Protein AF-0000000080771063 (afdb_homodimer)

Nearest PDB structures (foldseek):
  4rk1-assembly2_D  TM=9.013E-01  e=8.609E-22  Enterococcus faecium DO
  3jvd-assembly1_B  TM=9.008E-01  e=3.908E-19  Corynebacterium glutamicum
  1dbq-assembly1_B  TM=8.169E-01  e=1.202E-19  Escherichia coli
  3bil-assembly1_B  TM=9.285E-01  e=3.294E-17  Corynebacterium glutamicum ATCC 13032
  3jy6-assembly2_D  TM=8.411E-01  e=3.883E-14  Levilactobacillus brevis ATCC 367

Secondary structure (DSSP, 8-state):
----HHHHHHHHTS-HHHHHHHHTT-S--HHHHHHHHHHHHHHT----HHHHHHHSS--SEEEEEES-TTSHHHHHHHHHHHHHHHHTT-EEEEEE-TT-HHHHHHHHHHHHHTT-SEEEE---HHHHHH--GGGGSS-EEEES---TT--SEEEEE-HHHHHHHHHHHHHHTT--SEEEEEESSSHHHHHHHHHHHHHHHHTT---EEEEE-SSHHHHHHHHHHHHTSTT--SEEEESSHHHHHHHHHHHHHHT--TTTT-EEEEE---HHHHHBSSPPEEEEP-HHHHHHHHHHHHHHHHH-TTSPP-EEEE--EEE--GGG----/----HHHHHHHHTS-HHHHHHHHTT-S--HHHHHHHHHHHHHHT----HHHHHHHSS--SEEEEEES-TTSHHHHHHHHHHHHHHHHTT-EEEEEE-TT-HHHHHHHHHHHHHTT-SEEEE---HHHHHH--GGGGSS-EEEES---TT--SEEEEE-HHHHHHHHHHHHHHTT--SEEEEEESSSHHHHHHHHHHHHHHHHTT---EEEEE-SSHHHHHHHHHHHHTSTT--SEEEESSHHHHHHHHHHHHHHT--TTTT-EEEEE---HHHHHBSSPPEEEEP-HHHHHHHHHHHHHHHHH-TTSPP-EEEEPPEEE--GGG----

Structure (mmCIF, N/CA/C/O backbone):
data_AF-0000000080771063-model_v1
#
loop_
_entity.id
_entity.type
_entity.pdbx_description
1 polymer 'Probable transcriptional regulator lacI family'
#
loop_
_atom_site.group_PDB
_atom_site.id
_atom_site.type_symbol
_atom_site.label_atom_id
_atom_site.label_alt_id
_atom_site.label_comp_id
_atom_site.label_asym_id
_atom_site.label_entity_id
_atom_site.label_seq_id
_atom_site.pdbx_PDB_ins_code
_atom_site.Cartn_x
_atom_site.Cartn_y
_atom_site.Cartn_z
_atom_site.occupancy
_atom_site.B_iso_or_equiv
_atom_site.auth_seq_id
_atom_site.auth_comp_id
_atom_site.auth_asym_id
_atom_site.auth_atom_id
_atom_site.pdbx_PDB_model_num
ATOM 1 N N . MET A 1 1 ? -19.391 34.562 16.297 1 37.75 1 MET A N 1
ATOM 2 C CA . MET A 1 1 ? -18.203 35.188 16.891 1 37.75 1 MET A CA 1
ATOM 3 C C . MET A 1 1 ? -17.266 34.125 17.438 1 37.75 1 MET A C 1
ATOM 5 O O . MET A 1 1 ? -17.672 33.25 18.219 1 37.75 1 MET A O 1
ATOM 9 N N . THR A 1 2 ? -16.266 33.781 16.734 1 51.38 2 THR A N 1
ATOM 10 C CA . THR A 1 2 ? -15.367 32.719 17.172 1 51.38 2 THR A CA 1
ATOM 11 C C . THR A 1 2 ? -14.742 33.062 18.531 1 51.38 2 THR A C 1
ATOM 13 O O . THR A 1 2 ? -14.281 34.188 18.75 1 51.38 2 THR A O 1
ATOM 16 N N . THR A 1 3 ? -15.062 32.312 19.531 1 65.75 3 THR A N 1
ATOM 17 C CA . THR A 1 3 ? -14.617 32.531 20.906 1 65.75 3 THR A CA 1
ATOM 18 C C . THR A 1 3 ? -13.102 32.469 21 1 65.75 3 THR A C 1
ATOM 20 O O . THR A 1 3 ? -12.484 31.516 20.516 1 65.75 3 THR A O 1
ATOM 23 N N . SER A 1 4 ? -12.492 33.594 21.297 1 71.31 4 SER A N 1
ATOM 24 C CA . SER A 1 4 ? -11.047 33.688 21.469 1 71.31 4 SER A CA 1
ATOM 25 C C . SER A 1 4 ? -10.633 33.344 22.891 1 71.31 4 SER A C 1
ATOM 27 O O . SER A 1 4 ? -11.484 33.219 23.781 1 71.31 4 SER A O 1
ATOM 29 N N . ILE A 1 5 ? -9.352 33.094 22.938 1 79.56 5 ILE A N 1
ATOM 30 C CA . ILE A 1 5 ? -8.82 32.781 24.266 1 79.56 5 ILE A CA 1
ATOM 31 C C . ILE A 1 5 ? -9.102 33.969 25.219 1 79.56 5 ILE A C 1
ATOM 33 O O . ILE A 1 5 ? -9.266 33.75 26.422 1 79.56 5 ILE A O 1
ATOM 37 N N . LYS A 1 6 ? -9.172 35.219 24.703 1 83 6 LYS A N 1
ATOM 38 C CA . LYS A 1 6 ? -9.492 36.375 25.516 1 83 6 LYS A CA 1
ATOM 39 C C . LYS A 1 6 ? -10.914 36.281 26.047 1 83 6 LYS A C 1
ATOM 41 O O . LYS A 1 6 ? -11.172 36.656 27.203 1 83 6 LYS A O 1
ATOM 46 N N . ASP A 1 7 ? -11.719 35.656 25.219 1 82.81 7 ASP A N 1
ATOM 47 C CA . ASP A 1 7 ? -13.109 35.531 25.641 1 82.81 7 ASP A CA 1
ATOM 48 C C . ASP A 1 7 ? -13.227 34.531 26.781 1 82.81 7 ASP A C 1
ATOM 50 O O . ASP A 1 7 ? -14.008 34.719 27.719 1 82.81 7 ASP A O 1
ATOM 54 N N . VAL A 1 8 ? -12.445 33.469 26.609 1 85.19 8 VAL A N 1
ATOM 55 C CA . VAL A 1 8 ? -12.422 32.469 27.656 1 85.19 8 VAL A CA 1
ATOM 56 C C . VAL A 1 8 ? -11.914 33.094 28.969 1 85.19 8 VAL A C 1
ATOM 58 O O . VAL A 1 8 ? -12.469 32.844 30.031 1 85.19 8 VAL A O 1
ATOM 61 N N . ALA A 1 9 ? -10.93 33.875 28.844 1 88.69 9 ALA A N 1
ATOM 62 C CA . ALA A 1 9 ? -10.344 34.531 30 1 88.69 9 ALA A CA 1
ATOM 63 C C . ALA A 1 9 ? -11.367 35.438 30.688 1 88.69 9 ALA A C 1
ATOM 65 O O . ALA A 1 9 ? -11.477 35.438 31.906 1 88.69 9 ALA A O 1
ATOM 66 N N . LEU A 1 10 ? -12.039 36.125 29.906 1 87.62 10 LEU A N 1
ATOM 67 C CA . LEU A 1 10 ? -13.07 37.031 30.422 1 87.62 10 LEU A CA 1
ATOM 68 C C . LEU A 1 10 ? -14.18 36.25 31.109 1 87.62 10 LEU A C 1
ATOM 70 O O . LEU A 1 10 ? -14.633 36.625 32.188 1 87.62 10 LEU A O 1
ATOM 74 N N . LEU A 1 11 ? -14.5 35.156 30.5 1 87.31 11 LEU A N 1
ATOM 75 C CA . LEU A 1 11 ? -15.57 34.344 31.047 1 87.31 11 LEU A CA 1
ATOM 76 C C . LEU A 1 11 ? -15.148 33.688 32.344 1 87.31 11 LEU A C 1
ATOM 78 O O . LEU A 1 11 ? -15.953 33.562 33.281 1 87.31 11 LEU A O 1
ATOM 82 N N . ALA A 1 12 ? -14 33.25 32.375 1 87.62 12 ALA A N 1
ATOM 83 C CA . ALA A 1 12 ? -13.461 32.562 33.562 1 87.62 12 ALA A CA 1
ATOM 84 C C . ALA A 1 12 ? -13.016 33.562 34.625 1 87.62 12 ALA A C 1
ATOM 86 O O . ALA A 1 12 ? -12.773 33.188 35.781 1 87.62 12 ALA A O 1
ATOM 87 N N . GLY A 1 13 ? -12.906 34.875 34.25 1 89.38 13 GLY A N 1
ATOM 88 C CA . GLY A 1 13 ? -12.453 35.906 35.156 1 89.38 13 GLY A CA 1
ATOM 89 C C . GLY A 1 13 ? -10.977 35.812 35.469 1 89.38 13 GLY A C 1
ATOM 90 O O . GLY A 1 13 ? -10.562 36.062 36.625 1 89.38 13 GLY A O 1
ATOM 91 N N . VAL A 1 14 ? -10.281 35.219 34.594 1 88.12 14 VAL A N 1
ATOM 92 C CA . VAL A 1 14 ? -8.844 35.062 34.812 1 88.12 14 VAL A CA 1
ATOM 93 C C . VAL A 1 14 ? -8.094 35.719 33.656 1 88.12 14 VAL A C 1
ATOM 95 O O . VAL A 1 14 ? -8.711 36.188 32.688 1 88.12 14 VAL A O 1
ATOM 98 N N . SER A 1 15 ? -6.793 35.875 33.812 1 82.56 15 SER A N 1
ATOM 99 C CA . SER A 1 15 ? -5.969 36.438 32.75 1 82.56 15 SER A CA 1
ATOM 100 C C . SER A 1 15 ? -5.848 35.469 31.578 1 82.56 15 SER A C 1
ATOM 102 O O . SER A 1 15 ? -6.039 34.281 31.734 1 82.56 15 SER A O 1
ATOM 104 N N . VAL A 1 16 ? -5.508 35.938 30.391 1 83.5 16 VAL A N 1
ATOM 105 C CA . VAL A 1 16 ? -5.266 35.125 29.203 1 83.5 16 VAL A CA 1
ATOM 106 C C . VAL A 1 16 ? -4.117 34.156 29.469 1 83.5 16 VAL A C 1
ATOM 108 O O . VAL A 1 16 ? -4.168 33 29.047 1 83.5 16 VAL A O 1
ATOM 111 N N . ALA A 1 17 ? -3.166 34.594 30.297 1 80.94 17 ALA A N 1
ATOM 112 C CA . ALA A 1 17 ? -2.021 33.75 30.656 1 80.94 17 ALA A CA 1
ATOM 113 C C . ALA A 1 17 ? -2.457 32.562 31.5 1 80.94 17 ALA A C 1
ATOM 115 O O . ALA A 1 17 ? -1.937 31.453 31.344 1 80.94 17 ALA A O 1
ATOM 116 N N . THR A 1 18 ? -3.383 32.844 32.312 1 81.62 18 THR A N 1
ATOM 117 C CA . THR A 1 18 ? -3.887 31.781 33.188 1 81.62 18 THR A CA 1
ATOM 118 C C . THR A 1 18 ? -4.652 30.734 32.375 1 81.62 18 THR A C 1
ATOM 120 O O . THR A 1 18 ? -4.5 29.531 32.562 1 81.62 18 THR A O 1
ATOM 123 N N . VAL A 1 19 ? -5.422 31.172 31.328 1 81 19 VAL A N 1
ATOM 124 C CA . VAL A 1 19 ? -6.156 30.266 30.453 1 81 19 VAL A CA 1
ATOM 125 C C . VAL A 1 19 ? -5.18 29.422 29.625 1 81 19 VAL A C 1
ATOM 127 O O . VAL A 1 19 ? -5.34 28.203 29.516 1 81 19 VAL A O 1
ATOM 130 N N . SER A 1 20 ? -4.219 30.062 29.219 1 76.81 20 SER A N 1
ATOM 131 C CA . SER A 1 20 ? -3.195 29.375 28.438 1 76.81 20 SER A CA 1
ATOM 132 C C . SER A 1 20 ? -2.486 28.312 29.266 1 76.81 20 SER A C 1
ATOM 134 O O . SER A 1 20 ? -2.232 27.203 28.781 1 76.81 20 SER A O 1
ATOM 136 N N . ARG A 1 21 ? -2.254 28.672 30.5 1 77.38 21 ARG A N 1
ATOM 137 C CA . ARG A 1 21 ? -1.595 27.734 31.406 1 77.38 21 ARG A CA 1
ATOM 138 C C . ARG A 1 21 ? -2.479 26.531 31.672 1 77.38 21 ARG A C 1
ATOM 140 O O . ARG A 1 21 ? -1.996 25.391 31.719 1 77.38 21 ARG A O 1
ATOM 147 N N . VAL A 1 22 ? -3.664 26.703 31.797 1 77.62 22 VAL A N 1
ATOM 148 C CA . VAL A 1 22 ? -4.602 25.625 32.094 1 77.62 22 VAL A CA 1
ATOM 149 C C . VAL A 1 22 ? -4.762 24.734 30.859 1 77.62 22 VAL A C 1
ATOM 151 O O . VAL A 1 22 ? -4.711 23.5 30.969 1 77.62 22 VAL A O 1
ATOM 154 N N . LEU A 1 23 ? -4.82 25.375 29.688 1 74.06 23 LEU A N 1
ATOM 155 C CA . LEU A 1 23 ? -5.066 24.641 28.453 1 74.06 23 LEU A CA 1
ATOM 156 C C . LEU A 1 23 ? -3.82 23.875 28.016 1 74.06 23 LEU A C 1
ATOM 158 O O . LEU A 1 23 ? -3.916 22.859 27.344 1 74.06 23 LEU A O 1
ATOM 162 N N . GLY A 1 24 ? -2.711 24.359 28.5 1 66.38 24 GLY A N 1
ATOM 163 C CA . GLY A 1 24 ? -1.435 23.703 28.25 1 66.38 24 GLY A CA 1
ATOM 164 C C . GLY A 1 24 ? -1.032 22.734 29.344 1 66.38 24 GLY A C 1
ATOM 165 O O . GLY A 1 24 ? 0.128 22.328 29.422 1 66.38 24 GLY A O 1
ATOM 166 N N . ASN A 1 25 ? -1.891 22.484 30.141 1 67.56 25 ASN A N 1
ATOM 167 C CA . ASN A 1 25 ? -1.709 21.609 31.297 1 67.56 25 ASN A CA 1
ATOM 168 C C . ASN A 1 25 ? -0.589 22.109 32.219 1 67.56 25 ASN A C 1
ATOM 170 O O . ASN A 1 25 ? 0.194 21.312 32.719 1 67.56 25 ASN A O 1
ATOM 174 N N . GLY A 1 26 ? -0.457 23.406 32.312 1 65.38 26 GLY A N 1
ATOM 175 C CA . GLY A 1 26 ? 0.506 23.984 33.219 1 65.38 26 GLY A CA 1
ATOM 176 C C . GLY A 1 26 ? 0.04 23.953 34.688 1 65.38 26 GLY A C 1
ATOM 177 O O . GLY A 1 26 ? -1.082 23.531 34.969 1 65.38 26 GLY A O 1
ATOM 178 N N . PRO A 1 27 ? 0.883 24.156 35.562 1 75.12 27 PRO A N 1
ATOM 179 C CA . PRO A 1 27 ? 0.531 24.125 37 1 75.12 27 PRO A CA 1
ATOM 180 C C . PRO A 1 27 ? -0.44 25.234 37.375 1 75.12 27 PRO A C 1
ATOM 182 O O . PRO A 1 27 ? -0.14 26.422 37.188 1 75.12 27 PRO A O 1
ATOM 185 N N . VAL A 1 28 ? -1.608 24.859 37.781 1 79.81 28 VAL A N 1
ATOM 186 C CA . VAL A 1 28 ? -2.613 25.766 38.344 1 79.81 28 VAL A CA 1
ATOM 187 C C . VAL A 1 28 ? -3.422 25.031 39.406 1 79.81 28 VAL A C 1
ATOM 189 O O . VAL A 1 28 ? -3.4 23.797 39.469 1 79.81 28 VAL A O 1
ATOM 192 N N . SER A 1 29 ? -3.994 25.781 40.375 1 81.81 29 SER A N 1
ATOM 193 C CA . SER A 1 29 ? -4.816 25.141 41.406 1 81.81 29 SER A CA 1
ATOM 194 C C . SER A 1 29 ? -6 24.406 40.781 1 81.81 29 SER A C 1
ATOM 196 O O . SER A 1 29 ? -6.438 24.734 39.688 1 81.81 29 SER A O 1
ATOM 198 N N . ALA A 1 30 ? -6.434 23.359 41.375 1 83.88 30 ALA A N 1
ATOM 199 C CA . ALA A 1 30 ? -7.555 22.547 40.906 1 83.88 30 ALA A CA 1
ATOM 200 C C . ALA A 1 30 ? -8.797 23.406 40.688 1 83.88 30 ALA A C 1
ATOM 202 O O . ALA A 1 30 ? -9.539 23.188 39.719 1 83.88 30 ALA A O 1
ATOM 203 N N . ALA A 1 31 ? -8.969 24.344 41.562 1 82.44 31 ALA A N 1
ATOM 204 C CA . ALA A 1 31 ? -10.133 25.219 41.5 1 82.44 31 ALA A CA 1
ATOM 205 C C . ALA A 1 31 ? -10.07 26.094 40.25 1 82.44 31 ALA A C 1
ATOM 207 O O . ALA A 1 31 ? -11.07 26.25 39.531 1 82.44 31 ALA A O 1
ATOM 208 N N . LEU A 1 32 ? -8.914 26.578 39.906 1 82.06 32 LEU A N 1
ATOM 209 C CA . LEU A 1 32 ? -8.711 27.438 38.75 1 82.06 32 LEU A CA 1
ATOM 210 C C . LEU A 1 32 ? -8.828 26.656 37.469 1 82.06 32 LEU A C 1
ATOM 212 O O . LEU A 1 32 ? -9.398 27.141 36.5 1 82.06 32 LEU A O 1
ATOM 216 N N . ARG A 1 33 ? -8.32 25.5 37.438 1 86.25 33 ARG A N 1
ATOM 217 C CA . ARG A 1 33 ? -8.438 24.609 36.281 1 86.25 33 ARG A CA 1
ATOM 218 C C . ARG A 1 33 ? -9.898 24.312 35.938 1 86.25 33 ARG A C 1
ATOM 220 O O . ARG A 1 33 ? -10.32 24.406 34.781 1 86.25 33 ARG A O 1
ATOM 227 N N . ALA A 1 34 ? -10.586 23.984 37 1 87.25 34 ALA A N 1
ATOM 228 C CA . ALA A 1 34 ? -12 23.688 36.812 1 87.25 34 ALA A CA 1
ATOM 229 C C . ALA A 1 34 ? -12.758 24.891 36.25 1 87.25 34 ALA A C 1
ATOM 231 O O . ALA A 1 34 ? -13.625 24.75 35.375 1 87.25 34 ALA A O 1
ATOM 232 N N . LYS A 1 35 ? -12.438 26.031 36.75 1 85.31 35 LYS A N 1
ATOM 233 C CA . LYS A 1 35 ? -13.078 27.266 36.344 1 85.31 35 LYS A CA 1
ATOM 234 C C . LYS A 1 35 ? -12.812 27.578 34.875 1 85.31 35 LYS A C 1
ATOM 236 O O . LYS A 1 35 ? -13.719 27.938 34.125 1 85.31 35 LYS A O 1
ATOM 241 N N . VAL A 1 36 ? -11.586 27.375 34.469 1 86.88 36 VAL A N 1
ATOM 242 C CA . VAL A 1 36 ? -11.195 27.641 33.094 1 86.88 36 VAL A CA 1
ATOM 243 C C . VAL A 1 36 ? -11.812 26.594 32.156 1 86.88 36 VAL A C 1
ATOM 245 O O . VAL A 1 36 ? -12.32 26.922 31.094 1 86.88 36 VAL A O 1
ATOM 248 N N . GLU A 1 37 ? -11.766 25.391 32.594 1 84.5 37 GLU A N 1
ATOM 249 C CA . GLU A 1 37 ? -12.344 24.312 31.797 1 84.5 37 GLU A CA 1
ATOM 250 C C . GLU A 1 37 ? -13.844 24.5 31.609 1 84.5 37 GLU A C 1
ATOM 252 O O . GLU A 1 37 ? -14.375 24.234 30.516 1 84.5 37 GLU A O 1
ATOM 257 N N . ALA A 1 38 ? -14.516 24.953 32.656 1 83.44 38 ALA A N 1
ATOM 258 C CA . ALA A 1 38 ? -15.938 25.266 32.562 1 83.44 38 ALA A CA 1
ATOM 259 C C . ALA A 1 38 ? -16.188 26.406 31.578 1 83.44 38 ALA A C 1
ATOM 261 O O . ALA A 1 38 ? -17.156 26.344 30.797 1 83.44 38 ALA A O 1
ATOM 262 N N . ALA A 1 39 ? -15.375 27.391 31.578 1 84.5 39 ALA A N 1
ATOM 263 C CA . ALA A 1 39 ? -15.492 28.531 30.672 1 84.5 39 ALA A CA 1
ATOM 264 C C . ALA A 1 39 ? -15.242 28.109 29.219 1 84.5 39 ALA A C 1
ATOM 266 O O . ALA A 1 39 ? -15.914 28.578 28.297 1 84.5 39 ALA A O 1
ATOM 267 N N . VAL A 1 40 ? -14.242 27.203 29.031 1 79.75 40 VAL A N 1
ATOM 268 C CA . VAL A 1 40 ? -13.945 26.688 27.703 1 79.75 40 VAL A CA 1
ATOM 269 C C . VAL A 1 40 ? -15.164 25.922 27.172 1 79.75 40 VAL A C 1
ATOM 271 O O . VAL A 1 40 ? -15.57 26.141 26.016 1 79.75 40 VAL A O 1
ATOM 274 N N . ALA A 1 41 ? -15.719 25.172 27.984 1 78.94 41 ALA A N 1
ATOM 275 C CA . ALA A 1 41 ? -16.906 24.391 27.609 1 78.94 41 ALA A CA 1
ATOM 276 C C . ALA A 1 41 ? -18.078 25.297 27.297 1 78.94 41 ALA A C 1
ATOM 278 O O . ALA A 1 41 ? -18.812 25.078 26.328 1 78.94 41 ALA A O 1
ATOM 279 N N . GLN A 1 42 ? -18.25 26.312 28.094 1 77.88 42 GLN A N 1
ATOM 280 C CA . GLN A 1 42 ? -19.375 27.219 27.969 1 77.88 42 GLN A CA 1
ATOM 281 C C . GLN A 1 42 ? -19.219 28.109 26.734 1 77.88 42 GLN A C 1
ATOM 283 O O . GLN A 1 42 ? -20.203 28.438 26.062 1 77.88 42 GLN A O 1
ATOM 288 N N . SER A 1 43 ? -18 28.5 26.516 1 74.62 43 SER A N 1
ATOM 289 C CA . SER A 1 43 ? -17.734 29.438 25.422 1 74.62 43 SER A CA 1
ATOM 290 C C . SER A 1 43 ? -17.656 28.719 24.078 1 74.62 43 SER A C 1
ATOM 292 O O . SER A 1 43 ? -17.766 29.359 23.031 1 74.62 43 SER A O 1
ATOM 294 N N . GLY A 1 44 ? -17.469 27.438 24.219 1 68.5 44 GLY A N 1
ATOM 295 C CA . GLY A 1 44 ? -17.25 26.672 23 1 68.5 44 GLY A CA 1
ATOM 296 C C . GLY A 1 44 ? -15.883 26.891 22.391 1 68.5 44 GLY A C 1
ATOM 297 O O . GLY A 1 44 ? -15.688 26.641 21.203 1 68.5 44 GLY A O 1
ATOM 298 N N . TYR A 1 45 ? -15.07 27.484 23.234 1 63.41 45 TYR A N 1
ATOM 299 C CA . TYR A 1 45 ? -13.711 27.781 22.781 1 63.41 45 TYR A CA 1
ATOM 300 C C . TYR A 1 45 ? -12.945 26.5 22.469 1 63.41 45 TYR A C 1
ATOM 302 O O . TYR A 1 45 ? -12.93 25.562 23.281 1 63.41 45 TYR A O 1
ATOM 310 N N . ARG A 1 46 ? -12.539 26.375 21.328 1 60.19 46 ARG A N 1
ATOM 311 C CA . ARG A 1 46 ? -11.602 25.312 20.969 1 60.19 46 ARG A CA 1
ATOM 312 C C . ARG A 1 46 ? -10.203 25.891 20.75 1 60.19 46 ARG A C 1
ATOM 314 O O . ARG A 1 46 ? -10.008 26.75 19.906 1 60.19 46 ARG A O 1
ATOM 321 N N . PRO A 1 47 ? -9.359 25.609 21.766 1 51.56 47 PRO A N 1
ATOM 322 C CA . PRO A 1 47 ? -8 26.141 21.578 1 51.56 47 PRO A CA 1
ATOM 323 C C . PRO A 1 47 ? -7.449 25.859 20.172 1 51.56 47 PRO A C 1
ATOM 325 O O . PRO A 1 47 ? -7.641 24.766 19.641 1 51.56 47 PRO A O 1
ATOM 328 N N . ASN A 1 48 ? -7.438 26.875 19.438 1 46.09 48 ASN A N 1
ATOM 329 C CA . ASN A 1 48 ? -6.777 26.672 18.156 1 46.09 48 ASN A CA 1
ATOM 330 C C . ASN A 1 48 ? -5.387 26.078 18.328 1 46.09 48 ASN A C 1
ATOM 332 O O . ASN A 1 48 ? -4.543 26.641 19.031 1 46.09 48 ASN A O 1
ATOM 336 N N . LEU A 1 49 ? -5.285 24.844 18.297 1 43.78 49 LEU A N 1
ATOM 337 C CA . LEU A 1 49 ? -3.98 24.188 18.375 1 43.78 49 LEU A CA 1
ATOM 338 C C . LEU A 1 49 ? -2.918 25 17.656 1 43.78 49 LEU A C 1
ATOM 340 O O . LEU A 1 49 ? -1.736 24.938 18 1 43.78 49 LEU A O 1
ATOM 344 N N . SER A 1 50 ? -3.348 25.703 16.641 1 43.03 50 SER A N 1
ATOM 345 C CA . SER A 1 50 ? -2.35 26.531 15.977 1 43.03 50 SER A CA 1
ATOM 346 C C . SER A 1 50 ? -1.763 27.578 16.922 1 43.03 50 SER A C 1
ATOM 348 O O . SER A 1 50 ? -0.556 27.828 16.906 1 43.03 50 SER A O 1
ATOM 350 N N . ALA A 1 51 ? -2.541 28.266 17.766 1 43.66 51 ALA A N 1
ATOM 351 C CA . ALA A 1 51 ? -2.061 29.25 18.734 1 43.66 51 ALA A CA 1
ATOM 352 C C . ALA A 1 51 ? -1.26 28.578 19.844 1 43.66 51 ALA A C 1
ATOM 354 O O . ALA A 1 51 ? -0.252 29.109 20.297 1 43.66 51 ALA A O 1
ATOM 355 N N . ARG A 1 52 ? -1.801 27.531 20.344 1 42.28 52 ARG A N 1
ATOM 356 C CA . ARG A 1 52 ? -0.999 26.812 21.312 1 42.28 52 ARG A CA 1
ATOM 357 C C . ARG A 1 52 ? 0.293 26.297 20.688 1 42.28 52 ARG A C 1
ATOM 359 O O . ARG A 1 52 ? 1.318 26.188 21.375 1 42.28 52 ARG A O 1
ATOM 366 N N . ARG A 1 53 ? 0.193 25.844 19.438 1 44.12 53 ARG A N 1
ATOM 367 C CA . ARG A 1 53 ? 1.378 25.469 18.672 1 44.12 53 ARG A CA 1
ATOM 368 C C . ARG A 1 53 ? 2.385 26.609 18.609 1 44.12 53 ARG A C 1
ATOM 370 O O . ARG A 1 53 ? 3.586 26.375 18.469 1 44.12 53 ARG A O 1
ATOM 377 N N . LEU A 1 54 ? 1.903 27.812 18.641 1 40.91 54 LEU A N 1
ATOM 378 C CA . LEU A 1 54 ? 2.854 28.922 18.672 1 40.91 54 LEU A CA 1
ATOM 379 C C . LEU A 1 54 ? 3.801 28.781 19.859 1 40.91 54 LEU A C 1
ATOM 381 O O . LEU A 1 54 ? 4.977 29.141 19.766 1 40.91 54 LEU A O 1
ATOM 385 N N . ARG A 1 55 ? 3.221 28.578 21 1 40.12 55 ARG A N 1
ATOM 386 C CA . ARG A 1 55 ? 4.188 28.484 22.094 1 40.12 55 ARG A CA 1
ATOM 387 C C . ARG A 1 55 ? 4.902 27.141 22.078 1 40.12 55 ARG A C 1
ATOM 389 O O . ARG A 1 55 ? 6.094 27.062 22.375 1 40.12 55 ARG A O 1
ATOM 396 N N . SER A 1 56 ? 4.168 26 22.25 1 45.12 56 SER A N 1
ATOM 397 C CA . SER A 1 56 ? 4.883 24.719 22.297 1 45.12 56 SER A CA 1
ATOM 398 C C . SER A 1 56 ? 5.309 24.266 20.906 1 45.12 56 SER A C 1
ATOM 400 O O . SER A 1 56 ? 4.484 24.203 20 1 45.12 56 SER A O 1
ATOM 402 N N . GLN A 1 57 ? 6.32 24.703 20.344 1 48.78 57 GLN A N 1
ATOM 403 C CA . GLN A 1 57 ? 7.051 24.484 19.094 1 48.78 57 GLN A CA 1
ATOM 404 C C . GLN A 1 57 ? 6.727 23.125 18.5 1 48.78 57 GLN A C 1
ATOM 406 O O . GLN A 1 57 ? 7.027 22.859 17.328 1 48.78 57 GLN A O 1
ATOM 411 N N . HIS A 1 58 ? 6.289 22.125 19.219 1 59.03 58 HIS A N 1
ATOM 412 C CA . HIS A 1 58 ? 6.285 20.781 18.641 1 59.03 58 HIS A CA 1
ATOM 413 C C . HIS A 1 58 ? 4.879 20.188 18.625 1 59.03 58 HIS A C 1
ATOM 415 O O . HIS A 1 58 ? 4.195 20.172 19.641 1 59.03 58 HIS A O 1
ATOM 421 N N . THR A 1 59 ? 4.043 20.141 17.391 1 72.31 59 THR A N 1
ATOM 422 C CA . THR A 1 59 ? 2.703 19.609 17.172 1 72.31 59 THR A CA 1
ATOM 423 C C . THR A 1 59 ? 2.666 18.109 17.391 1 72.31 59 THR A C 1
ATOM 425 O O . THR A 1 59 ? 1.601 17.484 17.328 1 72.31 59 THR A O 1
ATOM 428 N N . HIS A 1 60 ? 3.705 17.469 17.891 1 89.88 60 HIS A N 1
ATOM 429 C CA . HIS A 1 60 ? 3.797 16.016 18.016 1 89.88 60 HIS A CA 1
ATOM 430 C C . HIS A 1 60 ? 3.301 15.312 16.766 1 89.88 60 HIS A C 1
ATOM 432 O O . HIS A 1 60 ? 2.562 14.328 16.844 1 89.88 60 HIS A O 1
ATOM 438 N N . THR A 1 61 ? 3.516 15.961 15.648 1 94.25 61 THR A N 1
ATOM 439 C CA . THR A 1 61 ? 3.156 15.438 14.336 1 94.25 61 THR A CA 1
ATOM 440 C C . THR A 1 61 ? 4.383 15.344 13.438 1 94.25 61 THR A C 1
ATOM 442 O O . THR A 1 61 ? 5.188 16.281 13.375 1 94.25 61 THR A O 1
ATOM 445 N N . ILE A 1 62 ? 4.504 14.211 12.867 1 96.75 62 ILE A N 1
ATOM 446 C CA . ILE A 1 62 ? 5.613 14.055 11.93 1 96.75 62 ILE A CA 1
ATOM 447 C C . ILE A 1 62 ? 5.074 13.883 10.516 1 96.75 62 ILE A C 1
ATOM 449 O O . ILE A 1 62 ? 3.984 13.344 10.312 1 96.75 62 ILE A O 1
ATOM 453 N N . GLY A 1 63 ? 5.844 14.461 9.523 1 98 63 GLY A N 1
ATOM 454 C CA . GLY A 1 63 ? 5.555 14.211 8.125 1 98 63 GLY A CA 1
ATOM 455 C C . GLY A 1 63 ? 6.289 13.008 7.566 1 98 63 GLY A C 1
ATOM 456 O O . GLY A 1 63 ? 7.473 12.812 7.844 1 98 63 GLY A O 1
ATOM 457 N N . LEU A 1 64 ? 5.578 12.156 6.957 1 98.5 64 LEU A N 1
ATOM 458 C CA . LEU A 1 64 ? 6.137 11.047 6.188 1 98.5 64 LEU A CA 1
ATOM 459 C C . LEU A 1 64 ? 5.801 11.188 4.707 1 98.5 64 LEU A C 1
ATOM 461 O O . LEU A 1 64 ? 4.656 10.969 4.305 1 98.5 64 LEU A O 1
ATOM 465 N N . ILE A 1 65 ? 6.789 11.555 3.883 1 98.19 65 ILE A N 1
ATOM 466 C CA . ILE A 1 65 ? 6.598 11.797 2.457 1 98.19 65 ILE A CA 1
ATOM 467 C C . ILE A 1 65 ? 7.254 10.672 1.653 1 98.19 65 ILE A C 1
ATOM 469 O O . ILE A 1 65 ? 8.477 10.531 1.659 1 98.19 65 ILE A O 1
ATOM 473 N N . VAL A 1 66 ? 6.402 9.914 0.941 1 97.12 66 VAL A N 1
ATOM 474 C CA . VAL A 1 66 ? 6.926 8.758 0.224 1 97.12 66 VAL A CA 1
ATOM 475 C C . VAL A 1 66 ? 6.629 8.891 -1.268 1 97.12 66 VAL A C 1
ATOM 477 O O . VAL A 1 66 ? 5.762 9.672 -1.665 1 97.12 66 VAL A O 1
ATOM 480 N N . SER A 1 67 ? 7.262 8.094 -2.059 1 93.56 67 SER A N 1
ATOM 481 C CA . SER A 1 67 ? 7.27 8.258 -3.508 1 93.56 67 SER A CA 1
ATOM 482 C C . SER A 1 67 ? 6.055 7.59 -4.145 1 93.56 67 SER A C 1
ATOM 484 O O . SER A 1 67 ? 5.52 8.078 -5.141 1 93.56 67 SER A O 1
ATOM 486 N N . ASP A 1 68 ? 5.711 6.375 -3.631 1 93.62 68 ASP A N 1
ATOM 487 C CA . ASP A 1 68 ? 4.617 5.641 -4.254 1 93.62 68 ASP A CA 1
ATOM 488 C C . ASP A 1 68 ? 4.012 4.629 -3.285 1 93.62 68 ASP A C 1
ATOM 490 O O . ASP A 1 68 ? 4.559 3.541 -3.09 1 93.62 68 ASP A O 1
ATOM 494 N N . ILE A 1 69 ? 2.807 4.906 -2.887 1 93.12 69 ILE A N 1
ATOM 495 C CA . ILE A 1 69 ? 2.176 4.066 -1.874 1 93.12 69 ILE A CA 1
ATOM 496 C C . ILE A 1 69 ? 1.666 2.777 -2.516 1 93.12 69 ILE A C 1
ATOM 498 O O . ILE A 1 69 ? 1.259 1.848 -1.816 1 93.12 69 ILE A O 1
ATOM 502 N N . ARG A 1 70 ? 1.73 2.645 -3.861 1 92.06 70 ARG A N 1
ATOM 503 C CA . ARG A 1 70 ? 1.372 1.394 -4.52 1 92.06 70 ARG A CA 1
ATOM 504 C C . ARG A 1 70 ? 2.523 0.395 -4.465 1 92.06 70 ARG A C 1
ATOM 506 O O . ARG A 1 70 ? 2.342 -0.788 -4.762 1 92.06 70 ARG A O 1
ATOM 513 N N . ASN A 1 71 ? 3.674 0.926 -4.203 1 94.56 71 ASN A N 1
ATOM 514 C CA . ASN A 1 71 ? 4.832 0.079 -3.938 1 94.56 71 ASN A CA 1
ATOM 515 C C . ASN A 1 71 ? 4.84 -0.422 -2.496 1 94.56 71 ASN A C 1
ATOM 517 O O . ASN A 1 71 ? 5.02 0.363 -1.563 1 94.56 71 ASN A O 1
ATOM 521 N N . PRO A 1 72 ? 4.734 -1.743 -2.316 1 95.56 72 PRO A N 1
ATOM 522 C CA . PRO A 1 72 ? 4.637 -2.291 -0.96 1 95.56 72 PRO A CA 1
ATOM 523 C C . PRO A 1 72 ? 5.848 -1.944 -0.097 1 95.56 72 PRO A C 1
ATOM 525 O O . PRO A 1 72 ? 5.738 -1.886 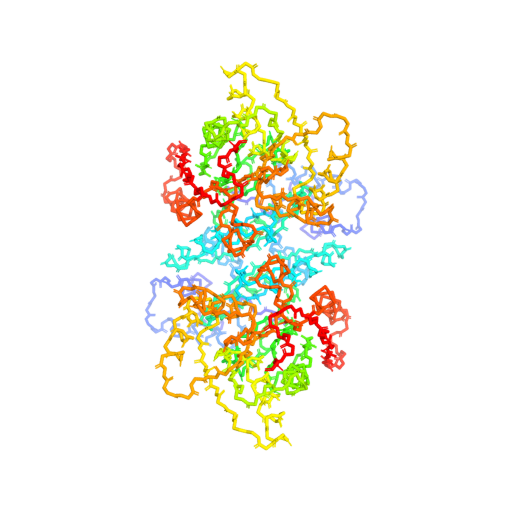1.131 1 95.56 72 PRO A O 1
ATOM 528 N N . PHE A 1 73 ? 6.977 -1.689 -0.692 1 95.31 73 PHE A N 1
ATOM 529 C CA . PHE A 1 73 ? 8.141 -1.26 0.071 1 95.31 73 PHE A CA 1
ATOM 530 C C . PHE A 1 73 ? 7.809 -0.052 0.937 1 95.31 73 PHE A C 1
ATOM 532 O O . PHE A 1 73 ? 8.07 -0.053 2.141 1 95.31 73 PHE A O 1
ATOM 539 N N . PHE A 1 74 ? 7.113 0.91 0.368 1 96.75 74 PHE A N 1
ATOM 540 C CA . PHE A 1 74 ? 6.859 2.17 1.058 1 96.75 74 PHE A CA 1
ATOM 541 C C . PHE A 1 74 ? 5.742 2.01 2.082 1 96.75 74 PHE A C 1
ATOM 543 O O . PHE A 1 74 ? 5.758 2.656 3.131 1 96.75 74 PHE A O 1
ATOM 550 N N . THR A 1 75 ? 4.777 1.189 1.834 1 95.62 75 THR A N 1
ATOM 551 C CA . THR A 1 75 ? 3.711 1.01 2.811 1 95.62 75 THR A CA 1
ATOM 552 C C . THR A 1 75 ? 4.207 0.219 4.016 1 95.62 75 THR A C 1
ATOM 554 O O . THR A 1 75 ? 3.799 0.482 5.148 1 95.62 75 THR A O 1
ATOM 557 N N . SER A 1 76 ? 5.121 -0.712 3.74 1 95.94 76 SER A N 1
ATOM 558 C CA . SER A 1 76 ? 5.715 -1.467 4.84 1 95.94 76 SER A CA 1
ATOM 559 C C . SER A 1 76 ? 6.586 -0.572 5.719 1 95.94 76 SER A C 1
ATOM 561 O O . SER A 1 76 ? 6.492 -0.622 6.945 1 95.94 76 SER A O 1
ATOM 563 N N . VAL A 1 77 ? 7.387 0.221 5.082 1 97.5 77 VAL A N 1
ATOM 564 C CA . VAL A 1 77 ? 8.219 1.156 5.832 1 97.5 77 VAL A CA 1
ATOM 565 C C . VAL A 1 77 ? 7.332 2.131 6.605 1 97.5 77 VAL A C 1
ATOM 567 O O . VAL A 1 77 ? 7.609 2.447 7.762 1 97.5 77 VAL A O 1
ATOM 570 N N . SER A 1 78 ? 6.27 2.6 5.988 1 97.38 78 SER A N 1
ATOM 571 C CA . SER A 1 78 ? 5.355 3.557 6.602 1 97.38 78 SER A CA 1
ATOM 572 C C . SER A 1 78 ? 4.707 2.977 7.852 1 97.38 78 SER A C 1
ATOM 574 O O . SER A 1 78 ? 4.559 3.674 8.859 1 97.38 78 SER A O 1
ATOM 576 N N . ARG A 1 79 ? 4.332 1.758 7.754 1 94.94 79 ARG A N 1
ATOM 577 C CA . ARG A 1 79 ? 3.721 1.105 8.906 1 94.94 79 ARG A CA 1
ATOM 578 C C . ARG A 1 79 ? 4.699 1.023 10.07 1 94.94 79 ARG A C 1
ATOM 580 O O . ARG A 1 79 ? 4.312 1.217 11.227 1 94.94 79 ARG A O 1
ATOM 587 N N . ALA A 1 80 ? 5.934 0.677 9.789 1 96.69 80 ALA A N 1
ATOM 588 C CA . ALA A 1 80 ? 6.965 0.598 10.82 1 96.69 80 ALA A CA 1
ATOM 589 C C . ALA A 1 80 ? 7.199 1.961 11.461 1 96.69 80 ALA A C 1
ATOM 591 O O . ALA A 1 80 ? 7.34 2.061 12.688 1 96.69 80 ALA A O 1
ATOM 592 N N . VAL A 1 81 ? 7.207 3.016 10.648 1 98 81 VAL A N 1
ATOM 593 C CA . VAL A 1 81 ? 7.344 4.379 11.148 1 98 81 VAL A CA 1
ATOM 594 C C . VAL A 1 81 ? 6.176 4.707 12.078 1 98 81 VAL A C 1
ATOM 596 O O . VAL A 1 81 ? 6.375 5.227 13.172 1 98 81 VAL A O 1
ATOM 599 N N . GLU A 1 82 ? 4.992 4.426 11.617 1 96.5 82 GLU A N 1
ATOM 600 C CA . GLU A 1 82 ? 3.771 4.73 12.352 1 96.5 82 GLU A CA 1
ATOM 601 C C . GLU A 1 82 ? 3.76 4.027 13.711 1 96.5 82 GLU A C 1
ATOM 603 O O . GLU A 1 82 ? 3.322 4.602 14.711 1 96.5 82 GLU A O 1
ATOM 608 N N . ASP A 1 83 ? 4.207 2.809 13.719 1 94.75 83 ASP A N 1
ATOM 609 C CA . ASP A 1 83 ? 4.234 2.041 14.961 1 94.75 83 ASP A CA 1
ATOM 610 C C . ASP A 1 83 ? 5.098 2.727 16.016 1 94.75 83 ASP A C 1
ATOM 612 O O . ASP A 1 83 ? 4.676 2.893 17.172 1 94.75 83 ASP A O 1
ATOM 616 N N . VAL A 1 84 ? 6.254 3.117 15.648 1 97.12 84 VAL A N 1
ATOM 617 C CA . VAL A 1 84 ? 7.172 3.781 16.562 1 97.12 84 VAL A CA 1
ATOM 618 C C . VAL A 1 84 ? 6.613 5.148 16.953 1 97.12 84 VAL A C 1
ATOM 620 O O . VAL A 1 84 ? 6.668 5.543 18.125 1 97.12 84 VAL A O 1
ATOM 623 N N . ALA A 1 85 ? 6.074 5.855 15.969 1 96.75 85 ALA A N 1
ATOM 624 C CA . ALA A 1 85 ? 5.5 7.172 16.234 1 96.75 85 ALA A CA 1
ATOM 625 C C . ALA A 1 85 ? 4.363 7.082 17.25 1 96.75 85 ALA A C 1
ATOM 627 O O . ALA A 1 85 ? 4.34 7.828 18.219 1 96.75 85 ALA A O 1
ATOM 628 N N . TYR A 1 86 ? 3.494 6.148 17.031 1 93.56 86 TYR A N 1
ATOM 629 C CA . TYR A 1 86 ? 2.338 5.984 17.906 1 93.56 86 TYR A CA 1
ATOM 630 C C . TYR A 1 86 ? 2.771 5.656 19.328 1 93.56 86 TYR A C 1
ATOM 632 O O . TYR A 1 86 ? 2.246 6.219 20.281 1 93.56 86 TYR A O 1
ATOM 640 N N . ARG A 1 87 ? 3.725 4.824 19.469 1 94.38 87 ARG A N 1
ATOM 641 C CA . ARG A 1 87 ? 4.23 4.441 20.781 1 94.38 87 ARG A CA 1
ATOM 642 C C . ARG A 1 87 ? 4.883 5.625 21.484 1 94.38 87 ARG A C 1
ATOM 644 O O . ARG A 1 87 ? 4.961 5.656 22.719 1 94.38 87 ARG A O 1
ATOM 651 N N . SER A 1 88 ? 5.305 6.562 20.75 1 94.38 88 SER A N 1
ATOM 652 C CA . SER A 1 88 ? 5.98 7.742 21.281 1 94.38 88 SER A CA 1
ATOM 653 C C . SER A 1 88 ? 5.012 8.906 21.438 1 94.38 88 SER A C 1
ATOM 655 O O . SER A 1 88 ? 5.43 10.039 21.703 1 94.38 88 SER A O 1
ATOM 657 N N . GLY A 1 89 ? 3.732 8.609 21.156 1 91.62 89 GLY A N 1
ATOM 658 C CA . GLY A 1 89 ? 2.713 9.641 21.297 1 91.62 89 GLY A CA 1
ATOM 659 C C . GLY A 1 89 ? 2.688 10.617 20.141 1 91.62 89 GLY A C 1
ATOM 660 O O . GLY A 1 89 ? 2.217 11.75 20.281 1 91.62 89 GLY A O 1
ATOM 661 N N . MET A 1 90 ? 3.295 10.242 19.016 1 94 90 MET A N 1
ATOM 662 C CA . MET A 1 90 ? 3.342 11.102 17.844 1 94 90 MET A CA 1
ATOM 663 C C . MET A 1 90 ? 2.312 10.672 16.797 1 94 90 MET A C 1
ATOM 665 O O . MET A 1 90 ? 1.951 9.492 16.734 1 94 90 MET A O 1
ATOM 669 N N . ARG A 1 91 ? 1.852 11.648 16.031 1 94.94 91 ARG A N 1
ATOM 670 C CA . ARG A 1 91 ? 0.989 11.406 14.875 1 94.94 91 ARG A CA 1
ATOM 671 C C . ARG A 1 91 ? 1.776 11.484 13.57 1 94.94 91 ARG A C 1
ATOM 673 O O . ARG A 1 91 ? 2.809 12.156 13.508 1 94.94 91 ARG A O 1
ATOM 680 N N . VAL A 1 92 ? 1.25 10.742 12.586 1 97.19 92 VAL A N 1
ATOM 681 C CA . VAL A 1 92 ? 1.97 10.719 11.312 1 97.19 92 VAL A CA 1
ATOM 682 C C . VAL A 1 92 ? 1.056 11.211 10.195 1 97.19 92 VAL A C 1
ATOM 684 O O . VAL A 1 92 ? -0.054 10.703 10.023 1 97.19 92 VAL A O 1
ATOM 687 N N . ILE A 1 93 ? 1.554 12.227 9.469 1 96.81 93 ILE A N 1
ATOM 688 C CA . ILE A 1 93 ? 0.95 12.664 8.219 1 96.81 93 ILE A CA 1
ATOM 689 C C . ILE A 1 93 ? 1.688 12.031 7.039 1 96.81 93 ILE A C 1
ATOM 691 O O . ILE A 1 93 ? 2.834 12.391 6.754 1 96.81 93 ILE A O 1
ATOM 695 N N . LEU A 1 94 ? 0.969 11.125 6.434 1 97.56 94 LEU A N 1
ATOM 696 C CA . LEU A 1 94 ? 1.558 10.445 5.289 1 97.56 94 LEU A CA 1
ATOM 697 C C . LEU A 1 94 ? 1.156 11.125 3.984 1 97.56 94 LEU A C 1
ATOM 699 O O . LEU A 1 94 ? -0.019 11.43 3.777 1 97.56 94 LEU A O 1
ATOM 703 N N . CYS A 1 95 ? 2.16 11.391 3.119 1 97.44 95 CYS A N 1
ATOM 704 C CA . CYS A 1 95 ? 1.914 12.008 1.819 1 97.44 95 CYS A CA 1
ATOM 705 C C . CYS A 1 95 ? 2.566 11.203 0.704 1 97.44 95 CYS A C 1
ATOM 707 O O . CYS A 1 95 ? 3.695 10.727 0.851 1 97.44 95 CYS A O 1
ATOM 709 N N . ASN A 1 96 ? 1.809 11.008 -0.342 1 96.75 96 ASN A N 1
ATOM 710 C CA . ASN A 1 96 ? 2.291 10.305 -1.524 1 96.75 96 ASN A CA 1
ATOM 711 C C . ASN A 1 96 ? 2.607 11.266 -2.664 1 96.75 96 ASN A C 1
ATOM 713 O O . ASN A 1 96 ? 1.767 12.086 -3.041 1 96.75 96 ASN A O 1
ATOM 717 N N . THR A 1 97 ? 3.826 11.117 -3.287 1 95.69 97 THR A N 1
ATOM 718 C CA . THR A 1 97 ? 4.25 12.148 -4.227 1 95.69 97 THR A CA 1
ATOM 719 C C . THR A 1 97 ? 4.254 11.609 -5.656 1 95.69 97 THR A C 1
ATOM 721 O O . THR A 1 97 ? 4.426 12.375 -6.609 1 95.69 97 THR A O 1
ATOM 724 N N . ASP A 1 98 ? 4.113 10.305 -5.891 1 92.88 98 ASP A N 1
ATOM 725 C CA . ASP A 1 98 ? 4.082 9.672 -7.203 1 92.88 98 ASP A CA 1
ATOM 726 C C . ASP A 1 98 ? 5.352 9.984 -7.996 1 92.88 98 ASP A C 1
ATOM 728 O O . ASP A 1 98 ? 5.289 10.297 -9.188 1 92.88 98 ASP A O 1
ATOM 732 N N . GLU A 1 99 ? 6.434 9.984 -7.344 1 94 99 GLU A N 1
ATOM 733 C CA . GLU A 1 99 ? 7.73 10.219 -7.969 1 94 99 GLU A CA 1
ATOM 734 C C . GLU A 1 99 ? 7.77 11.578 -8.672 1 94 99 GLU A C 1
ATOM 736 O O . GLU A 1 99 ? 8.414 11.727 -9.711 1 94 99 GLU A O 1
ATOM 741 N N . ASN A 1 100 ? 7.066 12.547 -8.141 1 94.38 100 ASN A N 1
ATOM 742 C CA . ASN A 1 100 ? 6.922 13.867 -8.758 1 94.38 100 ASN A CA 1
ATOM 743 C C . ASN A 1 100 ? 7.547 14.961 -7.891 1 94.38 100 ASN A C 1
ATOM 745 O O . ASN A 1 100 ? 7.023 15.289 -6.824 1 94.38 100 ASN A O 1
ATOM 749 N N . PRO A 1 101 ? 8.609 15.594 -8.422 1 94.62 101 PRO A N 1
ATOM 750 C CA . PRO A 1 101 ? 9.289 16.625 -7.633 1 94.62 101 PRO A CA 1
ATOM 751 C C . PRO A 1 101 ? 8.375 17.797 -7.289 1 94.62 101 PRO A C 1
ATOM 753 O O . PRO A 1 101 ? 8.531 18.422 -6.234 1 94.62 101 PRO A O 1
ATOM 756 N N . ASP A 1 102 ? 7.418 18.078 -8.164 1 94.56 102 ASP A N 1
ATOM 757 C CA . ASP A 1 102 ? 6.492 19.172 -7.879 1 94.56 102 ASP A CA 1
ATOM 758 C C . ASP A 1 102 ? 5.605 18.844 -6.684 1 94.56 102 ASP A C 1
ATOM 760 O O . ASP A 1 102 ? 5.34 19.719 -5.844 1 94.56 102 ASP A O 1
ATOM 764 N N . LYS A 1 103 ? 5.176 17.641 -6.637 1 94.69 103 LYS A N 1
ATOM 765 C CA . LYS A 1 103 ? 4.387 17.203 -5.488 1 94.69 103 LYS A CA 1
ATOM 766 C C . LYS A 1 103 ? 5.223 17.219 -4.211 1 94.69 103 LYS A C 1
ATOM 768 O O . LYS A 1 103 ? 4.723 17.562 -3.137 1 94.69 103 LYS A O 1
ATOM 773 N N . GLU A 1 104 ? 6.461 16.828 -4.355 1 96 104 GLU A N 1
ATOM 774 C CA . GLU A 1 104 ? 7.359 16.844 -3.201 1 96 104 GLU A CA 1
ATOM 775 C C . GLU A 1 104 ? 7.477 18.25 -2.615 1 96 104 GLU A C 1
ATOM 777 O O . GLU A 1 104 ? 7.371 18.438 -1.4 1 96 104 GLU A O 1
ATOM 782 N N . ALA A 1 105 ? 7.703 19.203 -3.473 1 94.69 105 ALA A N 1
ATOM 783 C CA . ALA A 1 105 ? 7.809 20.594 -3.031 1 94.69 105 ALA A CA 1
ATOM 784 C C . ALA A 1 105 ? 6.52 21.062 -2.361 1 94.69 105 ALA A C 1
ATOM 786 O O . ALA A 1 105 ? 6.559 21.734 -1.332 1 94.69 105 ALA A O 1
ATOM 787 N N . MET A 1 106 ? 5.461 20.656 -2.975 1 93.69 106 MET A N 1
ATOM 788 C CA . MET A 1 106 ? 4.148 21 -2.439 1 93.69 106 MET A CA 1
ATOM 789 C C . MET A 1 106 ? 3.967 20.438 -1.034 1 93.69 106 MET A C 1
ATOM 791 O O . MET A 1 106 ? 3.523 21.156 -0.13 1 93.69 106 MET A O 1
ATOM 795 N N . TYR A 1 107 ? 4.324 19.266 -0.797 1 95.88 107 TYR A N 1
ATOM 796 C CA . TYR A 1 107 ? 4.105 18.625 0.496 1 95.88 107 TYR A CA 1
ATOM 797 C C . TYR A 1 107 ? 5.105 19.125 1.529 1 95.88 107 TYR A C 1
ATOM 799 O O . TYR A 1 107 ? 4.789 19.219 2.719 1 95.88 107 TYR A O 1
ATOM 807 N N . LEU A 1 108 ? 6.297 19.422 1.082 1 95.44 108 LEU A N 1
ATOM 808 C CA . LEU A 1 108 ? 7.238 20.047 2.006 1 95.44 108 LEU A CA 1
ATOM 809 C C . LEU A 1 108 ? 6.703 21.375 2.51 1 95.44 108 LEU A C 1
ATOM 811 O O . LEU A 1 108 ? 6.828 21.703 3.695 1 95.44 108 LEU A O 1
ATOM 815 N N . ARG A 1 109 ? 6.113 22.141 1.642 1 93 109 ARG A N 1
ATOM 816 C CA . ARG A 1 109 ? 5.484 23.391 2.039 1 93 109 ARG A CA 1
ATOM 817 C C . ARG A 1 109 ? 4.34 23.141 3.016 1 93 109 ARG A C 1
ATOM 819 O O . ARG A 1 109 ? 4.184 23.875 3.998 1 93 109 ARG A O 1
ATOM 826 N N . LEU A 1 110 ? 3.604 22.125 2.727 1 91.81 110 LEU A N 1
ATOM 827 C CA . LEU A 1 110 ? 2.523 21.75 3.635 1 91.81 110 LEU A CA 1
ATOM 828 C C . LEU A 1 110 ? 3.066 21.453 5.027 1 91.81 110 LEU A C 1
ATOM 830 O O . LEU A 1 110 ? 2.484 21.875 6.031 1 91.81 110 LEU A O 1
ATOM 834 N N . MET A 1 111 ? 4.125 20.703 5.082 1 94.06 111 MET A N 1
ATOM 835 C CA . MET A 1 111 ? 4.727 20.359 6.363 1 94.06 111 MET A CA 1
ATOM 836 C C . MET A 1 111 ? 5.148 21.609 7.121 1 94.06 111 MET A C 1
ATOM 838 O O . MET A 1 111 ? 5.031 21.672 8.352 1 94.06 111 MET A O 1
ATOM 842 N N . GLN A 1 112 ? 5.645 22.562 6.414 1 90.25 112 GLN A N 1
ATOM 843 C CA . GLN A 1 112 ? 6.023 23.844 7.023 1 90.25 112 GLN A CA 1
ATOM 844 C C . GLN A 1 112 ? 4.801 24.578 7.555 1 90.25 112 GLN A C 1
ATOM 846 O O . GLN A 1 112 ? 4.809 25.078 8.68 1 90.25 112 GLN A O 1
ATOM 851 N N . GLU A 1 113 ? 3.85 24.625 6.746 1 84.56 113 GLU A N 1
ATOM 852 C CA . GLU A 1 113 ? 2.613 25.297 7.117 1 84.56 113 GLU A CA 1
ATOM 853 C C . GLU A 1 113 ? 1.982 24.656 8.352 1 84.56 113 GLU A C 1
ATOM 855 O O . GLU A 1 113 ? 1.444 25.359 9.211 1 84.56 113 GLU A O 1
ATOM 860 N N . GLU A 1 114 ? 2.121 23.344 8.406 1 84.75 114 GLU A N 1
ATOM 861 C CA . GLU A 1 114 ? 1.518 22.594 9.516 1 84.75 114 GLU A CA 1
ATOM 862 C C . GLU A 1 114 ? 2.451 22.547 10.719 1 84.75 114 GLU A C 1
ATOM 864 O O . GLU A 1 114 ? 2.084 22.016 11.773 1 84.75 114 GLU A O 1
ATOM 869 N N . ARG A 1 115 ? 3.596 23.047 10.609 1 87.38 115 ARG A N 1
ATOM 870 C CA . ARG A 1 115 ? 4.59 23.109 11.672 1 87.38 115 ARG A CA 1
ATOM 871 C C . ARG A 1 115 ? 4.84 21.734 12.281 1 87.38 115 ARG A C 1
ATOM 873 O O . ARG A 1 115 ? 4.773 21.562 13.5 1 87.38 115 ARG A O 1
ATOM 880 N N . VAL A 1 116 ? 5.098 20.828 11.383 1 93.06 116 VAL A N 1
ATOM 881 C CA . VAL A 1 116 ? 5.375 19.469 11.867 1 93.06 116 VAL A CA 1
ATOM 882 C C . VAL A 1 116 ? 6.699 19.469 12.633 1 93.06 116 VAL A C 1
ATOM 884 O O . VAL A 1 116 ? 7.551 20.328 12.422 1 93.06 116 VAL A O 1
ATOM 887 N N . SER A 1 117 ? 6.844 18.438 13.508 1 94.44 117 SER A N 1
ATOM 888 C CA . SER A 1 117 ? 8.047 18.328 14.328 1 94.44 117 SER A CA 1
ATOM 889 C C . SER A 1 117 ? 9.234 17.859 13.5 1 94.44 117 SER A C 1
ATOM 891 O O . SER A 1 117 ? 10.391 18.156 13.82 1 94.44 117 SER A O 1
ATOM 893 N N . GLY A 1 118 ? 9.039 17.125 12.516 1 96.56 118 GLY A N 1
ATOM 894 C CA . GLY A 1 118 ? 10.055 16.562 11.641 1 96.56 118 GLY A CA 1
ATOM 895 C C . GLY A 1 118 ? 9.477 15.797 10.469 1 96.56 118 GLY A C 1
ATOM 896 O O . GLY A 1 118 ? 8.266 15.562 10.414 1 96.56 118 GLY A O 1
ATOM 897 N N . VAL A 1 119 ? 10.406 15.461 9.516 1 97.56 119 VAL A N 1
ATOM 898 C CA . VAL A 1 119 ? 9.938 14.797 8.297 1 97.56 119 VAL A CA 1
ATOM 899 C C . VAL A 1 119 ? 10.844 13.609 7.98 1 97.56 119 VAL A C 1
ATOM 901 O O . VAL A 1 119 ? 12.062 13.703 8.086 1 97.56 119 VAL A O 1
ATOM 904 N N . ILE A 1 120 ? 10.25 12.516 7.777 1 98.19 120 ILE A N 1
ATOM 905 C CA . ILE A 1 120 ? 10.906 11.391 7.113 1 98.19 120 ILE A CA 1
ATOM 906 C C . ILE A 1 120 ? 10.57 11.398 5.625 1 98.19 120 ILE A C 1
ATOM 908 O O . ILE A 1 120 ? 9.398 11.453 5.246 1 98.19 120 ILE A O 1
ATOM 912 N N . PHE A 1 121 ? 11.617 11.297 4.754 1 97 121 PHE A N 1
ATOM 913 C CA . PHE A 1 121 ? 11.422 11.695 3.367 1 97 121 PHE A CA 1
ATOM 914 C C . PHE A 1 121 ? 12.141 10.742 2.422 1 97 121 PHE A C 1
ATOM 916 O O . PHE A 1 121 ? 13.344 10.516 2.553 1 97 121 PHE A O 1
ATOM 923 N N . ALA A 1 122 ? 11.359 10.086 1.524 1 96.38 122 ALA A N 1
ATOM 924 C CA . ALA A 1 122 ? 11.922 9.336 0.402 1 96.38 122 ALA A CA 1
ATOM 925 C C . ALA A 1 122 ? 11.867 10.156 -0.883 1 96.38 122 ALA A C 1
ATOM 927 O O . ALA A 1 122 ? 11 9.953 -1.729 1 96.38 122 ALA A O 1
ATOM 928 N N . ALA A 1 123 ? 12.852 10.93 -1.169 1 92.31 123 ALA A N 1
ATOM 929 C CA . ALA A 1 123 ? 12.852 11.961 -2.205 1 92.31 123 ALA A CA 1
ATOM 930 C C . ALA A 1 123 ? 13.32 11.391 -3.543 1 92.31 123 ALA A C 1
ATOM 932 O O . ALA A 1 123 ? 14.102 10.438 -3.58 1 92.31 123 ALA A O 1
ATOM 933 N N . THR A 1 124 ? 12.82 11.969 -4.562 1 91.12 124 THR A N 1
ATOM 934 C CA . THR A 1 124 ? 13.422 11.75 -5.871 1 91.12 124 THR A CA 1
ATOM 935 C C . THR A 1 124 ? 14.852 12.281 -5.902 1 91.12 124 THR A C 1
ATOM 937 O O . THR A 1 124 ? 15.219 13.133 -5.086 1 91.12 124 THR A O 1
ATOM 940 N N . ARG A 1 125 ? 15.57 11.781 -6.871 1 88.62 125 ARG A N 1
ATOM 941 C CA . ARG A 1 125 ? 16.938 12.25 -7.031 1 88.62 125 ARG A CA 1
ATOM 942 C C . ARG A 1 125 ? 16.984 13.75 -7.301 1 88.62 125 ARG A C 1
ATOM 944 O O . ARG A 1 125 ? 17.828 14.461 -6.754 1 88.62 125 ARG A O 1
ATOM 951 N N . ALA A 1 126 ? 16.094 14.203 -8.078 1 88.75 126 ALA A N 1
ATOM 952 C CA . ALA A 1 126 ? 16.031 15.625 -8.398 1 88.75 126 ALA A CA 1
ATOM 953 C C . ALA A 1 126 ? 15.828 16.469 -7.141 1 88.75 126 ALA A C 1
ATOM 955 O O . ALA A 1 126 ? 16.516 17.469 -6.941 1 88.75 126 ALA A O 1
ATOM 956 N N . THR A 1 127 ? 14.922 16.062 -6.32 1 89.81 127 THR A N 1
ATOM 957 C CA . THR A 1 127 ? 14.641 16.781 -5.086 1 89.81 127 THR A CA 1
ATOM 958 C C . THR A 1 127 ? 15.797 16.656 -4.105 1 89.81 127 THR A C 1
ATOM 960 O O . THR A 1 127 ? 16.219 17.641 -3.494 1 89.81 127 THR A O 1
ATOM 963 N N . ALA A 1 128 ? 16.312 15.461 -3.971 1 88.62 128 ALA A N 1
ATOM 964 C CA . ALA A 1 128 ? 17.391 15.211 -3.021 1 88.62 128 ALA A CA 1
ATOM 965 C C . ALA A 1 128 ? 18.625 16.047 -3.357 1 88.62 128 ALA A C 1
ATOM 967 O O . ALA A 1 128 ? 19.344 16.5 -2.461 1 88.62 128 ALA A O 1
ATOM 968 N N . ASP A 1 129 ? 18.859 16.266 -4.559 1 86.81 129 ASP A N 1
ATOM 969 C CA . ASP A 1 129 ? 20.047 16.984 -5.012 1 86.81 129 ASP A CA 1
ATOM 970 C C . ASP A 1 129 ? 19.906 18.484 -4.754 1 86.81 129 ASP A C 1
ATOM 972 O O . ASP A 1 129 ? 20.922 19.188 -4.691 1 86.81 129 ASP A O 1
ATOM 976 N N . SER A 1 130 ? 18.734 18.938 -4.562 1 87.12 130 SER A N 1
ATOM 977 C CA . SER A 1 130 ? 18.562 20.375 -4.496 1 87.12 130 SER A CA 1
ATOM 978 C C . SER A 1 130 ? 17.938 20.797 -3.17 1 87.12 130 SER A C 1
ATOM 980 O O . SER A 1 130 ? 17.766 21.984 -2.9 1 87.12 130 SER A O 1
ATOM 982 N N . LEU A 1 131 ? 17.703 19.891 -2.355 1 88.88 131 LEU A N 1
ATOM 983 C CA . LEU A 1 131 ? 16.938 20.188 -1.15 1 88.88 131 LEU A CA 1
ATOM 984 C C . LEU A 1 131 ? 17.766 20.984 -0.155 1 88.88 131 LEU A C 1
ATOM 986 O O . LEU A 1 131 ? 18.859 20.578 0.217 1 88.88 131 LEU A O 1
ATOM 990 N N . ASP A 1 132 ? 17.25 22.125 0.236 1 88.12 132 ASP A N 1
ATOM 991 C CA . ASP A 1 132 ? 17.797 22.906 1.331 1 88.12 132 ASP A CA 1
ATOM 992 C C . ASP A 1 132 ? 17.156 22.531 2.662 1 88.12 132 ASP A C 1
ATOM 994 O O . ASP A 1 132 ? 16.203 23.172 3.096 1 88.12 132 ASP A O 1
ATOM 998 N N . VAL A 1 133 ? 17.75 21.594 3.283 1 89.12 133 VAL A N 1
ATOM 999 C CA . VAL A 1 133 ? 17.188 21.031 4.512 1 89.12 133 VAL A CA 1
ATOM 1000 C C . VAL A 1 133 ? 17.172 22.094 5.605 1 89.12 133 VAL A C 1
ATOM 1002 O O . VAL A 1 133 ? 16.219 22.188 6.375 1 89.12 133 VAL A O 1
ATOM 1005 N N . ALA A 1 134 ? 18.172 22.891 5.707 1 85.56 134 ALA A N 1
ATOM 1006 C CA . ALA A 1 134 ? 18.281 23.922 6.742 1 85.56 134 ALA A CA 1
ATOM 1007 C C . ALA A 1 134 ? 17.141 24.922 6.637 1 85.56 134 ALA A C 1
ATOM 1009 O O . ALA A 1 134 ? 16.656 25.438 7.652 1 85.56 134 ALA A O 1
ATOM 1010 N N . GLY A 1 135 ? 16.719 25.141 5.484 1 88.31 135 GLY A N 1
ATOM 1011 C CA . GLY A 1 135 ? 15.68 26.125 5.242 1 88.31 135 GLY A CA 1
ATOM 1012 C C . GLY A 1 135 ? 14.289 25.625 5.578 1 88.31 135 GLY A C 1
ATOM 1013 O O . GLY A 1 135 ? 13.352 26.406 5.676 1 88.31 135 GLY A O 1
ATOM 1014 N N . LEU A 1 136 ? 14.133 24.391 5.859 1 90.06 136 LEU A N 1
ATOM 1015 C CA . LEU A 1 136 ? 12.812 23.812 6.082 1 90.06 136 LEU A CA 1
ATOM 1016 C C . LEU A 1 136 ? 12.312 24.125 7.488 1 90.06 136 LEU A C 1
ATOM 1018 O O . LEU A 1 136 ? 11.102 24.172 7.727 1 90.06 136 LEU A O 1
ATOM 1022 N N . GLY A 1 137 ? 13.273 24.281 8.438 1 89.06 137 GLY A N 1
ATOM 1023 C CA . GLY A 1 137 ? 12.883 24.641 9.789 1 89.06 137 GLY A CA 1
ATOM 1024 C C . GLY A 1 137 ? 12.562 23.438 10.656 1 89.06 137 GLY A C 1
ATOM 1025 O O . GLY A 1 137 ? 12.109 23.594 11.797 1 89.06 137 GLY A O 1
ATOM 1026 N N . PHE A 1 138 ? 12.648 22.266 10.141 1 92.88 138 PHE A N 1
ATOM 1027 C CA . PHE A 1 138 ? 12.5 21.016 10.891 1 92.88 138 PHE A CA 1
ATOM 1028 C C . PHE A 1 138 ? 13.508 19.984 10.414 1 92.88 138 PHE A C 1
ATOM 1030 O O . PHE A 1 138 ? 13.984 20.047 9.273 1 92.88 138 PHE A O 1
ATOM 1037 N N . PRO A 1 139 ? 13.875 19.047 11.344 1 95.12 139 PRO A N 1
ATOM 1038 C CA . PRO A 1 139 ? 14.805 18 10.914 1 95.12 139 PRO A CA 1
ATOM 1039 C C . PRO A 1 139 ? 14.195 17.047 9.883 1 95.12 139 PRO A C 1
ATOM 1041 O O . PRO A 1 139 ? 12.984 16.812 9.898 1 95.12 139 PRO A O 1
ATOM 1044 N N . VAL A 1 140 ? 15.086 16.531 9.039 1 95.94 140 VAL A N 1
ATOM 1045 C CA . VAL A 1 140 ? 14.695 15.586 8 1 95.94 140 VAL A CA 1
ATOM 1046 C C . VAL A 1 140 ? 15.547 14.32 8.109 1 95.94 140 VAL A C 1
ATOM 1048 O O . VAL A 1 140 ? 16.766 14.398 8.328 1 95.94 140 VAL A O 1
ATOM 1051 N N . VAL A 1 141 ? 14.945 13.203 8.102 1 97.12 141 VAL A N 1
ATOM 1052 C CA . VAL A 1 141 ? 15.625 11.922 7.922 1 97.12 141 VAL A CA 1
ATOM 1053 C C . VAL A 1 141 ? 15.25 11.32 6.57 1 97.12 141 VAL A C 1
ATOM 1055 O O . VAL A 1 141 ? 14.07 11.07 6.301 1 97.12 141 VAL A O 1
ATOM 1058 N N . MET A 1 142 ? 16.219 11.109 5.711 1 96.62 142 MET A N 1
ATOM 1059 C CA . MET A 1 142 ? 15.969 10.484 4.414 1 96.62 142 MET A CA 1
ATOM 1060 C C . MET A 1 142 ? 15.969 8.969 4.531 1 96.62 142 MET A C 1
ATOM 1062 O O . MET A 1 142 ? 16.766 8.398 5.277 1 96.62 142 MET A O 1
ATOM 1066 N N . ILE A 1 143 ? 15.07 8.344 3.789 1 97 143 ILE A N 1
ATOM 1067 C CA . ILE A 1 143 ? 15.047 6.883 3.74 1 97 143 ILE A CA 1
ATOM 1068 C C . ILE A 1 143 ? 15.109 6.414 2.287 1 97 143 ILE A C 1
ATOM 1070 O O . ILE A 1 143 ? 14.719 7.145 1.376 1 97 143 ILE A O 1
ATOM 1074 N N . ASP A 1 144 ? 15.586 5.137 2.029 1 93.5 144 ASP A N 1
ATOM 1075 C CA . ASP A 1 144 ? 15.641 4.488 0.723 1 93.5 144 ASP A CA 1
ATOM 1076 C C . ASP A 1 144 ? 16.578 5.23 -0.222 1 93.5 144 ASP A C 1
ATOM 1078 O O . ASP A 1 144 ? 17.328 4.605 -0.972 1 93.5 144 ASP A O 1
ATOM 1082 N N . ARG A 1 145 ? 16.438 6.594 -0.207 1 91 145 ARG A N 1
ATOM 1083 C CA . ARG A 1 145 ? 17.141 7.461 -1.146 1 91 145 ARG A CA 1
ATOM 1084 C C . ARG A 1 145 ? 17.797 8.633 -0.423 1 91 145 ARG A C 1
ATOM 1086 O O . ARG A 1 145 ? 17.234 9.172 0.536 1 91 145 ARG A O 1
ATOM 1093 N N . ALA A 1 146 ? 19.016 8.852 -0.798 1 81.81 146 ALA A N 1
ATOM 1094 C CA . ALA A 1 146 ? 19.719 10.008 -0.233 1 81.81 146 ALA A CA 1
ATOM 1095 C C . ALA A 1 146 ? 20.516 10.742 -1.303 1 81.81 146 ALA A C 1
ATOM 1097 O O . ALA A 1 146 ? 21.031 10.125 -2.232 1 81.81 146 ALA A O 1
ATOM 1098 N N . GLY A 1 147 ? 20.453 12.055 -1.177 1 76.62 147 GLY A N 1
ATOM 1099 C CA . GLY A 1 147 ? 21.297 12.844 -2.057 1 76.62 147 GLY A CA 1
ATOM 1100 C C . GLY A 1 147 ? 22.75 12.898 -1.596 1 76.62 147 GLY A C 1
ATOM 1101 O O . GLY A 1 147 ? 23.031 12.742 -0.406 1 76.62 147 GLY A O 1
ATOM 1102 N N . PRO A 1 148 ? 23.594 12.984 -2.523 1 68.31 148 PRO A N 1
ATOM 1103 C CA . PRO A 1 148 ? 25.016 13 -2.189 1 68.31 148 PRO A CA 1
ATOM 1104 C C . PRO A 1 148 ? 25.391 14.133 -1.23 1 68.31 148 PRO A C 1
ATOM 1106 O O . PRO A 1 148 ? 26.312 13.992 -0.43 1 68.31 148 PRO A O 1
ATOM 1109 N N . SER A 1 149 ? 24.641 15.117 -1.31 1 66 149 SER A N 1
ATOM 1110 C CA . SER A 1 149 ? 25 16.312 -0.555 1 66 149 SER A CA 1
ATOM 1111 C C . SER A 1 149 ? 24.016 16.547 0.594 1 66 149 SER A C 1
ATOM 1113 O O . SER A 1 149 ? 24.078 17.594 1.257 1 66 149 SER A O 1
ATOM 1115 N N . ALA A 1 150 ? 23.312 15.508 0.822 1 64.75 150 ALA A N 1
ATOM 1116 C CA . ALA A 1 150 ? 22.25 15.797 1.78 1 64.75 150 ALA A CA 1
ATOM 1117 C C . ALA A 1 150 ? 22.812 15.969 3.189 1 64.75 150 ALA A C 1
ATOM 1119 O O . ALA A 1 150 ? 23.531 15.102 3.684 1 64.75 150 ALA A O 1
ATOM 1120 N N . ARG A 1 151 ? 22.609 17.078 3.762 1 80.94 151 ARG A N 1
ATOM 1121 C CA . ARG A 1 151 ? 23.016 17.406 5.125 1 80.94 151 ARG A CA 1
ATOM 1122 C C . ARG A 1 151 ? 21.938 17.031 6.129 1 80.94 151 ARG A C 1
ATOM 1124 O O . ARG A 1 151 ? 21.516 17.859 6.938 1 80.94 151 ARG A O 1
ATOM 1131 N N . CYS A 1 152 ? 21.547 15.805 6.047 1 91.62 152 CYS A N 1
ATOM 1132 C CA . CYS A 1 152 ? 20.578 15.281 7 1 91.62 152 CYS A CA 1
ATOM 1133 C C . CYS A 1 152 ? 20.812 13.805 7.262 1 91.62 152 CYS A C 1
ATOM 1135 O O . CYS A 1 152 ? 21.656 13.18 6.613 1 91.62 152 CYS A O 1
ATOM 1137 N N . ASP A 1 153 ? 20.219 13.25 8.328 1 95.25 153 ASP A N 1
ATOM 1138 C CA . ASP A 1 153 ? 20.266 11.828 8.648 1 95.25 153 ASP A CA 1
ATOM 1139 C C . ASP A 1 153 ? 19.656 10.984 7.535 1 95.25 153 ASP A C 1
ATOM 1141 O O . ASP A 1 153 ? 18.812 11.469 6.781 1 95.25 153 ASP A O 1
ATOM 1145 N N . ALA A 1 154 ? 20.172 9.781 7.41 1 96.5 154 ALA A N 1
ATOM 1146 C CA . ALA A 1 154 ? 19.641 8.914 6.367 1 96.5 154 ALA A CA 1
ATOM 1147 C C . ALA A 1 154 ? 19.703 7.445 6.789 1 96.5 154 ALA A C 1
ATOM 1149 O O . ALA A 1 154 ? 20.625 7.039 7.512 1 96.5 154 ALA A O 1
ATOM 1150 N N . VAL A 1 155 ? 18.688 6.695 6.441 1 97.38 155 VAL A N 1
ATOM 1151 C CA . VAL A 1 155 ? 18.641 5.242 6.562 1 97.38 155 VAL A CA 1
ATOM 1152 C C . VAL A 1 155 ? 18.531 4.609 5.176 1 97.38 155 VAL A C 1
ATOM 1154 O O . VAL A 1 155 ? 17.531 4.797 4.48 1 97.38 155 VAL A O 1
ATOM 1157 N N . LEU A 1 156 ? 19.531 3.859 4.781 1 96.25 156 LEU A N 1
ATOM 1158 C CA . LEU A 1 156 ? 19.641 3.355 3.416 1 96.25 156 LEU A CA 1
ATOM 1159 C C . LEU A 1 156 ? 19.922 1.857 3.412 1 96.25 156 LEU A C 1
ATOM 1161 O O . LEU A 1 156 ? 20.25 1.279 4.453 1 96.25 156 LEU A O 1
ATOM 1165 N N . LEU A 1 157 ? 19.672 1.235 2.297 1 97.5 157 LEU A N 1
ATOM 1166 C CA . LEU A 1 157 ? 20.188 -0.096 1.999 1 97.5 157 LEU A CA 1
ATOM 1167 C C . LEU A 1 157 ? 21.547 -0.012 1.291 1 97.5 157 LEU A C 1
ATOM 1169 O O . LEU A 1 157 ? 21.797 0.941 0.554 1 97.5 157 LEU A O 1
ATOM 1173 N N . ASP A 1 158 ? 22.406 -0.985 1.564 1 97.56 158 ASP A N 1
ATOM 1174 C CA . ASP A 1 158 ? 23.594 -1.118 0.731 1 97.56 158 ASP A CA 1
ATOM 1175 C C . ASP A 1 158 ? 23.234 -1.616 -0.667 1 97.56 158 ASP A C 1
ATOM 1177 O O . ASP A 1 158 ? 23.484 -2.775 -1.002 1 97.56 158 ASP A O 1
ATOM 1181 N N . ASN A 1 159 ? 22.797 -0.715 -1.437 1 97.88 159 ASN A N 1
ATOM 1182 C CA . ASN A 1 159 ? 22.234 -1.015 -2.75 1 97.88 159 ASN A CA 1
ATOM 1183 C C . ASN A 1 159 ? 23.281 -1.64 -3.674 1 97.88 159 ASN A C 1
ATOM 1185 O O . ASN A 1 159 ? 22.984 -2.602 -4.387 1 97.88 159 ASN A O 1
ATOM 1189 N N . ARG A 1 160 ? 24.438 -1.081 -3.688 1 97.69 160 ARG A N 1
ATOM 1190 C CA . ARG A 1 160 ? 25.484 -1.547 -4.574 1 97.69 160 ARG A CA 1
ATOM 1191 C C . ARG A 1 160 ? 25.844 -3.004 -4.289 1 97.69 160 ARG A C 1
ATOM 1193 O O . ARG A 1 160 ? 25.859 -3.832 -5.203 1 97.69 160 ARG A O 1
ATOM 1200 N N . THR A 1 161 ? 26.031 -3.301 -3.055 1 98.19 161 THR A N 1
ATOM 1201 C CA . THR A 1 161 ? 26.375 -4.66 -2.66 1 98.19 161 THR A CA 1
ATOM 1202 C C . THR A 1 161 ? 25.219 -5.617 -2.928 1 98.19 161 THR A C 1
ATOM 1204 O O . THR A 1 161 ? 25.438 -6.738 -3.396 1 98.19 161 THR A O 1
ATOM 1207 N N . ALA A 1 162 ? 24.078 -5.18 -2.617 1 98.56 162 ALA A N 1
ATOM 1208 C CA . ALA A 1 162 ? 22.906 -6.023 -2.814 1 98.56 162 ALA A CA 1
ATOM 1209 C C . ALA A 1 162 ? 22.719 -6.367 -4.289 1 98.56 162 ALA A C 1
ATOM 1211 O O . ALA A 1 162 ? 22.453 -7.52 -4.637 1 98.56 162 ALA A O 1
ATOM 1212 N N . ALA A 1 163 ? 22.859 -5.371 -5.121 1 98.69 163 ALA A N 1
ATOM 1213 C CA . ALA A 1 163 ? 22.703 -5.605 -6.555 1 98.69 163 ALA A CA 1
ATOM 1214 C C . ALA A 1 163 ? 23.797 -6.535 -7.078 1 98.69 163 ALA A C 1
ATOM 1216 O O . ALA A 1 163 ? 23.531 -7.434 -7.879 1 98.69 163 ALA A O 1
ATOM 1217 N N . ALA A 1 164 ? 24.984 -6.359 -6.629 1 98.75 164 ALA A N 1
ATOM 1218 C CA . ALA A 1 164 ? 26.109 -7.215 -7.039 1 98.75 164 ALA A CA 1
ATOM 1219 C C . ALA A 1 164 ? 25.875 -8.656 -6.609 1 98.75 164 ALA A C 1
ATOM 1221 O O . ALA A 1 164 ? 26.188 -9.594 -7.352 1 98.75 164 ALA A O 1
ATOM 1222 N N . GLU A 1 165 ? 25.344 -8.766 -5.457 1 98.44 165 GLU A N 1
ATOM 1223 C CA . GLU A 1 165 ? 25.047 -10.102 -4.941 1 98.44 165 GLU A CA 1
ATOM 1224 C C . GLU A 1 165 ? 24.062 -10.836 -5.836 1 98.44 165 GLU A C 1
ATOM 1226 O O . GLU A 1 165 ? 24.188 -12.039 -6.066 1 98.44 165 GLU A O 1
ATOM 1231 N N . LEU A 1 166 ? 23.094 -10.125 -6.305 1 98.06 166 LEU A N 1
ATOM 1232 C CA . LEU A 1 166 ? 22.094 -10.703 -7.203 1 98.06 166 LEU A CA 1
ATOM 1233 C C . LEU A 1 166 ? 22.75 -11.18 -8.5 1 98.06 166 LEU A C 1
ATOM 1235 O O . LEU A 1 166 ? 22.422 -12.266 -9 1 98.06 166 LEU A O 1
ATOM 1239 N N . VAL A 1 167 ? 23.625 -10.406 -9.016 1 98.62 167 VAL A N 1
ATOM 1240 C CA . VAL A 1 167 ? 24.328 -10.742 -10.242 1 98.62 167 VAL A CA 1
ATOM 1241 C C . VAL A 1 167 ? 25.234 -11.953 -10.008 1 98.62 167 VAL A C 1
ATOM 1243 O O . VAL A 1 167 ? 25.234 -12.898 -10.797 1 98.62 167 VAL A O 1
ATOM 1246 N N . ASP A 1 168 ? 25.938 -11.93 -8.914 1 98.56 168 ASP A N 1
ATOM 1247 C CA . ASP A 1 168 ? 26.812 -13.039 -8.57 1 98.56 168 ASP A CA 1
ATOM 1248 C C . ASP A 1 168 ? 26.031 -14.344 -8.453 1 98.56 168 ASP A C 1
ATOM 1250 O O . ASP A 1 168 ? 26.516 -15.398 -8.875 1 98.56 168 ASP A O 1
ATOM 1254 N N . HIS A 1 169 ? 24.906 -14.242 -7.863 1 98.62 169 HIS A N 1
ATOM 1255 C CA . HIS A 1 169 ? 24.031 -15.406 -7.75 1 98.62 169 HIS A CA 1
ATOM 1256 C C . HIS A 1 169 ? 23.688 -15.977 -9.125 1 98.62 169 HIS A C 1
ATOM 1258 O O . HIS A 1 169 ? 23.812 -17.188 -9.336 1 98.62 169 HIS A O 1
ATOM 1264 N N . LEU A 1 170 ? 23.297 -15.125 -10.055 1 98.5 170 LEU A N 1
ATOM 1265 C CA . LEU A 1 170 ? 22.922 -15.57 -11.398 1 98.5 170 LEU A CA 1
ATOM 1266 C C . LEU A 1 170 ? 24.125 -16.141 -12.133 1 98.5 170 LEU A C 1
ATOM 1268 O O . LEU A 1 170 ? 24.016 -17.188 -12.797 1 98.5 170 LEU A O 1
ATOM 1272 N N . ILE A 1 171 ? 25.297 -15.539 -12.008 1 98.31 171 ILE A N 1
ATOM 1273 C CA . ILE A 1 171 ? 26.516 -16.031 -12.641 1 98.31 171 ILE A CA 1
ATOM 1274 C C . ILE A 1 171 ? 26.875 -17.406 -12.078 1 98.31 171 ILE A C 1
ATOM 1276 O O . ILE A 1 171 ? 27.234 -18.312 -12.828 1 98.31 171 ILE A O 1
ATOM 1280 N N . GLY A 1 172 ? 26.719 -17.484 -10.789 1 97.75 172 GLY A N 1
ATOM 1281 C CA . GLY A 1 172 ? 26.984 -18.75 -10.141 1 97.75 172 GLY A CA 1
ATOM 1282 C C . GLY A 1 172 ? 26.062 -19.859 -10.609 1 97.75 172 GLY A C 1
ATOM 1283 O O . GLY A 1 172 ? 26.422 -21.047 -10.539 1 97.75 172 GLY A O 1
ATOM 1284 N N . ARG A 1 173 ? 24.953 -19.516 -11.117 1 97.38 173 ARG A N 1
ATOM 1285 C CA . ARG A 1 173 ? 23.969 -20.469 -11.602 1 97.38 173 ARG A CA 1
ATOM 1286 C C . ARG A 1 173 ? 24.156 -20.75 -13.086 1 97.38 173 ARG A C 1
ATOM 1288 O O . ARG A 1 173 ? 23.375 -21.5 -13.695 1 97.38 173 ARG A O 1
ATOM 1295 N N . GLY A 1 174 ? 25.078 -20.031 -13.703 1 97.06 174 GLY A N 1
ATOM 1296 C CA . GLY A 1 174 ? 25.453 -20.375 -15.07 1 97.06 174 GLY A CA 1
ATOM 1297 C C . GLY A 1 174 ? 24.984 -19.344 -16.078 1 97.06 174 GLY A C 1
ATOM 1298 O O . GLY A 1 174 ? 25.266 -19.469 -17.281 1 97.06 174 GLY A O 1
ATOM 1299 N N . TYR A 1 175 ? 24.344 -18.297 -15.656 1 97.75 175 TYR A N 1
ATOM 1300 C CA . TYR A 1 175 ? 23.891 -17.281 -16.578 1 97.75 175 TYR A CA 1
ATOM 1301 C C . TYR A 1 175 ? 25.016 -16.328 -16.953 1 97.75 175 TYR A C 1
ATOM 1303 O O . TYR A 1 175 ? 25.844 -15.977 -16.109 1 97.75 175 TYR A O 1
ATOM 1311 N N . ARG A 1 176 ? 25.016 -15.906 -18.234 1 96.94 176 ARG A N 1
ATOM 1312 C CA . ARG A 1 176 ? 26.094 -15.047 -18.719 1 96.94 176 ARG A CA 1
ATOM 1313 C C . ARG A 1 176 ? 25.547 -13.789 -19.375 1 96.94 176 ARG A C 1
ATOM 1315 O O . ARG A 1 176 ? 26.125 -12.711 -19.25 1 96.94 176 ARG A O 1
ATOM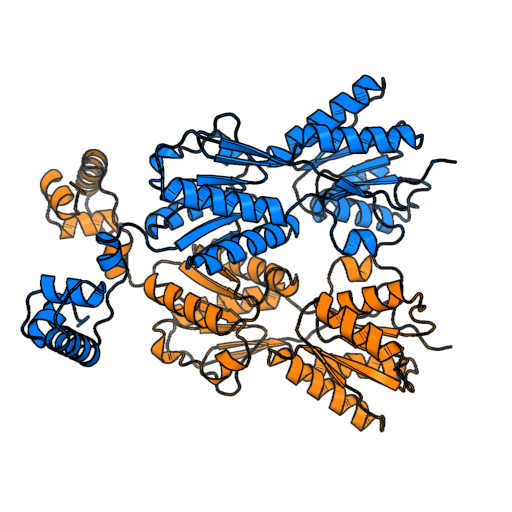 1322 N N . ARG A 1 177 ? 24.438 -13.906 -20.125 1 97.75 177 ARG A N 1
ATOM 1323 C CA . ARG A 1 177 ? 23.766 -12.742 -20.703 1 97.75 177 ARG A CA 1
ATOM 1324 C C . ARG A 1 177 ? 22.703 -12.203 -19.781 1 97.75 177 ARG A C 1
ATOM 1326 O O . ARG A 1 177 ? 21.516 -12.508 -19.938 1 97.75 177 ARG A O 1
ATOM 1333 N N . ILE A 1 178 ? 23.188 -11.391 -18.859 1 98.38 178 ILE A N 1
ATOM 1334 C CA . ILE A 1 178 ? 22.312 -10.875 -17.828 1 98.38 178 ILE A CA 1
ATOM 1335 C C . ILE A 1 178 ? 21.984 -9.414 -18.109 1 98.38 178 ILE A C 1
ATOM 1337 O O . ILE A 1 178 ? 22.875 -8.594 -18.328 1 98.38 178 ILE A O 1
ATOM 1341 N N . GLY A 1 179 ? 20.672 -9.133 -18.234 1 98.69 179 GLY A N 1
ATOM 1342 C CA . GLY A 1 179 ? 20.203 -7.762 -18.375 1 98.69 179 GLY A CA 1
ATOM 1343 C C . GLY A 1 179 ? 19.734 -7.168 -17.047 1 98.69 179 GLY A C 1
ATOM 1344 O O . GLY A 1 179 ? 19.406 -7.898 -16.125 1 98.69 179 GLY A O 1
ATOM 1345 N N . GLY A 1 180 ? 19.766 -5.859 -17 1 98.75 180 GLY A N 1
ATOM 1346 C CA . GLY A 1 180 ? 19.266 -5.148 -15.828 1 98.75 180 GLY A CA 1
ATOM 1347 C C . GLY A 1 180 ? 18.203 -4.109 -16.172 1 98.75 180 GLY A C 1
ATOM 1348 O O . GLY A 1 180 ? 18.344 -3.367 -17.141 1 98.75 180 GLY A O 1
ATOM 1349 N N . LEU A 1 181 ? 17.141 -4.117 -15.406 1 98.81 181 LEU A N 1
ATOM 1350 C CA . LEU A 1 181 ? 16.078 -3.127 -15.5 1 98.81 181 LEU A CA 1
ATOM 1351 C C . LEU A 1 181 ? 16.031 -2.25 -14.258 1 98.81 181 LEU A C 1
ATOM 1353 O O . LEU A 1 181 ? 15.812 -2.748 -13.148 1 98.81 181 LEU A O 1
ATOM 1357 N N . PHE A 1 182 ? 16.219 -0.896 -14.43 1 98.69 182 PHE A N 1
ATOM 1358 C CA . PHE A 1 182 ? 16.406 -0.005 -13.289 1 98.69 182 PHE A CA 1
ATOM 1359 C C . PHE A 1 182 ? 15.438 1.175 -13.359 1 98.69 182 PHE A C 1
ATOM 1361 O O . PHE A 1 182 ? 15.133 1.67 -14.445 1 98.69 182 PHE A O 1
ATOM 1368 N N . GLY A 1 183 ? 14.922 1.579 -12.141 1 97.31 183 GLY A N 1
ATOM 1369 C CA . GLY A 1 183 ? 14.156 2.816 -12.078 1 97.31 183 GLY A CA 1
ATOM 1370 C C . GLY A 1 183 ? 14.992 4.047 -12.398 1 97.31 183 GLY A C 1
ATOM 1371 O O . GLY A 1 183 ? 16.156 4.129 -12.008 1 97.31 183 GLY A O 1
ATOM 1372 N N . ASN A 1 184 ? 14.359 5.082 -12.922 1 96.44 184 ASN A N 1
ATOM 1373 C CA . ASN A 1 184 ? 15.148 6.203 -13.43 1 96.44 184 ASN A CA 1
ATOM 1374 C C . ASN A 1 184 ? 14.945 7.457 -12.586 1 96.44 184 ASN A C 1
ATOM 1376 O O . ASN A 1 184 ? 15.438 8.531 -12.938 1 96.44 184 ASN A O 1
ATOM 1380 N N . THR A 1 185 ? 14.289 7.395 -11.492 1 92.75 185 THR A N 1
ATOM 1381 C CA . THR A 1 185 ? 13.961 8.625 -10.781 1 92.75 185 THR A CA 1
ATOM 1382 C C . THR A 1 185 ? 14.695 8.695 -9.445 1 92.75 185 THR A C 1
ATOM 1384 O O . THR A 1 185 ? 14.648 9.719 -8.758 1 92.75 185 THR A O 1
ATOM 1387 N N . SER A 1 186 ? 15.383 7.684 -9.047 1 91.5 186 SER A N 1
ATOM 1388 C CA . SER A 1 186 ? 15.891 7.648 -7.684 1 91.5 186 SER A CA 1
ATOM 1389 C C . SER A 1 186 ? 17.375 7.293 -7.656 1 91.5 186 SER A C 1
ATOM 1391 O O . SER A 1 186 ? 17.891 6.691 -8.602 1 91.5 186 SER A O 1
ATOM 1393 N N . SER A 1 187 ? 18 7.668 -6.547 1 93.31 187 SER A N 1
ATOM 1394 C CA . SER A 1 187 ? 19.375 7.254 -6.309 1 93.31 187 SER A CA 1
ATOM 1395 C C . SER A 1 187 ? 19.484 5.742 -6.125 1 93.31 187 SER A C 1
ATOM 1397 O O . SER A 1 187 ? 20.484 5.133 -6.488 1 93.31 187 SER A O 1
ATOM 1399 N N . THR A 1 188 ? 18.469 5.16 -5.57 1 94.94 188 THR A N 1
ATOM 1400 C CA . THR A 1 188 ? 18.422 3.717 -5.371 1 94.94 188 THR A CA 1
ATOM 1401 C C . THR A 1 188 ? 18.609 2.98 -6.691 1 94.94 188 THR A C 1
ATOM 1403 O O . THR A 1 188 ? 19.438 2.068 -6.781 1 94.94 188 THR A O 1
ATOM 1406 N N . GLY A 1 189 ? 17.875 3.416 -7.73 1 96.06 189 GLY A N 1
ATOM 1407 C CA . GLY A 1 189 ? 18.062 2.816 -9.039 1 96.06 189 GLY A CA 1
ATOM 1408 C C . GLY A 1 189 ? 19.469 2.967 -9.578 1 96.06 189 GLY A C 1
ATOM 1409 O O . GLY A 1 189 ? 20.031 2.018 -10.125 1 96.06 189 GLY A O 1
ATOM 1410 N N . ALA A 1 190 ? 20.047 4.078 -9.391 1 95.94 190 ALA A N 1
ATOM 1411 C CA . ALA A 1 190 ? 21.406 4.355 -9.867 1 95.94 190 ALA A CA 1
ATOM 1412 C C . ALA A 1 190 ? 22.438 3.523 -9.117 1 95.94 190 ALA A C 1
ATOM 1414 O O . ALA A 1 190 ? 23.375 2.994 -9.719 1 95.94 190 ALA A O 1
ATOM 1415 N N . GLU A 1 191 ? 22.281 3.443 -7.855 1 96.75 191 GLU A N 1
ATOM 1416 C CA . GLU A 1 191 ? 23.219 2.689 -7.031 1 96.75 191 GLU A CA 1
ATOM 1417 C C . GLU A 1 191 ? 23.156 1.197 -7.344 1 96.75 191 GLU A C 1
ATOM 1419 O O . GLU A 1 191 ? 24.188 0.526 -7.418 1 96.75 191 GLU A O 1
ATOM 1424 N N . ARG A 1 192 ? 21.953 0.694 -7.453 1 98.38 192 ARG A N 1
ATOM 1425 C CA . ARG A 1 192 ? 21.797 -0.715 -7.797 1 98.38 192 ARG A CA 1
ATOM 1426 C C . ARG A 1 192 ? 22.344 -0.999 -9.195 1 98.38 192 ARG A C 1
ATOM 1428 O O . ARG A 1 192 ? 22.953 -2.049 -9.43 1 98.38 192 ARG A O 1
ATOM 1435 N N . HIS A 1 193 ? 22.172 -0.074 -10.109 1 98.69 193 HIS A N 1
ATOM 1436 C CA . HIS A 1 193 ? 22.781 -0.206 -11.43 1 98.69 193 HIS A CA 1
ATOM 1437 C C . HIS A 1 193 ? 24.297 -0.265 -11.328 1 98.69 193 HIS A C 1
ATOM 1439 O O . HIS A 1 193 ? 24.938 -1.054 -12.031 1 98.69 193 HIS A O 1
ATOM 1445 N N . ALA A 1 194 ? 24.859 0.61 -10.5 1 98.25 194 ALA A N 1
ATOM 1446 C CA . ALA A 1 194 ? 26.312 0.609 -10.32 1 98.25 194 ALA A CA 1
ATOM 1447 C C . ALA A 1 194 ? 26.797 -0.746 -9.82 1 98.25 194 ALA A C 1
ATOM 1449 O O . ALA A 1 194 ? 27.812 -1.261 -10.289 1 98.25 194 ALA A O 1
ATOM 1450 N N . GLY A 1 195 ? 26.047 -1.301 -8.859 1 98.62 195 GLY A N 1
ATOM 1451 C CA . GLY A 1 195 ? 26.375 -2.627 -8.367 1 98.62 195 GLY A CA 1
ATOM 1452 C C . GLY A 1 195 ? 26.281 -3.701 -9.43 1 98.62 195 GLY A C 1
ATOM 1453 O O . GLY A 1 195 ? 27.141 -4.578 -9.516 1 98.62 195 GLY A O 1
ATOM 1454 N N . PHE A 1 196 ? 25.297 -3.594 -10.234 1 98.81 196 PHE A N 1
ATOM 1455 C CA . PHE A 1 196 ? 25.094 -4.488 -11.367 1 98.81 196 PHE A CA 1
ATOM 1456 C C . PHE A 1 196 ? 26.281 -4.395 -12.336 1 98.81 196 PHE A C 1
ATOM 1458 O O . PHE A 1 196 ? 26.859 -5.414 -12.703 1 98.81 196 PHE A O 1
ATOM 1465 N N . GLN A 1 197 ? 26.625 -3.23 -12.688 1 98.69 197 GLN A N 1
ATOM 1466 C CA . GLN A 1 197 ? 27.703 -2.98 -13.633 1 98.69 197 GLN A CA 1
ATOM 1467 C C . GLN A 1 197 ? 29.031 -3.516 -13.109 1 98.69 197 GLN A C 1
ATOM 1469 O O . GLN A 1 197 ? 29.781 -4.156 -13.844 1 98.69 197 GLN A O 1
ATOM 1474 N N . GLU A 1 198 ? 29.266 -3.289 -11.945 1 98.5 198 GLU A N 1
ATOM 1475 C CA . GLU A 1 198 ? 30.516 -3.717 -11.336 1 98.5 198 GLU A CA 1
ATOM 1476 C C . GLU A 1 198 ? 30.641 -5.238 -11.328 1 98.5 198 GLU A C 1
ATOM 1478 O O . GLU A 1 198 ? 31.703 -5.785 -11.648 1 98.5 198 GLU A O 1
ATOM 1483 N N . ALA A 1 199 ? 29.594 -5.898 -10.93 1 98.69 199 ALA A N 1
ATOM 1484 C CA . ALA A 1 199 ? 29.609 -7.359 -10.867 1 98.69 199 ALA A CA 1
ATOM 1485 C C . ALA A 1 199 ? 29.781 -7.965 -12.258 1 98.69 199 ALA A C 1
ATOM 1487 O O . ALA A 1 199 ? 30.531 -8.922 -12.438 1 98.69 199 ALA A O 1
ATOM 1488 N N . MET A 1 200 ? 29.109 -7.395 -13.227 1 98.75 200 MET A N 1
ATOM 1489 C CA . MET A 1 200 ? 29.234 -7.871 -14.602 1 98.75 200 MET A CA 1
ATOM 1490 C C . MET A 1 200 ? 30.656 -7.68 -15.125 1 98.75 200 MET A C 1
ATOM 1492 O O . MET A 1 200 ? 31.219 -8.586 -15.734 1 98.75 200 MET A O 1
ATOM 1496 N N . GLU A 1 201 ? 31.188 -6.535 -14.859 1 98.38 201 GLU A N 1
ATOM 1497 C CA . GLU A 1 201 ? 32.531 -6.219 -15.297 1 98.38 201 GLU A CA 1
ATOM 1498 C C . GLU A 1 201 ? 33.562 -7.156 -14.648 1 98.38 201 GLU A C 1
ATOM 1500 O O . GLU A 1 201 ? 34.469 -7.633 -15.32 1 98.38 201 GLU A O 1
ATOM 1505 N N . ARG A 1 202 ? 33.375 -7.383 -13.43 1 98.19 202 ARG A N 1
ATOM 1506 C CA . ARG A 1 202 ? 34.281 -8.281 -12.711 1 98.19 202 ARG A CA 1
ATOM 1507 C C . ARG A 1 202 ? 34.281 -9.672 -13.344 1 98.19 202 ARG A C 1
ATOM 1509 O O . ARG A 1 202 ? 35.312 -10.352 -13.359 1 98.19 202 ARG A O 1
ATOM 1516 N N . ALA A 1 203 ? 33.188 -10.039 -13.891 1 98.25 203 ALA A N 1
ATOM 1517 C CA . ALA A 1 203 ? 33.062 -11.359 -14.492 1 98.25 203 ALA A CA 1
ATOM 1518 C C . ALA A 1 203 ? 33.438 -11.328 -15.977 1 98.25 203 ALA A C 1
ATOM 1520 O O . ALA A 1 203 ? 33.406 -12.359 -16.656 1 98.25 203 ALA A O 1
ATOM 1521 N N . GLY A 1 204 ? 33.75 -10.18 -16.516 1 98.25 204 GLY A N 1
ATOM 1522 C CA . GLY A 1 204 ? 34.094 -10.031 -17.906 1 98.25 204 GLY A CA 1
ATOM 1523 C C . GLY A 1 204 ? 32.906 -10.125 -18.844 1 98.25 204 GLY A C 1
ATOM 1524 O O . GLY A 1 204 ? 33.031 -10.555 -19.984 1 98.25 204 GLY A O 1
ATOM 1525 N N . LEU A 1 205 ? 31.781 -9.805 -18.344 1 98.31 205 LEU A N 1
ATOM 1526 C CA . LEU A 1 205 ? 30.562 -9.93 -19.125 1 98.31 205 LEU A CA 1
ATOM 1527 C C . LEU A 1 205 ? 30.016 -8.555 -19.5 1 98.31 205 LEU A C 1
ATOM 1529 O O . LEU A 1 205 ? 30.281 -7.57 -18.797 1 98.31 205 LEU A O 1
ATOM 1533 N N . ALA A 1 206 ? 29.25 -8.469 -20.594 1 97.12 206 ALA A N 1
ATOM 1534 C CA . ALA A 1 206 ? 28.594 -7.23 -21 1 97.12 206 ALA A CA 1
ATOM 1535 C C . ALA A 1 206 ? 27.438 -6.887 -20.047 1 97.12 206 ALA A C 1
ATOM 1537 O O . ALA A 1 206 ? 26.703 -7.773 -19.609 1 97.12 206 ALA A O 1
ATOM 1538 N N . ALA A 1 207 ? 27.328 -5.613 -19.812 1 96.75 207 ALA A N 1
ATOM 1539 C CA . ALA A 1 207 ? 26.312 -5.145 -18.875 1 96.75 207 ALA A CA 1
ATOM 1540 C C . ALA A 1 207 ? 25.219 -4.367 -19.609 1 96.75 207 ALA A C 1
ATOM 1542 O O . ALA A 1 207 ? 25.219 -3.133 -19.609 1 96.75 207 ALA A O 1
ATOM 1543 N N . ALA A 1 208 ? 24.266 -5.055 -20.156 1 97.69 208 ALA A N 1
ATOM 1544 C CA . ALA A 1 208 ? 23.141 -4.383 -20.797 1 97.69 208 ALA A CA 1
ATOM 1545 C C . ALA A 1 208 ? 22.109 -3.939 -19.781 1 97.69 208 ALA A C 1
ATOM 1547 O O . ALA A 1 208 ? 21.672 -4.734 -18.938 1 97.69 208 ALA A O 1
ATOM 1548 N N . ALA A 1 209 ? 21.781 -2.645 -19.812 1 98.38 209 ALA A N 1
ATOM 1549 C CA . ALA A 1 209 ? 20.828 -2.117 -18.828 1 98.38 209 ALA A CA 1
ATOM 1550 C C . ALA A 1 209 ? 19.844 -1.156 -19.484 1 98.38 209 ALA A C 1
ATOM 1552 O O . ALA A 1 209 ? 20.156 -0.529 -20.5 1 98.38 209 ALA A O 1
ATOM 1553 N N . ARG A 1 210 ? 18.641 -1.094 -18.922 1 98.44 210 ARG A N 1
ATOM 1554 C CA . ARG A 1 210 ? 17.609 -0.13 -19.312 1 98.44 210 ARG A CA 1
ATOM 1555 C C . ARG A 1 210 ? 17.047 0.593 -18.094 1 98.44 210 ARG A C 1
ATOM 1557 O O . ARG A 1 210 ? 16.906 -0.003 -17.031 1 98.44 210 ARG A O 1
ATOM 1564 N N . PHE A 1 211 ? 16.797 1.85 -18.281 1 98.56 211 PHE A N 1
ATOM 1565 C CA . PHE A 1 211 ? 16.172 2.68 -17.266 1 98.56 211 PHE A CA 1
ATOM 1566 C C . PHE A 1 211 ? 14.75 3.045 -17.656 1 98.56 211 PHE A C 1
ATOM 1568 O O . PHE A 1 211 ? 14.5 3.479 -18.781 1 98.56 211 PHE A O 1
ATOM 1575 N N . VAL A 1 212 ? 13.82 2.768 -16.75 1 98.38 212 VAL A N 1
ATOM 1576 C CA . VAL A 1 212 ? 12.414 3.039 -17.031 1 98.38 212 VAL A CA 1
ATOM 1577 C C . VAL A 1 212 ? 11.766 3.723 -15.836 1 98.38 212 VAL A C 1
ATOM 1579 O O . VAL A 1 212 ? 12.344 3.754 -14.742 1 98.38 212 VAL A O 1
ATOM 1582 N N . ALA A 1 213 ? 10.547 4.293 -16.031 1 96.88 213 ALA A N 1
ATOM 1583 C CA . ALA A 1 213 ? 9.75 4.777 -14.906 1 96.88 213 ALA A CA 1
ATOM 1584 C C . ALA A 1 213 ? 9.477 3.654 -13.906 1 96.88 213 ALA A C 1
ATOM 1586 O O . ALA A 1 213 ? 9.258 2.506 -14.297 1 96.88 213 ALA A O 1
ATOM 1587 N N . PRO A 1 214 ? 9.523 3.979 -12.633 1 95.56 214 PRO A N 1
ATOM 1588 C CA . PRO A 1 214 ? 9.383 2.936 -11.617 1 95.56 214 PRO A CA 1
ATOM 1589 C C . PRO A 1 214 ? 7.945 2.453 -11.461 1 95.56 214 PRO A C 1
ATOM 1591 O O . PRO A 1 214 ? 7.352 2.611 -10.391 1 95.56 214 PRO A O 1
ATOM 1594 N N . SER A 1 215 ? 7.414 1.889 -12.406 1 96 215 SER A N 1
ATOM 1595 C CA . SER A 1 215 ? 6.066 1.334 -12.43 1 96 215 SER A CA 1
ATOM 1596 C C . SER A 1 215 ? 6.035 -0.019 -13.133 1 96 215 SER A C 1
ATOM 1598 O O . SER A 1 215 ? 6.895 -0.306 -13.977 1 96 215 SER A O 1
ATOM 1600 N N . ALA A 1 216 ? 5.074 -0.783 -12.742 1 96.69 216 ALA A N 1
ATOM 1601 C CA . ALA A 1 216 ? 4.926 -2.096 -13.367 1 96.69 216 ALA A CA 1
ATOM 1602 C C . ALA A 1 216 ? 4.613 -1.962 -14.859 1 96.69 216 ALA A C 1
ATOM 1604 O O . ALA A 1 216 ? 5.102 -2.75 -15.672 1 96.69 216 ALA A O 1
ATOM 1605 N N . GLU A 1 217 ? 3.824 -0.946 -15.203 1 96.56 217 GLU A N 1
ATOM 1606 C CA . GLU A 1 217 ? 3.428 -0.732 -16.594 1 96.56 217 GLU A CA 1
ATOM 1607 C C . GLU A 1 217 ? 4.633 -0.405 -17.469 1 96.56 217 GLU A C 1
ATOM 1609 O O . GLU A 1 217 ? 4.797 -0.975 -18.547 1 96.56 217 GLU A O 1
ATOM 1614 N N . ALA A 1 218 ? 5.434 0.467 -16.984 1 98.06 218 ALA A N 1
ATOM 1615 C CA . ALA A 1 218 ? 6.633 0.842 -17.719 1 98.06 218 ALA A CA 1
ATOM 1616 C C . ALA A 1 218 ? 7.582 -0.343 -17.875 1 98.06 218 ALA A C 1
ATOM 1618 O O . ALA A 1 218 ? 8.164 -0.551 -18.938 1 98.06 218 ALA A O 1
ATOM 1619 N N . ALA A 1 219 ? 7.699 -1.092 -16.844 1 98.62 219 ALA A N 1
ATOM 1620 C CA . ALA A 1 219 ? 8.57 -2.266 -16.859 1 98.62 219 ALA A CA 1
ATOM 1621 C C . ALA A 1 219 ? 8.055 -3.316 -17.828 1 98.62 219 ALA A C 1
ATOM 1623 O O . ALA A 1 219 ? 8.828 -3.896 -18.594 1 98.62 219 ALA A O 1
ATOM 1624 N N . GLN A 1 220 ? 6.797 -3.543 -17.797 1 98.5 220 GLN A N 1
ATOM 1625 C CA . GLN A 1 220 ? 6.195 -4.531 -18.672 1 98.5 220 GLN A CA 1
ATOM 1626 C C . GLN A 1 220 ? 6.434 -4.172 -20.141 1 98.5 220 GLN A C 1
ATOM 1628 O O . GLN A 1 220 ? 6.809 -5.031 -20.938 1 98.5 220 GLN A O 1
ATOM 1633 N N . ALA A 1 221 ? 6.227 -2.938 -20.453 1 98.56 221 ALA A N 1
ATOM 1634 C CA . ALA A 1 221 ? 6.43 -2.471 -21.828 1 98.56 221 ALA A CA 1
ATOM 1635 C C . ALA A 1 221 ? 7.891 -2.613 -22.25 1 98.56 221 ALA A C 1
ATOM 1637 O O . ALA A 1 221 ? 8.188 -3.1 -23.344 1 98.56 221 ALA A O 1
ATOM 1638 N N . ALA A 1 222 ? 8.75 -2.213 -21.406 1 98.62 222 ALA A N 1
ATOM 1639 C CA . ALA A 1 222 ? 10.172 -2.236 -21.703 1 98.62 222 ALA A CA 1
ATOM 1640 C C . ALA A 1 222 ? 10.672 -3.668 -21.906 1 98.62 222 ALA A C 1
ATOM 1642 O O . ALA A 1 222 ? 11.43 -3.949 -22.828 1 98.62 222 ALA A O 1
ATOM 1643 N N . VAL A 1 223 ? 10.273 -4.547 -21.047 1 98.56 223 VAL A N 1
ATOM 1644 C CA . VAL A 1 223 ? 10.727 -5.934 -21.109 1 98.56 223 VAL A CA 1
ATOM 1645 C C . VAL A 1 223 ? 10.141 -6.621 -22.344 1 98.56 223 VAL A C 1
ATOM 1647 O O . VAL A 1 223 ? 10.836 -7.387 -23.016 1 98.56 223 VAL A O 1
ATOM 1650 N N . ALA A 1 224 ? 8.891 -6.352 -22.594 1 98.12 224 ALA A N 1
ATOM 1651 C CA . ALA A 1 224 ? 8.273 -6.922 -23.797 1 98.12 224 ALA A CA 1
ATOM 1652 C C . ALA A 1 224 ? 9.055 -6.551 -25.047 1 98.12 224 ALA A C 1
ATOM 1654 O O . ALA A 1 224 ? 9.289 -7.398 -25.922 1 98.12 224 ALA A O 1
ATOM 1655 N N . GLY A 1 225 ? 9.43 -5.285 -25.125 1 97.56 225 GLY A N 1
ATOM 1656 C CA . GLY A 1 225 ? 10.242 -4.848 -26.25 1 97.56 225 GLY A CA 1
ATOM 1657 C C . GLY A 1 225 ? 11.617 -5.477 -26.281 1 97.56 225 GLY A C 1
ATOM 1658 O O . GLY A 1 225 ? 12.102 -5.887 -27.328 1 97.56 225 GLY A O 1
ATOM 1659 N N . TRP A 1 226 ? 12.211 -5.562 -25.141 1 97.44 226 TRP A N 1
ATOM 1660 C CA . TRP A 1 226 ? 13.562 -6.086 -25 1 97.44 226 TRP A CA 1
ATOM 1661 C C . TRP A 1 226 ? 13.633 -7.543 -25.438 1 97.44 226 TRP A C 1
ATOM 1663 O O . TRP A 1 226 ? 14.578 -7.949 -26.125 1 97.44 226 TRP A O 1
ATOM 1673 N N . LEU A 1 227 ? 12.664 -8.328 -25.109 1 95.62 227 LEU A N 1
ATOM 1674 C CA . LEU A 1 227 ? 12.656 -9.766 -25.359 1 95.62 227 LEU A CA 1
ATOM 1675 C C . LEU A 1 227 ? 12.5 -10.055 -26.859 1 95.62 227 LEU A C 1
ATOM 1677 O O . LEU A 1 227 ? 12.773 -11.164 -27.312 1 95.62 227 LEU A O 1
ATOM 1681 N N . ARG A 1 228 ? 12.109 -9.07 -27.609 1 94.88 228 ARG A N 1
ATOM 1682 C CA . ARG A 1 228 ? 11.922 -9.234 -29.047 1 94.88 228 ARG A CA 1
ATOM 1683 C C . ARG A 1 228 ? 13.211 -8.906 -29.812 1 94.88 228 ARG A C 1
ATOM 1685 O O . ARG A 1 228 ? 13.32 -9.18 -31 1 94.88 228 ARG A O 1
ATOM 1692 N N . GLU A 1 229 ? 14.062 -8.312 -29.141 1 95.19 229 GLU A N 1
ATOM 1693 C CA . GLU A 1 229 ? 15.32 -7.918 -29.781 1 95.19 229 GLU A CA 1
ATOM 1694 C C . GLU A 1 229 ? 16.25 -9.109 -29.938 1 95.19 229 GLU A C 1
ATOM 1696 O O . GLU A 1 229 ? 16.172 -10.078 -29.188 1 95.19 229 GLU A O 1
ATOM 1701 N N . ALA A 1 230 ? 17.188 -8.875 -30.938 1 90.88 230 ALA A N 1
ATOM 1702 C CA . ALA A 1 230 ? 18.281 -9.836 -31.078 1 90.88 230 ALA A CA 1
ATOM 1703 C C . ALA A 1 230 ? 19.25 -9.742 -29.906 1 90.88 230 ALA A C 1
ATOM 1705 O O . ALA A 1 230 ? 19.578 -8.648 -29.438 1 90.88 230 ALA A O 1
ATOM 1706 N N . GLY A 1 231 ? 19.609 -10.812 -29.281 1 91.69 231 GLY A N 1
ATOM 1707 C CA . GLY A 1 231 ? 20.547 -10.82 -28.172 1 91.69 231 GLY A CA 1
ATOM 1708 C C . GLY A 1 231 ? 19.875 -10.57 -26.828 1 91.69 231 GLY A C 1
ATOM 1709 O O . GLY A 1 231 ? 20.516 -10.078 -25.906 1 91.69 231 GLY A O 1
ATOM 1710 N N . ALA A 1 232 ? 18.609 -10.797 -26.797 1 94.38 232 ALA A N 1
ATOM 1711 C CA . ALA A 1 232 ? 17.875 -10.648 -25.531 1 94.38 232 ALA A CA 1
ATOM 1712 C C . ALA A 1 232 ? 18.562 -11.406 -24.406 1 94.38 232 ALA A C 1
ATOM 1714 O O . ALA A 1 232 ? 19.219 -12.422 -24.641 1 94.38 232 ALA A O 1
ATOM 1715 N N . PRO A 1 233 ? 18.438 -10.859 -23.219 1 96.94 233 PRO A N 1
ATOM 1716 C CA . PRO A 1 233 ? 19.078 -11.531 -22.094 1 96.94 233 PRO A CA 1
ATOM 1717 C C . PRO A 1 233 ? 18.469 -12.891 -21.781 1 96.94 233 PRO A C 1
ATOM 1719 O O . PRO A 1 233 ? 17.328 -13.164 -22.172 1 96.94 233 PRO A O 1
ATOM 1722 N N . GLU A 1 234 ? 19.266 -13.742 -21.172 1 97.31 234 GLU A N 1
ATOM 1723 C CA . GLU A 1 234 ? 18.766 -15.023 -20.672 1 97.31 234 GLU A CA 1
ATOM 1724 C C . GLU A 1 234 ? 18.438 -14.953 -19.188 1 97.31 234 GLU A C 1
ATOM 1726 O O . GLU A 1 234 ? 17.875 -15.891 -18.625 1 97.31 234 GLU A O 1
ATOM 1731 N N . ALA A 1 235 ? 18.844 -13.859 -18.578 1 98.38 235 ALA A N 1
ATOM 1732 C CA . ALA A 1 235 ? 18.453 -13.508 -17.219 1 98.38 235 ALA A CA 1
ATOM 1733 C C . ALA A 1 235 ? 18.25 -12.008 -17.062 1 98.38 235 ALA A C 1
ATOM 1735 O O . ALA A 1 235 ? 18.938 -11.211 -17.719 1 98.38 235 ALA A O 1
ATOM 1736 N N . LEU A 1 236 ? 17.281 -11.664 -16.281 1 98.62 236 LEU A N 1
ATOM 1737 C CA . LEU A 1 236 ? 16.969 -10.258 -16.047 1 98.62 236 LEU A CA 1
ATOM 1738 C C . LEU A 1 236 ? 16.891 -9.953 -14.555 1 98.62 236 LEU A C 1
ATOM 1740 O O . LEU A 1 236 ? 16.297 -10.719 -13.797 1 98.62 236 LEU A O 1
ATOM 1744 N N . ILE A 1 237 ? 17.562 -8.898 -14.141 1 98.75 237 ILE A N 1
ATOM 1745 C CA . ILE A 1 237 ? 17.391 -8.414 -12.781 1 98.75 237 ILE A CA 1
ATOM 1746 C C . ILE A 1 237 ? 16.578 -7.121 -12.789 1 98.75 237 ILE A C 1
ATOM 1748 O O . ILE A 1 237 ? 16.734 -6.285 -13.68 1 98.75 237 ILE A O 1
ATOM 1752 N N . ALA A 1 238 ? 15.609 -6.988 -11.883 1 98.81 238 ALA A N 1
ATOM 1753 C CA . ALA A 1 238 ? 14.805 -5.781 -11.719 1 98.81 238 ALA A CA 1
ATOM 1754 C C . ALA A 1 238 ? 15.156 -5.062 -10.422 1 98.81 238 ALA A C 1
ATOM 1756 O O . ALA A 1 238 ? 15.312 -5.695 -9.375 1 98.81 238 ALA A O 1
ATOM 1757 N N . SER A 1 239 ? 15.203 -3.766 -10.43 1 98.38 239 SER A N 1
ATOM 1758 C CA . SER A 1 239 ? 15.781 -2.992 -9.336 1 98.38 239 SER A CA 1
ATOM 1759 C C . SER A 1 239 ? 14.773 -2.805 -8.203 1 98.38 239 SER A C 1
ATOM 1761 O O . SER A 1 239 ? 15.125 -2.336 -7.121 1 98.38 239 SER A O 1
ATOM 1763 N N . ASN A 1 240 ? 13.508 -3.094 -8.375 1 97.56 240 ASN A N 1
ATOM 1764 C CA . ASN A 1 240 ? 12.516 -3.045 -7.309 1 97.56 240 ASN A CA 1
ATOM 1765 C C . ASN A 1 240 ? 11.312 -3.932 -7.621 1 97.56 240 ASN A C 1
ATOM 1767 O O . ASN A 1 240 ? 11.227 -4.504 -8.711 1 97.56 240 ASN A O 1
ATOM 1771 N N . GLY A 1 241 ? 10.484 -4.008 -6.699 1 97.62 241 GLY A N 1
ATOM 1772 C CA . GLY A 1 241 ? 9.391 -4.957 -6.777 1 97.62 241 GLY A CA 1
ATOM 1773 C C . GLY A 1 241 ? 8.406 -4.641 -7.891 1 97.62 241 GLY A C 1
ATOM 1774 O O . GLY A 1 241 ? 7.852 -5.547 -8.516 1 97.62 241 GLY A O 1
ATOM 1775 N N . LEU A 1 242 ? 8.148 -3.391 -8.18 1 97.31 242 LEU A N 1
ATOM 1776 C CA . LEU A 1 242 ? 7.219 -3.016 -9.242 1 97.31 242 LEU A CA 1
ATOM 1777 C C . LEU A 1 242 ? 7.785 -3.383 -10.609 1 97.31 242 LEU A C 1
ATOM 1779 O O . LEU A 1 242 ? 7.059 -3.881 -11.477 1 97.31 242 LEU A O 1
ATOM 1783 N N . LEU A 1 243 ? 9.023 -3.119 -10.781 1 98.44 243 LEU A N 1
ATOM 1784 C CA . LEU A 1 243 ? 9.664 -3.471 -12.039 1 98.44 243 LEU A CA 1
ATOM 1785 C C . LEU A 1 243 ? 9.711 -4.984 -12.227 1 98.44 243 LEU A C 1
ATOM 1787 O O . LEU A 1 243 ? 9.508 -5.48 -13.336 1 98.44 243 LEU A O 1
ATOM 1791 N N . LEU A 1 244 ? 10 -5.699 -11.133 1 98.62 244 LEU A N 1
ATOM 1792 C CA . LEU A 1 244 ? 9.977 -7.156 -11.203 1 98.62 244 LEU A CA 1
ATOM 1793 C C . LEU A 1 244 ? 8.586 -7.656 -11.586 1 98.62 244 LEU A C 1
ATOM 1795 O O . LEU A 1 244 ? 8.453 -8.547 -12.438 1 98.62 244 LEU A O 1
ATOM 1799 N N . LEU A 1 245 ? 7.621 -7.062 -11 1 97.75 245 LEU A N 1
ATOM 1800 C CA . LEU A 1 245 ? 6.238 -7.41 -11.32 1 97.75 245 LEU A CA 1
ATOM 1801 C C . LEU A 1 245 ? 5.949 -7.172 -12.805 1 97.75 245 LEU A C 1
ATOM 1803 O O . LEU A 1 245 ? 5.355 -8.023 -13.469 1 97.75 245 LEU A O 1
ATOM 1807 N N . GLY A 1 246 ? 6.359 -6.012 -13.289 1 98.12 246 GLY A N 1
ATOM 1808 C CA . GLY A 1 246 ? 6.188 -5.715 -14.703 1 98.12 246 GLY A CA 1
ATOM 1809 C C . GLY A 1 246 ? 6.91 -6.688 -15.609 1 98.12 246 GLY A C 1
ATOM 1810 O O . GLY A 1 246 ? 6.379 -7.09 -16.641 1 98.12 246 GLY A O 1
ATOM 1811 N N . ALA A 1 247 ? 8.055 -7.082 -15.227 1 98.56 247 ALA A N 1
ATOM 1812 C CA . ALA A 1 247 ? 8.828 -8.062 -15.992 1 98.56 247 ALA A CA 1
ATOM 1813 C C . ALA A 1 247 ? 8.109 -9.406 -16.047 1 98.56 247 ALA A C 1
ATOM 1815 O O . ALA A 1 247 ? 8.016 -10.023 -17.109 1 98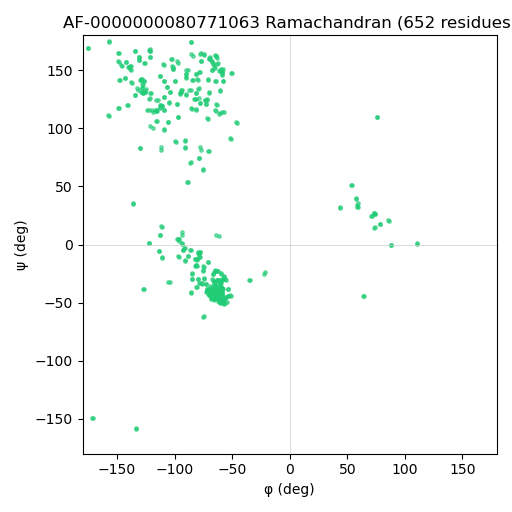.56 247 ALA A O 1
ATOM 1816 N N . VAL A 1 248 ? 7.621 -9.852 -14.93 1 97.81 248 VAL A N 1
ATOM 1817 C CA . VAL A 1 248 ? 6.922 -11.133 -14.852 1 97.81 248 VAL A CA 1
ATOM 1818 C C . VAL A 1 248 ? 5.68 -11.094 -15.734 1 97.81 248 VAL A C 1
ATOM 1820 O O . VAL A 1 248 ? 5.391 -12.055 -16.453 1 97.81 248 VAL A O 1
ATOM 1823 N N . LYS A 1 249 ? 4.984 -9.977 -15.695 1 96.56 249 LYS A N 1
ATOM 1824 C CA . LYS A 1 249 ? 3.789 -9.844 -16.531 1 96.56 249 LYS A CA 1
ATOM 1825 C C . LYS A 1 249 ? 4.137 -9.914 -18.016 1 96.56 249 LYS A C 1
ATOM 1827 O O . LYS A 1 249 ? 3.422 -10.539 -18.797 1 96.56 249 LYS A O 1
ATOM 1832 N N . ALA A 1 250 ? 5.188 -9.281 -18.391 1 97.69 250 ALA A N 1
ATOM 1833 C CA . ALA A 1 250 ? 5.629 -9.297 -19.781 1 97.69 250 ALA A CA 1
ATOM 1834 C C . ALA A 1 250 ? 5.996 -10.711 -20.219 1 97.69 250 ALA A C 1
ATOM 1836 O O . ALA A 1 250 ? 5.605 -11.148 -21.312 1 97.69 250 ALA A O 1
ATOM 1837 N N . VAL A 1 251 ? 6.688 -11.422 -19.391 1 97.25 251 VAL A N 1
ATOM 1838 C CA . VAL A 1 251 ? 7.156 -12.773 -19.703 1 97.25 251 VAL A CA 1
ATOM 1839 C C . VAL A 1 251 ? 5.965 -13.727 -19.797 1 97.25 251 VAL A C 1
ATOM 1841 O O . VAL A 1 251 ? 5.902 -14.555 -20.703 1 97.25 251 VAL A O 1
ATOM 1844 N N . ARG A 1 252 ? 5.09 -13.602 -18.906 1 94.94 252 ARG A N 1
ATOM 1845 C CA . ARG A 1 252 ? 3.887 -14.43 -18.922 1 94.94 252 ARG A CA 1
ATOM 1846 C C . ARG A 1 252 ? 3.072 -14.18 -20.188 1 94.94 252 ARG A C 1
ATOM 1848 O O . ARG A 1 252 ? 2.602 -15.125 -20.828 1 94.94 252 ARG A O 1
ATOM 1855 N N . ALA A 1 253 ? 2.951 -12.922 -20.531 1 94.62 253 ALA A N 1
ATOM 1856 C CA . ALA A 1 253 ? 2.191 -12.555 -21.734 1 94.62 253 ALA A CA 1
ATOM 1857 C C . ALA A 1 253 ? 2.842 -13.117 -22.984 1 94.62 253 ALA A C 1
ATOM 1859 O O . ALA A 1 253 ? 2.152 -13.477 -23.938 1 94.62 253 ALA A O 1
ATOM 1860 N N . ALA A 1 254 ? 4.098 -13.25 -22.953 1 96.25 254 ALA A N 1
ATOM 1861 C CA . ALA A 1 254 ? 4.852 -13.711 -24.125 1 96.25 254 ALA A CA 1
ATOM 1862 C C . ALA A 1 254 ? 4.949 -15.234 -24.141 1 96.25 254 ALA A C 1
ATOM 1864 O O . ALA A 1 254 ? 5.434 -15.82 -25.109 1 96.25 254 ALA A O 1
ATOM 1865 N N . GLY A 1 255 ? 4.543 -15.852 -23.031 1 95.06 255 GLY A N 1
ATOM 1866 C CA . GLY A 1 255 ? 4.613 -17.297 -22.938 1 95.06 255 GLY A CA 1
ATOM 1867 C C . GLY A 1 255 ? 6.027 -17.812 -22.766 1 95.06 255 GLY A C 1
ATOM 1868 O O . GLY A 1 255 ? 6.348 -18.922 -23.219 1 95.06 255 GLY A O 1
ATOM 1869 N N . ILE A 1 256 ? 6.875 -17.031 -22.203 1 95.62 256 ILE A N 1
ATOM 1870 C CA . ILE A 1 256 ? 8.273 -17.391 -22.016 1 95.62 256 ILE A CA 1
ATOM 1871 C C . ILE A 1 256 ? 8.43 -18.156 -20.703 1 95.62 256 ILE A C 1
ATOM 1873 O O . ILE A 1 256 ? 7.938 -17.719 -19.656 1 95.62 256 ILE A O 1
ATOM 1877 N N . ALA A 1 257 ? 9.117 -19.234 -20.734 1 95.44 257 ALA A N 1
ATOM 1878 C CA . ALA A 1 257 ? 9.281 -20.078 -19.547 1 95.44 257 ALA A CA 1
ATOM 1879 C C . ALA A 1 257 ? 10.328 -19.516 -18.609 1 95.44 257 ALA A C 1
ATOM 1881 O O . ALA A 1 257 ? 11.422 -19.125 -19.031 1 95.44 257 ALA A O 1
ATOM 1882 N N . VAL A 1 258 ? 10.039 -19.484 -17.344 1 96.44 258 VAL A N 1
ATOM 1883 C CA . VAL A 1 258 ? 10.953 -19.078 -16.281 1 96.44 258 VAL A CA 1
ATOM 1884 C C . VAL A 1 258 ? 11.25 -20.266 -15.375 1 96.44 258 VAL A C 1
ATOM 1886 O O . VAL A 1 258 ? 10.328 -20.891 -14.844 1 96.44 258 VAL A O 1
ATOM 1889 N N . PRO A 1 259 ? 12.461 -20.547 -15.227 1 95.94 259 PRO A N 1
ATOM 1890 C CA . PRO A 1 259 ? 13.672 -19.891 -15.719 1 95.94 259 PRO A CA 1
ATOM 1891 C C . PRO A 1 259 ? 14.172 -20.469 -17.031 1 95.94 259 PRO A C 1
ATOM 1893 O O . PRO A 1 259 ? 15.242 -20.094 -17.516 1 95.94 259 PRO A O 1
ATOM 1896 N N . GLY A 1 260 ? 13.562 -21.406 -17.594 1 94.69 260 GLY A N 1
ATOM 1897 C CA . GLY A 1 260 ? 14.055 -22.172 -18.734 1 94.69 260 GLY A CA 1
ATOM 1898 C C . GLY A 1 260 ? 14.523 -21.297 -19.875 1 94.69 260 GLY A C 1
ATOM 1899 O O . GLY A 1 260 ? 15.562 -21.578 -20.484 1 94.69 260 GLY A O 1
ATOM 1900 N N . GLU A 1 261 ? 13.812 -20.344 -20.188 1 95.12 261 GLU A N 1
ATOM 1901 C CA . GLU A 1 261 ? 14.156 -19.438 -21.281 1 95.12 261 GLU A CA 1
ATOM 1902 C C . GLU A 1 261 ? 14.688 -18.109 -20.766 1 95.12 261 GLU A C 1
ATOM 1904 O O . GLU A 1 261 ? 15.539 -17.484 -21.391 1 95.12 261 GLU A O 1
ATOM 1909 N N . LEU A 1 262 ? 14.164 -17.734 -19.625 1 97.75 262 LEU A N 1
ATOM 1910 C CA . LEU A 1 262 ? 14.578 -16.469 -19.016 1 97.75 262 LEU A CA 1
ATOM 1911 C C . LEU A 1 262 ? 14.5 -16.547 -17.5 1 97.75 262 LEU A C 1
ATOM 1913 O O . LEU A 1 262 ? 13.414 -16.734 -16.938 1 97.75 262 LEU A O 1
ATOM 1917 N N . ALA A 1 263 ? 15.617 -16.406 -16.891 1 98.44 263 ALA A N 1
ATOM 1918 C CA . ALA A 1 263 ? 15.617 -16.297 -15.438 1 98.44 263 ALA A CA 1
ATOM 1919 C C . ALA A 1 263 ? 15.281 -14.883 -14.984 1 98.44 263 ALA A C 1
ATOM 1921 O O . ALA A 1 263 ? 15.602 -13.914 -15.672 1 98.44 263 ALA A O 1
ATOM 1922 N N . LEU A 1 264 ? 14.609 -14.789 -13.844 1 98.62 264 LEU A N 1
ATOM 1923 C CA . LEU A 1 264 ? 14.219 -13.508 -13.281 1 98.62 264 LEU A CA 1
ATOM 1924 C C . LEU A 1 264 ? 14.664 -13.391 -11.828 1 98.62 264 LEU A C 1
ATOM 1926 O O . LEU A 1 264 ? 14.602 -14.367 -11.07 1 98.62 264 LEU A O 1
ATOM 1930 N N . ALA A 1 265 ? 15.164 -12.242 -11.469 1 98.75 265 ALA A N 1
ATOM 1931 C CA . ALA A 1 265 ? 15.531 -11.898 -10.094 1 98.75 265 ALA A CA 1
ATOM 1932 C C . ALA A 1 265 ? 15.344 -10.406 -9.836 1 98.75 265 ALA A C 1
ATOM 1934 O O . ALA A 1 265 ? 15.289 -9.609 -10.773 1 98.75 265 ALA A O 1
ATOM 1935 N N . GLY A 1 266 ? 15.211 -10.086 -8.594 1 98.69 266 GLY A N 1
ATOM 1936 C CA . GLY A 1 266 ? 15.023 -8.664 -8.328 1 98.69 266 GLY A CA 1
ATOM 1937 C C . GLY A 1 266 ? 15.062 -8.32 -6.855 1 98.69 266 GLY A C 1
ATOM 1938 O O . GLY A 1 266 ? 15.875 -8.867 -6.105 1 98.69 266 GLY A O 1
ATOM 1939 N N . PHE A 1 267 ? 14.336 -7.312 -6.492 1 98.62 267 PHE A N 1
ATOM 1940 C CA . PHE A 1 267 ? 14.312 -6.785 -5.133 1 98.62 267 PHE A CA 1
ATOM 1941 C C . PHE A 1 267 ? 12.898 -6.828 -4.562 1 98.62 267 PHE A C 1
ATOM 1943 O O . PHE A 1 267 ? 11.922 -6.906 -5.312 1 98.62 267 PHE A O 1
ATOM 1950 N N . ASP A 1 268 ? 12.805 -6.746 -3.203 1 98.06 268 ASP A N 1
ATOM 1951 C CA . ASP A 1 268 ? 11.57 -6.625 -2.443 1 98.06 268 ASP A CA 1
ATOM 1952 C C . ASP A 1 268 ? 10.828 -7.961 -2.379 1 98.06 268 ASP A C 1
ATOM 1954 O O . ASP A 1 268 ? 10.227 -8.391 -3.365 1 98.06 268 ASP A O 1
ATOM 1958 N N . ASN A 1 269 ? 10.82 -8.508 -1.29 1 97.31 269 ASN A N 1
ATOM 1959 C CA . ASN A 1 269 ? 10.172 -9.789 -1.047 1 97.31 269 ASN A CA 1
ATOM 1960 C C . ASN A 1 269 ? 8.695 -9.617 -0.719 1 97.31 269 ASN A C 1
ATOM 1962 O O . ASN A 1 269 ? 8.258 -9.945 0.387 1 97.31 269 ASN A O 1
ATOM 1966 N N . ASP A 1 270 ? 7.98 -9.242 -1.79 1 93.94 270 ASP A N 1
ATOM 1967 C CA . ASP A 1 270 ? 6.531 -9.109 -1.661 1 93.94 270 ASP A CA 1
ATOM 1968 C C . ASP A 1 270 ? 5.855 -10.477 -1.608 1 93.94 270 ASP A C 1
ATOM 1970 O O . ASP A 1 270 ? 6.434 -11.477 -2.031 1 93.94 270 ASP A O 1
ATOM 1974 N N . SER A 1 271 ? 4.605 -10.508 -1.169 1 89.19 271 SER A N 1
ATOM 1975 C CA . SER A 1 271 ? 3.879 -11.766 -1.014 1 89.19 271 SER A CA 1
ATOM 1976 C C . SER A 1 271 ? 3.785 -12.516 -2.336 1 89.19 271 SER A C 1
ATOM 1978 O O . SER A 1 271 ? 3.908 -13.742 -2.369 1 89.19 271 SER A O 1
ATOM 1980 N N . TRP A 1 272 ? 3.617 -11.773 -3.408 1 91.75 272 TRP A N 1
ATOM 1981 C CA . TRP A 1 272 ? 3.428 -12.406 -4.707 1 91.75 272 TRP A CA 1
ATOM 1982 C C . TRP A 1 272 ? 4.695 -13.133 -5.148 1 91.75 272 TRP A C 1
ATOM 1984 O O . TRP A 1 272 ? 4.629 -14.102 -5.91 1 91.75 272 TRP A O 1
ATOM 1994 N N . THR A 1 273 ? 5.844 -12.711 -4.66 1 96 273 THR A N 1
ATOM 1995 C CA . THR A 1 273 ? 7.102 -13.289 -5.129 1 96 273 THR A CA 1
ATOM 1996 C C . THR A 1 273 ? 7.223 -14.75 -4.711 1 96 273 THR A C 1
ATOM 1998 O O . THR A 1 273 ? 7.852 -15.547 -5.402 1 96 273 THR A O 1
ATOM 2001 N N . GLU A 1 274 ? 6.641 -15.07 -3.619 1 92.88 274 GLU A N 1
ATOM 2002 C CA . GLU A 1 274 ? 6.625 -16.469 -3.178 1 92.88 274 GLU A CA 1
ATOM 2003 C C . GLU A 1 274 ? 5.477 -17.234 -3.826 1 92.88 274 GLU A C 1
ATOM 2005 O O . GLU A 1 274 ? 5.602 -18.422 -4.105 1 92.88 274 GLU A O 1
ATOM 2010 N N . LEU A 1 275 ? 4.422 -16.578 -4.133 1 91.38 275 LEU A N 1
ATOM 2011 C CA . LEU A 1 275 ? 3.203 -17.234 -4.594 1 91.38 275 LEU A CA 1
ATOM 2012 C C . LEU A 1 275 ? 3.258 -17.5 -6.094 1 91.38 275 LEU A C 1
ATOM 2014 O O . LEU A 1 275 ? 2.549 -18.359 -6.605 1 91.38 275 LEU A O 1
ATOM 2018 N N . ALA A 1 276 ? 4.051 -16.688 -6.746 1 91.75 276 ALA A N 1
ATOM 2019 C CA . ALA A 1 276 ? 4.223 -16.922 -8.18 1 91.75 276 ALA A CA 1
ATOM 2020 C C . ALA A 1 276 ? 4.852 -18.281 -8.445 1 91.75 276 ALA A C 1
ATOM 2022 O O . ALA A 1 276 ? 5.453 -18.875 -7.551 1 91.75 276 ALA A O 1
ATOM 2023 N N . ASP A 1 277 ? 4.59 -18.766 -9.656 1 87.62 277 ASP A N 1
ATOM 2024 C CA . ASP A 1 277 ? 5.207 -20.016 -10.078 1 87.62 277 ASP A CA 1
ATOM 2025 C C . ASP A 1 277 ? 5.992 -19.828 -11.375 1 87.62 277 ASP A C 1
ATOM 2027 O O . ASP A 1 277 ? 5.406 -19.641 -12.445 1 87.62 277 ASP A O 1
ATOM 2031 N N . PRO A 1 278 ? 7.262 -20.016 -11.281 1 92.75 278 PRO A N 1
ATOM 2032 C CA . PRO A 1 278 ? 8.062 -20.281 -10.086 1 92.75 278 PRO A CA 1
ATOM 2033 C C . PRO A 1 278 ? 8.148 -19.078 -9.148 1 92.75 278 PRO A C 1
ATOM 2035 O O . PRO A 1 278 ? 7.844 -17.953 -9.555 1 92.75 278 PRO A O 1
ATOM 2038 N N . GLY A 1 279 ? 8.516 -19.375 -7.883 1 95.25 279 GLY A N 1
ATOM 2039 C CA . GLY A 1 279 ? 8.836 -18.281 -6.98 1 95.25 279 GLY A CA 1
ATOM 2040 C C . GLY A 1 279 ? 9.977 -17.422 -7.48 1 95.25 279 GLY A C 1
ATOM 2041 O O . GLY A 1 279 ? 10.906 -17.906 -8.125 1 95.25 279 GLY A O 1
ATOM 2042 N N . MET A 1 280 ? 9.961 -16.141 -7.105 1 97.62 280 MET A N 1
ATOM 2043 C CA . MET A 1 280 ? 10.938 -15.188 -7.617 1 97.62 280 MET A CA 1
ATOM 2044 C C . MET A 1 280 ? 12.133 -15.078 -6.672 1 97.62 280 MET A C 1
ATOM 2046 O O . MET A 1 280 ? 11.961 -14.977 -5.457 1 97.62 280 MET A O 1
ATOM 2050 N N . THR A 1 281 ? 13.32 -15.133 -7.203 1 98.75 281 THR A N 1
ATOM 2051 C CA . THR A 1 281 ? 14.531 -14.797 -6.465 1 98.75 281 THR A CA 1
ATOM 2052 C C . THR A 1 281 ? 14.625 -13.297 -6.223 1 98.75 281 THR A C 1
ATOM 2054 O O . THR A 1 281 ? 14.516 -12.508 -7.16 1 98.75 281 THR A O 1
ATOM 2057 N N . VAL A 1 282 ? 14.773 -12.977 -4.938 1 98.81 282 VAL A N 1
ATOM 2058 C CA . VAL A 1 282 ? 14.766 -11.547 -4.652 1 98.81 282 VAL A CA 1
ATOM 2059 C C . VAL A 1 282 ? 15.773 -11.234 -3.551 1 98.81 282 VAL A C 1
ATOM 2061 O O . VAL A 1 282 ? 16.203 -12.125 -2.812 1 98.81 282 VAL A O 1
ATOM 2064 N N . ILE A 1 283 ? 16.234 -9.945 -3.514 1 98.81 283 ILE A N 1
ATOM 2065 C CA . ILE A 1 283 ? 16.828 -9.375 -2.314 1 98.81 283 ILE A CA 1
ATOM 2066 C C . ILE A 1 283 ? 15.734 -8.82 -1.405 1 98.81 283 ILE A C 1
ATOM 2068 O O . ILE A 1 283 ? 14.969 -7.945 -1.809 1 98.81 283 ILE A O 1
ATOM 2072 N N . GLU A 1 284 ? 15.633 -9.391 -0.249 1 98.69 284 GLU A N 1
ATOM 2073 C CA . GLU A 1 284 ? 14.703 -8.891 0.759 1 98.69 284 GLU A CA 1
ATOM 2074 C C . GLU A 1 284 ? 15.312 -7.723 1.533 1 98.69 284 GLU A C 1
ATOM 2076 O O . GLU A 1 284 ? 16.438 -7.828 2.049 1 98.69 284 GLU A O 1
ATOM 2081 N N . GLN A 1 285 ? 14.625 -6.617 1.562 1 98.25 285 GLN A N 1
ATOM 2082 C CA . GLN A 1 285 ? 15.055 -5.465 2.348 1 98.25 285 GLN A CA 1
ATOM 2083 C C . GLN A 1 285 ? 14.469 -5.512 3.758 1 98.25 285 GLN A C 1
ATOM 2085 O O . GLN A 1 285 ? 13.344 -5.969 3.953 1 98.25 285 GLN A O 1
ATOM 2090 N N . PRO A 1 286 ? 15.219 -5.09 4.711 1 98 286 PRO A N 1
ATOM 2091 C CA . PRO A 1 286 ? 14.703 -5.039 6.078 1 98 286 PRO A CA 1
ATOM 2092 C C . PRO A 1 286 ? 13.805 -3.832 6.328 1 98 286 PRO A C 1
ATOM 2094 O O . PRO A 1 286 ? 14.172 -2.934 7.09 1 98 286 PRO A O 1
ATOM 2097 N N . VAL A 1 287 ? 12.602 -3.797 5.848 1 97.56 287 VAL A N 1
ATOM 2098 C CA . VAL A 1 287 ? 11.719 -2.641 5.801 1 97.56 287 VAL A CA 1
ATOM 2099 C C . VAL A 1 287 ? 11.305 -2.244 7.215 1 97.56 287 VAL A C 1
ATOM 2101 O O . VAL A 1 287 ? 11.172 -1.056 7.52 1 97.56 287 VAL A O 1
ATOM 2104 N N . ASP A 1 288 ? 11.07 -3.256 8.094 1 97.12 288 ASP A N 1
ATOM 2105 C CA . ASP A 1 288 ? 10.727 -2.949 9.477 1 97.12 288 ASP A CA 1
ATOM 2106 C C . ASP A 1 288 ? 11.852 -2.166 10.156 1 97.12 288 ASP A C 1
ATOM 2108 O O . ASP A 1 288 ? 11.586 -1.179 10.852 1 97.12 288 ASP A O 1
ATOM 2112 N N . GLU A 1 289 ? 13.031 -2.615 9.922 1 98.25 289 GLU A N 1
ATOM 2113 C CA . GLU A 1 289 ? 14.188 -1.96 10.531 1 98.25 289 GLU A CA 1
ATOM 2114 C C . GLU A 1 289 ? 14.406 -0.569 9.938 1 98.25 289 GLU A C 1
ATOM 2116 O O . GLU A 1 289 ? 14.781 0.361 10.648 1 98.25 289 GLU A O 1
ATOM 2121 N N . ILE A 1 290 ? 14.227 -0.429 8.672 1 98.25 290 ILE A N 1
ATOM 2122 C CA . ILE A 1 290 ? 14.375 0.867 8.023 1 98.25 290 ILE A CA 1
ATOM 2123 C C . ILE A 1 290 ? 13.43 1.881 8.656 1 98.25 290 ILE A C 1
ATOM 2125 O O . ILE A 1 290 ? 13.852 2.971 9.055 1 98.25 290 ILE A O 1
ATOM 2129 N N . GLY A 1 291 ? 12.125 1.516 8.781 1 98.44 291 GLY A N 1
ATOM 2130 C CA . GLY A 1 291 ? 11.133 2.41 9.359 1 98.44 291 GLY A CA 1
ATOM 2131 C C . GLY A 1 291 ? 11.414 2.74 10.82 1 98.44 291 GLY A C 1
ATOM 2132 O O . GLY A 1 291 ? 11.336 3.904 11.219 1 98.44 291 GLY A O 1
ATOM 2133 N N . ARG A 1 292 ? 11.727 1.726 11.562 1 98.25 292 ARG A N 1
ATOM 2134 C CA . ARG A 1 292 ? 12.008 1.906 12.984 1 98.25 292 ARG A CA 1
ATOM 2135 C C . ARG A 1 292 ? 13.219 2.814 13.188 1 98.25 292 ARG A C 1
ATOM 2137 O O . ARG A 1 292 ? 13.156 3.768 13.969 1 98.25 292 ARG A O 1
ATOM 2144 N N . ALA A 1 293 ? 14.312 2.523 12.461 1 98.44 293 ALA A N 1
ATOM 2145 C CA . ALA A 1 293 ? 15.539 3.316 12.594 1 98.44 293 ALA A CA 1
ATOM 2146 C C . ALA A 1 293 ? 15.289 4.77 12.195 1 98.44 293 ALA A C 1
ATOM 2148 O O . ALA A 1 293 ? 15.773 5.691 12.859 1 98.44 293 ALA A O 1
ATOM 2149 N N . ALA A 1 294 ? 14.555 4.977 11.133 1 98.31 294 ALA A N 1
ATOM 2150 C CA . ALA A 1 294 ? 14.273 6.328 10.656 1 98.31 294 ALA A CA 1
ATOM 2151 C C . ALA A 1 294 ? 13.523 7.137 11.719 1 98.31 294 ALA A C 1
ATOM 2153 O O . ALA A 1 294 ? 13.906 8.273 12.016 1 98.31 294 ALA A O 1
ATOM 2154 N N . MET A 1 295 ? 12.469 6.535 12.305 1 98.31 295 MET A N 1
ATOM 2155 C CA . MET A 1 295 ? 11.656 7.238 13.289 1 98.31 295 MET A CA 1
ATOM 2156 C C . MET A 1 295 ? 12.453 7.477 14.578 1 98.31 295 MET A C 1
ATOM 2158 O O . MET A 1 295 ? 12.359 8.555 15.172 1 98.31 295 MET A O 1
ATOM 2162 N N . GLU A 1 296 ? 13.211 6.508 14.969 1 98 296 GLU A N 1
ATOM 2163 C CA . GLU A 1 296 ? 14.031 6.652 16.172 1 98 296 GLU A CA 1
ATOM 2164 C C . GLU A 1 296 ? 15.086 7.742 15.984 1 98 296 GLU A C 1
ATOM 2166 O O . GLU A 1 296 ? 15.312 8.547 16.891 1 98 296 GLU A O 1
ATOM 2171 N N . MET A 1 297 ? 15.727 7.746 14.844 1 97.75 297 MET A N 1
ATOM 2172 C CA . MET A 1 297 ? 16.719 8.773 14.555 1 97.75 297 MET A CA 1
ATOM 2173 C C . MET A 1 297 ? 16.094 10.164 14.57 1 97.75 297 MET A C 1
ATOM 2175 O O . MET A 1 297 ? 16.688 11.125 15.047 1 97.75 297 MET A O 1
ATOM 2179 N N . LEU A 1 298 ? 14.883 10.25 14.023 1 97.56 298 LEU A N 1
ATOM 2180 C CA . LEU A 1 298 ? 14.188 11.531 14.031 1 97.56 298 LEU A CA 1
ATOM 2181 C C . LEU A 1 298 ? 13.891 11.977 15.461 1 97.56 298 LEU A C 1
ATOM 2183 O O . LEU A 1 298 ? 14.102 13.141 15.805 1 97.56 298 LEU A O 1
ATOM 2187 N N . LEU A 1 299 ? 13.422 11.07 16.312 1 96.38 299 LEU A N 1
ATOM 2188 C CA . LEU A 1 299 ? 13.125 11.383 17.719 1 96.38 299 LEU A CA 1
ATOM 2189 C C . LEU A 1 299 ? 14.383 11.844 18.438 1 96.38 299 LEU A C 1
ATOM 2191 O O . LEU A 1 299 ? 14.344 12.797 19.219 1 96.38 299 LEU A O 1
ATOM 2195 N N . GLU A 1 300 ? 15.484 11.148 18.156 1 96.31 300 GLU A N 1
ATOM 2196 C CA . GLU A 1 300 ? 16.75 11.523 18.766 1 96.31 300 GLU A CA 1
ATOM 2197 C C . GLU A 1 300 ? 17.188 12.922 18.344 1 96.31 300 GLU A C 1
ATOM 2199 O O . GLU A 1 300 ? 17.703 13.695 19.156 1 96.31 300 GLU A O 1
ATOM 2204 N N . ARG A 1 301 ? 16.984 13.164 17.078 1 94.94 301 ARG A N 1
ATOM 2205 C CA . ARG A 1 301 ? 17.328 14.477 16.547 1 94.94 301 ARG A CA 1
ATOM 2206 C C . ARG A 1 301 ? 16.5 15.57 17.203 1 94.94 301 ARG A C 1
ATOM 2208 O O . ARG A 1 301 ? 16.984 16.672 17.453 1 94.94 301 ARG A O 1
ATOM 2215 N N . LEU A 1 302 ? 15.25 15.305 17.469 1 92.81 302 LEU A N 1
ATOM 2216 C CA . LEU A 1 302 ? 14.367 16.25 18.141 1 92.81 302 LEU A CA 1
ATOM 2217 C C . LEU A 1 302 ? 14.828 16.516 19.562 1 92.81 302 LEU A C 1
ATOM 2219 O O . LEU A 1 302 ? 14.711 17.625 20.062 1 92.81 302 LEU A O 1
ATOM 2223 N N . GLN A 1 303 ? 15.352 15.523 20.156 1 92.75 303 GLN A N 1
ATOM 2224 C CA . GLN A 1 303 ? 15.836 15.633 21.531 1 92.75 303 GLN A CA 1
ATOM 2225 C C . GLN A 1 303 ? 17.219 16.281 21.578 1 92.75 303 GLN A C 1
ATOM 2227 O O . GLN A 1 303 ? 17.516 17.031 22.5 1 92.75 303 GLN A O 1
ATOM 2232 N N . GLN A 1 304 ? 18.016 15.945 20.562 1 94.69 304 GLN A N 1
ATOM 2233 C CA . GLN A 1 304 ? 19.375 16.469 20.469 1 94.69 304 GLN A CA 1
ATOM 2234 C C . GLN A 1 304 ? 19.641 17.047 19.078 1 94.69 304 GLN A C 1
ATOM 2236 O O . GLN A 1 304 ? 20.359 16.438 18.281 1 94.69 304 GLN A O 1
ATOM 2241 N N . PRO A 1 305 ? 19.266 18.219 18.828 1 90.62 305 PRO A N 1
ATOM 2242 C CA . PRO A 1 305 ? 19.344 18.812 17.5 1 90.62 305 PRO A CA 1
ATOM 2243 C C . PRO A 1 305 ? 20.781 18.969 17 1 90.62 305 PRO A C 1
ATOM 2245 O O . PRO A 1 305 ? 21.016 18.984 15.781 1 90.62 305 PRO A O 1
ATOM 2248 N N . GLU A 1 306 ? 21.75 19.016 17.906 1 91.12 306 GLU A N 1
ATOM 2249 C CA . GLU A 1 306 ? 23.125 19.297 17.5 1 91.12 306 GLU A CA 1
ATOM 2250 C C . GLU A 1 306 ? 23.922 18.016 17.312 1 91.12 306 GLU A C 1
ATOM 2252 O O . GLU A 1 306 ? 25.125 18.062 17.031 1 91.12 306 GLU A O 1
ATOM 2257 N N . ARG A 1 307 ? 23.281 16.938 17.438 1 91.69 307 ARG A N 1
ATOM 2258 C CA . ARG A 1 307 ? 23.984 15.68 17.234 1 91.69 307 ARG A CA 1
ATOM 2259 C C . ARG A 1 307 ? 24.578 15.609 15.828 1 91.69 307 ARG A C 1
ATOM 2261 O O . ARG A 1 307 ? 23.984 16.141 14.875 1 91.69 307 ARG A O 1
ATOM 2268 N N . PRO A 1 308 ? 25.688 14.984 15.734 1 93.19 308 PRO A N 1
ATOM 2269 C CA . PRO A 1 308 ? 26.25 14.805 14.391 1 93.19 308 PRO A CA 1
ATOM 2270 C C . PRO A 1 308 ? 25.297 14.047 13.461 1 93.19 308 PRO A C 1
ATOM 2272 O O . PRO A 1 308 ? 24.531 13.195 13.914 1 93.19 308 PRO A O 1
ATOM 2275 N N . LEU A 1 309 ? 25.375 14.383 12.234 1 93.31 309 LEU A N 1
ATOM 2276 C CA . LEU A 1 309 ? 24.594 13.695 11.219 1 93.31 309 LEU A CA 1
ATOM 2277 C C . LEU A 1 309 ? 25 12.234 11.109 1 93.31 309 LEU A C 1
ATOM 2279 O O . LEU A 1 309 ? 26.188 11.906 11.234 1 93.31 309 LEU A O 1
ATOM 2283 N N . ARG A 1 310 ? 24.047 11.414 10.93 1 93.94 310 ARG A N 1
ATOM 2284 C CA . ARG A 1 310 ? 24.281 9.977 10.852 1 93.94 310 ARG A CA 1
ATOM 2285 C C . ARG A 1 310 ? 23.688 9.383 9.578 1 93.94 310 ARG A C 1
ATOM 2287 O O . ARG A 1 310 ? 22.609 9.789 9.148 1 93.94 310 ARG A O 1
ATOM 2294 N N . LYS A 1 311 ? 24.406 8.492 9.039 1 94.56 311 LYS A N 1
ATOM 2295 C CA . LYS A 1 311 ? 23.922 7.648 7.949 1 94.56 311 LYS A CA 1
ATOM 2296 C C . LYS A 1 311 ? 23.953 6.176 8.336 1 94.56 311 LYS A C 1
ATOM 2298 O O . LYS A 1 311 ? 25.016 5.629 8.648 1 94.56 311 LYS A O 1
ATOM 2303 N N . VAL A 1 312 ? 22.828 5.531 8.422 1 96 312 VAL A N 1
ATOM 2304 C CA . VAL A 1 312 ? 22.703 4.102 8.695 1 96 312 VAL A CA 1
ATOM 2305 C C . VAL A 1 312 ? 22.516 3.34 7.387 1 96 312 VAL A C 1
ATOM 2307 O O . VAL A 1 312 ? 21.609 3.646 6.609 1 96 312 VAL A O 1
ATOM 2310 N N . VAL A 1 313 ? 23.359 2.439 7.078 1 96.88 313 VAL A N 1
ATOM 2311 C CA . VAL A 1 313 ? 23.281 1.6 5.887 1 96.88 313 VAL A CA 1
ATOM 2312 C C . VAL A 1 313 ? 23.016 0.15 6.293 1 96.88 313 VAL A C 1
ATOM 2314 O O . VAL A 1 313 ? 23.828 -0.455 7 1 96.88 313 VAL A O 1
ATOM 2317 N N . LEU A 1 314 ? 21.906 -0.407 5.867 1 97.88 314 LEU A N 1
ATOM 2318 C CA . LEU A 1 314 ? 21.5 -1.755 6.242 1 97.88 314 LEU A CA 1
ATOM 2319 C C . LEU A 1 314 ? 21.766 -2.738 5.105 1 97.88 314 LEU A C 1
ATOM 2321 O O . LEU A 1 314 ? 21.906 -2.334 3.951 1 97.88 314 LEU A O 1
ATOM 2325 N N . ALA A 1 315 ? 21.844 -4.008 5.461 1 97.62 315 ALA A N 1
ATOM 2326 C CA . ALA A 1 315 ? 22.062 -5.062 4.477 1 97.62 315 ALA A CA 1
ATOM 2327 C C . ALA A 1 315 ? 20.766 -5.758 4.102 1 97.62 315 ALA A C 1
ATOM 2329 O O . ALA A 1 315 ? 19.875 -5.93 4.945 1 97.62 315 ALA A O 1
ATOM 2330 N N . GLY A 1 316 ? 20.641 -6.07 2.822 1 97.31 316 GLY A N 1
ATOM 2331 C CA . GLY A 1 316 ? 19.562 -6.941 2.385 1 97.31 316 GLY A CA 1
ATOM 2332 C C . GLY A 1 316 ? 19.906 -8.414 2.492 1 97.31 316 GLY A C 1
ATOM 2333 O O . GLY A 1 316 ? 21.031 -8.773 2.867 1 97.31 316 GLY A O 1
ATOM 2334 N N . ARG A 1 317 ? 18.906 -9.227 2.221 1 98.25 317 ARG A N 1
ATOM 2335 C CA . ARG A 1 317 ? 19.078 -10.672 2.254 1 98.25 317 ARG A CA 1
ATOM 2336 C C . ARG A 1 317 ? 18.609 -11.312 0.95 1 98.25 317 ARG A C 1
ATOM 2338 O O . ARG A 1 317 ? 17.484 -11.086 0.508 1 98.25 317 ARG A O 1
ATOM 2345 N N . LEU A 1 318 ? 19.469 -12.156 0.397 1 98.69 318 LEU A N 1
ATOM 2346 C CA . LEU A 1 318 ? 19.109 -12.875 -0.821 1 98.69 318 LEU A CA 1
ATOM 2347 C C . LEU A 1 318 ? 18.188 -14.047 -0.511 1 98.69 318 LEU A C 1
ATOM 2349 O O . LEU A 1 318 ? 18.5 -14.898 0.323 1 98.69 318 LEU A O 1
ATOM 2353 N N . VAL A 1 319 ? 17.047 -14.086 -1.073 1 98.62 319 VAL A N 1
ATOM 2354 C CA . VAL A 1 319 ? 16.109 -15.195 -1.028 1 98.62 319 VAL A CA 1
ATOM 2355 C C . VAL A 1 319 ? 16.031 -15.867 -2.398 1 98.62 319 VAL A C 1
ATOM 2357 O O . VAL A 1 319 ? 15.305 -15.398 -3.285 1 98.62 319 VAL A O 1
ATOM 2360 N N . ALA A 1 320 ? 16.688 -16.891 -2.559 1 98.25 320 ALA A N 1
ATOM 2361 C CA . ALA A 1 320 ? 16.719 -17.625 -3.828 1 98.25 320 ALA A CA 1
ATOM 2362 C C . ALA A 1 320 ? 15.508 -18.531 -3.98 1 98.25 320 ALA A C 1
ATOM 2364 O O . ALA A 1 320 ? 15.156 -19.266 -3.053 1 98.25 320 ALA A O 1
ATOM 2365 N N . ARG A 1 321 ? 14.844 -18.453 -5.125 1 97.38 321 ARG A N 1
ATOM 2366 C CA . ARG A 1 321 ? 13.703 -19.312 -5.41 1 97.38 321 ARG A CA 1
ATOM 2367 C C . ARG A 1 321 ? 13.797 -19.906 -6.812 1 97.38 321 ARG A C 1
ATOM 2369 O O . ARG A 1 321 ? 14.891 -19.969 -7.387 1 97.38 321 ARG A O 1
ATOM 2376 N N . GLY A 1 322 ? 12.688 -20.312 -7.359 1 97 322 GLY A N 1
ATOM 2377 C CA . GLY A 1 322 ? 12.688 -21.125 -8.562 1 97 322 GLY A CA 1
ATOM 2378 C C . GLY A 1 322 ? 12.922 -20.328 -9.828 1 97 322 GLY A C 1
ATOM 2379 O O . GLY A 1 322 ? 13.258 -20.891 -10.875 1 97 322 GLY A O 1
ATOM 2380 N N . SER A 1 323 ? 12.891 -19.016 -9.781 1 98.06 323 SER A N 1
ATOM 2381 C CA . SER A 1 323 ? 12.961 -18.172 -10.977 1 98.06 323 SER A CA 1
ATOM 2382 C C . SER A 1 323 ? 14.391 -18.031 -11.477 1 98.06 323 SER A C 1
ATOM 2384 O O . SER A 1 323 ? 14.633 -17.484 -12.555 1 98.06 323 SER A O 1
ATOM 2386 N N . SER A 1 324 ? 15.352 -18.562 -10.688 1 97.44 324 SER A N 1
ATOM 2387 C CA . SER A 1 324 ? 16.75 -18.453 -11.07 1 97.44 324 SER A CA 1
ATOM 2388 C C . SER A 1 324 ? 17.484 -19.781 -10.844 1 97.44 324 SER A C 1
ATOM 2390 O O . SER A 1 324 ? 18.656 -19.781 -10.445 1 97.44 324 SER A O 1
ATOM 2392 N N . ARG A 1 325 ? 16.875 -20.812 -11.039 1 90.81 325 ARG A N 1
ATOM 2393 C CA . ARG A 1 325 ? 17.516 -22.109 -10.883 1 90.81 325 ARG A CA 1
ATOM 2394 C C . ARG A 1 325 ? 18.641 -22.312 -11.898 1 90.81 325 ARG A C 1
ATOM 2396 O O . ARG A 1 325 ? 18.703 -21.578 -12.898 1 90.81 325 ARG A O 1
ATOM 2403 N N . THR A 1 326 ? 19.438 -23.297 -11.516 1 89.56 326 THR A N 1
ATOM 2404 C CA . THR A 1 326 ? 20.625 -23.547 -12.312 1 89.56 326 THR A CA 1
ATOM 2405 C C . THR A 1 326 ? 20.25 -23.906 -13.75 1 89.56 326 THR A C 1
ATOM 2407 O O . THR A 1 326 ? 19.312 -24.672 -13.984 1 89.56 326 THR A O 1
ATOM 2410 N N . ARG A 1 327 ? 20.984 -23.219 -14.594 1 79.56 327 ARG A N 1
ATOM 2411 C CA . ARG A 1 327 ? 20.797 -23.5 -16.016 1 79.56 327 ARG A CA 1
ATOM 2412 C C . ARG A 1 327 ? 21.391 -24.859 -16.375 1 79.56 327 ARG A C 1
ATOM 2414 O O . ARG A 1 327 ? 22.5 -25.188 -15.961 1 79.56 327 ARG A O 1
ATOM 2421 N N . ASN A 1 328 ? 20.5 -25.875 -16.672 1 63.59 328 ASN A N 1
ATOM 2422 C CA . ASN A 1 328 ? 21.031 -27.141 -17.141 1 63.59 328 ASN A CA 1
ATOM 2423 C C . ASN A 1 328 ? 21.781 -26.984 -18.469 1 63.59 328 ASN A C 1
ATOM 2425 O O . ASN A 1 328 ? 21.438 -26.141 -19.281 1 63.59 328 ASN A O 1
ATOM 2429 N N . MET B 1 1 ? 13.078 37.25 17.266 1 38.16 1 MET B N 1
ATOM 2430 C CA . MET B 1 1 ? 11.766 37.875 17.281 1 38.16 1 MET B CA 1
ATOM 2431 C C . MET B 1 1 ? 10.953 37.469 16.062 1 38.16 1 MET B C 1
ATOM 2433 O O . MET B 1 1 ? 11.422 37.594 14.922 1 38.16 1 MET B O 1
ATOM 2437 N N . THR B 1 2 ? 10.094 36.531 16.188 1 51.34 2 THR B N 1
ATOM 2438 C CA . THR B 1 2 ? 9.336 36.062 15.031 1 51.34 2 THR B CA 1
ATOM 2439 C C . THR B 1 2 ? 8.562 37.219 14.383 1 51.34 2 THR B C 1
ATOM 2441 O O . THR B 1 2 ? 7.918 38 15.07 1 51.34 2 THR B O 1
ATOM 2444 N N . THR B 1 3 ? 8.914 37.562 13.203 1 65.56 3 THR B N 1
ATOM 2445 C CA . THR B 1 3 ? 8.336 38.688 12.461 1 65.56 3 THR B CA 1
ATOM 2446 C C . THR B 1 3 ? 6.84 38.469 12.242 1 65.56 3 THR B C 1
ATOM 2448 O O . THR B 1 3 ? 6.414 37.406 11.789 1 65.56 3 THR B O 1
ATOM 2451 N N . SER B 1 4 ? 6.051 39.281 12.867 1 71.25 4 SER B N 1
ATOM 2452 C CA . SER B 1 4 ? 4.598 39.281 12.734 1 71.25 4 SER B CA 1
ATOM 2453 C C . SER B 1 4 ? 4.141 40.094 11.523 1 71.25 4 SER B C 1
ATOM 2455 O O . SER B 1 4 ? 4.93 40.812 10.93 1 71.25 4 SER B O 1
ATOM 2457 N N . ILE B 1 5 ? 2.91 39.75 11.227 1 79.44 5 ILE B N 1
ATOM 2458 C CA . ILE B 1 5 ? 2.334 40.5 10.109 1 79.44 5 ILE B CA 1
ATOM 2459 C C . ILE B 1 5 ? 2.361 42 10.422 1 79.44 5 ILE B C 1
ATOM 2461 O O . ILE B 1 5 ? 2.461 42.844 9.516 1 79.44 5 ILE B O 1
ATOM 2465 N N . LYS B 1 6 ? 2.275 42.406 11.719 1 82.69 6 LYS B N 1
ATOM 2466 C CA . LYS B 1 6 ? 2.348 43.812 12.125 1 82.69 6 LYS B CA 1
ATOM 2467 C C . LYS B 1 6 ? 3.725 44.406 11.82 1 82.69 6 LYS B C 1
ATOM 2469 O O . LYS B 1 6 ? 3.834 45.531 11.406 1 82.69 6 LYS B O 1
ATOM 2474 N N . ASP B 1 7 ? 4.684 43.469 11.945 1 82.69 7 ASP B N 1
ATOM 2475 C CA . ASP B 1 7 ? 6.039 43.938 11.664 1 82.69 7 ASP B CA 1
ATOM 2476 C C . ASP B 1 7 ? 6.23 44.219 10.172 1 82.69 7 ASP B C 1
ATOM 2478 O O . ASP B 1 7 ? 6.898 45.188 9.797 1 82.69 7 ASP B O 1
ATOM 2482 N N . VAL B 1 8 ? 5.621 43.312 9.422 1 85.12 8 VAL B N 1
ATOM 2483 C CA . VAL B 1 8 ? 5.676 43.469 7.977 1 85.12 8 VAL B CA 1
ATOM 2484 C C . VAL B 1 8 ? 4.984 44.781 7.586 1 85.12 8 VAL B C 1
ATOM 2486 O O . VAL B 1 8 ? 5.488 45.531 6.746 1 85.12 8 VAL B O 1
ATOM 2489 N N . ALA B 1 9 ? 3.904 45.031 8.188 1 88.62 9 ALA B N 1
ATOM 2490 C CA . ALA B 1 9 ? 3.143 46.25 7.918 1 88.62 9 ALA B CA 1
ATOM 2491 C C . ALA B 1 9 ? 3.959 47.469 8.25 1 88.62 9 ALA B C 1
ATOM 2493 O O . ALA B 1 9 ? 3.977 48.438 7.484 1 88.62 9 ALA B O 1
ATOM 2494 N N . LEU B 1 10 ? 4.578 47.438 9.32 1 87.44 10 LEU B N 1
ATOM 2495 C CA . LEU B 1 10 ? 5.422 48.531 9.758 1 87.44 10 LEU B CA 1
ATOM 2496 C C . LEU B 1 10 ? 6.578 48.75 8.789 1 87.44 10 LEU B C 1
ATOM 2498 O O . LEU B 1 10 ? 6.883 49.906 8.438 1 87.44 10 LEU B O 1
ATOM 2502 N N . LEU B 1 11 ? 7.105 47.656 8.391 1 87.25 11 LEU B N 1
ATOM 2503 C CA . LEU B 1 11 ? 8.25 47.75 7.488 1 87.25 11 LEU B CA 1
ATOM 2504 C C . LEU B 1 11 ? 7.828 48.281 6.121 1 87.25 11 LEU B C 1
ATOM 2506 O O . LEU B 1 11 ? 8.57 49.031 5.484 1 87.25 11 LEU B O 1
ATOM 2510 N N . ALA B 1 12 ? 6.754 47.844 5.691 1 87.5 12 ALA B N 1
ATOM 2511 C CA . ALA B 1 12 ? 6.234 48.25 4.383 1 87.5 12 ALA B CA 1
ATOM 2512 C C . ALA B 1 12 ? 5.562 49.594 4.445 1 87.5 12 ALA B C 1
ATOM 2514 O O . ALA B 1 12 ? 5.293 50.219 3.41 1 87.5 12 ALA B O 1
ATOM 2515 N N . GLY B 1 13 ? 5.293 50.094 5.676 1 89.25 13 GLY B N 1
ATOM 2516 C CA . GLY B 1 13 ? 4.613 51.375 5.855 1 89.25 13 GLY B CA 1
ATOM 2517 C C . GLY B 1 13 ? 3.148 51.344 5.457 1 89.25 13 GLY B C 1
ATOM 2518 O O . GLY B 1 13 ? 2.623 52.312 4.898 1 89.25 13 GLY B O 1
ATOM 2519 N N . VAL B 1 14 ? 2.625 50.188 5.516 1 88.19 14 VAL B N 1
ATOM 2520 C CA . VAL B 1 14 ? 1.215 50.031 5.176 1 88.19 14 VAL B CA 1
ATOM 2521 C C . VAL B 1 14 ? 0.464 49.406 6.359 1 88.19 14 VAL B C 1
ATOM 2523 O O . VAL B 1 14 ? 1.07 49.062 7.375 1 88.19 14 VAL B O 1
ATOM 2526 N N . SER B 1 15 ? -0.855 49.438 6.285 1 82.5 15 SER B N 1
ATOM 2527 C CA . SER B 1 15 ? -1.674 48.844 7.336 1 82.5 15 SER B CA 1
ATOM 2528 C C . SER B 1 15 ? -1.557 47.344 7.324 1 82.5 15 SER B C 1
ATOM 2530 O O . SER B 1 15 ? -1.193 46.75 6.309 1 82.5 15 SER B O 1
ATOM 2532 N N . VAL B 1 16 ? -1.88 46.656 8.414 1 83.62 16 VAL B N 1
ATOM 2533 C CA . VAL B 1 16 ? -1.908 45.219 8.523 1 83.62 16 VAL B CA 1
ATOM 2534 C C . VAL B 1 16 ? -2.91 44.625 7.523 1 83.62 16 VAL B C 1
ATOM 2536 O O . VAL B 1 16 ? -2.654 43.594 6.906 1 83.62 16 VAL B O 1
ATOM 2539 N N . ALA B 1 17 ? -3.98 45.375 7.289 1 80.81 17 ALA B N 1
ATOM 2540 C CA . ALA B 1 17 ? -5.008 44.969 6.34 1 80.81 17 ALA B CA 1
ATOM 2541 C C . ALA B 1 17 ? -4.461 44.938 4.914 1 80.81 17 ALA B C 1
ATOM 2543 O O . ALA B 1 17 ? -4.793 44.062 4.129 1 80.81 17 ALA B O 1
ATOM 2544 N N . THR B 1 18 ? -3.645 45.906 4.664 1 81.5 18 THR B N 1
ATOM 2545 C CA . THR B 1 18 ? -3.051 45.969 3.332 1 81.5 18 THR B CA 1
ATOM 2546 C C . THR B 1 18 ? -2.074 44.844 3.109 1 81.5 18 THR B C 1
ATOM 2548 O O . THR B 1 18 ? -2.057 44.219 2.037 1 81.5 18 THR B O 1
ATOM 2551 N N . VAL B 1 19 ? -1.301 44.406 4.145 1 80.94 19 VAL B N 1
ATOM 2552 C CA . VAL B 1 19 ? -0.371 43.281 4.059 1 80.94 19 VAL B CA 1
ATOM 2553 C C . VAL B 1 19 ? -1.146 42 3.865 1 80.94 19 VAL B C 1
ATOM 2555 O O . VAL B 1 19 ? -0.792 41.156 3.016 1 80.94 19 VAL B O 1
ATOM 2558 N N . SER B 1 20 ? -2.15 41.906 4.543 1 76.69 20 SER B N 1
ATOM 2559 C CA . SER B 1 20 ? -2.994 40.719 4.441 1 76.69 20 SER B CA 1
ATOM 2560 C C . SER B 1 20 ? -3.592 40.594 3.045 1 76.69 20 SER B C 1
ATOM 2562 O O . SER B 1 20 ? -3.635 39.5 2.484 1 76.69 20 SER B O 1
ATOM 2564 N N . ARG B 1 21 ? -3.975 41.719 2.525 1 77.31 21 ARG B N 1
ATOM 2565 C CA . ARG B 1 21 ? -4.551 41.75 1.184 1 77.31 21 ARG B CA 1
ATOM 2566 C C . ARG B 1 21 ? -3.514 41.344 0.138 1 77.31 21 ARG B C 1
ATOM 2568 O O . ARG B 1 21 ? -3.82 40.594 -0.792 1 77.31 21 ARG B O 1
ATOM 2575 N N . VAL B 1 22 ? -2.381 41.719 0.282 1 77.44 22 VAL B N 1
ATOM 2576 C CA . VAL B 1 22 ? -1.314 41.438 -0.668 1 77.44 22 VAL B CA 1
ATOM 2577 C C . VAL B 1 22 ? -0.931 39.969 -0.564 1 77.44 22 VAL B C 1
ATOM 2579 O O . VAL B 1 22 ? -0.8 39.281 -1.579 1 77.44 22 VAL B O 1
ATOM 2582 N N . LEU B 1 23 ? -0.883 39.469 0.682 1 73.94 23 LEU B N 1
ATOM 2583 C CA . LEU B 1 23 ? -0.438 38.094 0.915 1 73.94 23 LEU B CA 1
ATOM 2584 C C . LEU B 1 23 ? -1.521 37.094 0.518 1 73.94 23 LEU B C 1
ATOM 2586 O O . LEU B 1 23 ? -1.219 35.938 0.17 1 73.94 23 LEU B O 1
ATOM 2590 N N . GLY B 1 24 ? -2.729 37.594 0.494 1 66.62 24 GLY B N 1
ATOM 2591 C CA . GLY B 1 24 ? -3.869 36.812 0.063 1 66.62 24 GLY B CA 1
ATOM 2592 C C . GLY B 1 24 ? -4.199 36.969 -1.407 1 66.62 24 GLY B C 1
ATOM 2593 O O . GLY B 1 24 ? -5.285 36.594 -1.855 1 66.62 24 GLY B O 1
ATOM 2594 N N . ASN B 1 25 ? -3.381 37.594 -2.041 1 67.69 25 ASN B N 1
ATOM 2595 C CA . ASN B 1 25 ? -3.51 37.906 -3.459 1 67.69 25 ASN B CA 1
ATOM 2596 C C . ASN B 1 25 ? -4.758 38.719 -3.734 1 67.69 25 ASN B C 1
ATOM 2598 O O . ASN B 1 25 ? -5.445 38.531 -4.734 1 67.69 25 ASN B O 1
ATOM 2602 N N . GLY B 1 26 ? -5.098 39.594 -2.801 1 65.5 26 GLY B N 1
ATOM 2603 C CA . GLY B 1 26 ? -6.203 40.5 -3.006 1 65.5 26 GLY B CA 1
ATOM 2604 C C . GLY B 1 26 ? -5.844 41.688 -3.908 1 65.5 26 GLY B C 1
ATOM 2605 O O . GLY B 1 26 ? -4.699 41.812 -4.34 1 65.5 26 GLY B O 1
ATOM 2606 N N . PRO B 1 27 ? -6.781 42.344 -4.379 1 75.12 27 PRO B N 1
ATOM 2607 C CA . PRO B 1 27 ? -6.535 43.469 -5.281 1 75.12 27 PRO B CA 1
ATOM 2608 C C . PRO B 1 27 ? -5.773 44.625 -4.605 1 75.12 27 PRO B C 1
ATOM 2610 O O . PRO B 1 27 ? -6.238 45.156 -3.604 1 75.12 27 PRO B O 1
ATOM 2613 N N . VAL B 1 28 ? -4.578 44.875 -5.074 1 79.62 28 VAL B N 1
ATOM 2614 C CA . VAL B 1 28 ? -3.766 46 -4.672 1 79.62 28 VAL B CA 1
ATOM 2615 C C . VAL B 1 28 ? -2.938 46.5 -5.855 1 79.62 28 VAL B C 1
ATOM 2617 O O . VAL B 1 28 ? -2.775 45.781 -6.848 1 79.62 28 VAL B O 1
ATOM 2620 N N . SER B 1 29 ? -2.574 47.781 -5.848 1 81.56 29 SER B N 1
ATOM 2621 C CA . SER B 1 29 ? -1.746 48.312 -6.926 1 81.56 29 SER B CA 1
ATOM 2622 C C . SER B 1 29 ? -0.421 47.562 -7.023 1 81.56 29 SER B C 1
ATOM 2624 O O . SER B 1 29 ? 0.045 47 -6.043 1 81.56 29 SER B O 1
ATOM 2626 N N . ALA B 1 30 ? 0.112 47.438 -8.18 1 83.62 30 ALA B N 1
ATOM 2627 C CA . ALA B 1 30 ? 1.374 46.75 -8.43 1 83.62 30 ALA B CA 1
ATOM 2628 C C . ALA B 1 30 ? 2.486 47.312 -7.543 1 83.62 30 ALA B C 1
ATOM 2630 O O . ALA B 1 30 ? 3.328 46.562 -7.051 1 83.62 30 ALA B O 1
ATOM 2631 N N . ALA B 1 31 ? 2.439 48.594 -7.371 1 82.19 31 ALA B N 1
ATOM 2632 C CA . ALA B 1 31 ? 3.463 49.25 -6.562 1 82.19 31 ALA B CA 1
ATOM 2633 C C . ALA B 1 31 ? 3.371 48.812 -5.102 1 82.19 31 ALA B C 1
ATOM 2635 O O . ALA B 1 31 ? 4.387 48.531 -4.465 1 82.19 31 ALA B O 1
ATOM 2636 N N . LEU B 1 32 ? 2.193 48.719 -4.613 1 81.94 32 LEU B N 1
ATOM 2637 C CA . LEU B 1 32 ? 1.946 48.312 -3.227 1 81.94 32 LEU B CA 1
ATOM 2638 C C . LEU B 1 32 ? 2.277 46.844 -3.004 1 81.94 32 LEU B C 1
ATOM 2640 O O . LEU B 1 32 ? 2.838 46.5 -1.968 1 81.94 32 LEU B O 1
ATOM 2644 N N . ARG B 1 33 ? 1.951 46.031 -3.891 1 85.69 33 ARG B N 1
ATOM 2645 C CA . ARG B 1 33 ? 2.283 44.594 -3.824 1 85.69 33 ARG B CA 1
ATOM 2646 C C . ARG B 1 33 ? 3.791 44.406 -3.754 1 85.69 33 ARG B C 1
ATOM 2648 O O . ARG B 1 33 ? 4.277 43.625 -2.924 1 85.69 33 ARG B O 1
ATOM 2655 N N . ALA B 1 34 ? 4.441 45.094 -4.617 1 87 34 ALA B N 1
ATOM 2656 C CA . ALA B 1 34 ? 5.898 45 -4.645 1 87 34 ALA B CA 1
ATOM 2657 C C . ALA B 1 34 ? 6.504 45.438 -3.316 1 87 34 ALA B C 1
ATOM 2659 O O . ALA B 1 34 ? 7.449 44.812 -2.82 1 87 34 ALA B O 1
ATOM 2660 N N . LYS B 1 35 ? 5.984 46.469 -2.779 1 85.12 35 LYS B N 1
ATOM 2661 C CA . LYS B 1 35 ? 6.457 47.031 -1.514 1 85.12 35 LYS B CA 1
ATOM 2662 C C . LYS B 1 35 ? 6.254 46.062 -0.369 1 85.12 35 LYS B C 1
ATOM 2664 O O . LYS B 1 35 ? 7.156 45.844 0.448 1 85.12 35 LYS B O 1
ATOM 2669 N N . VAL B 1 36 ? 5.113 45.438 -0.338 1 86.88 36 VAL B N 1
ATOM 2670 C CA . VAL B 1 36 ? 4.789 44.469 0.715 1 86.88 36 VAL B CA 1
ATOM 2671 C C . VAL B 1 36 ? 5.625 43.219 0.539 1 86.88 36 VAL B C 1
ATOM 2673 O O . VAL B 1 36 ? 6.156 42.656 1.512 1 86.88 36 VAL B O 1
ATOM 2676 N N . GLU B 1 37 ? 5.727 42.781 -0.668 1 84.44 37 GLU B N 1
ATOM 2677 C CA . GLU B 1 37 ? 6.512 41.594 -0.941 1 84.44 37 GLU B CA 1
ATOM 2678 C C . GLU B 1 37 ? 7.98 41.781 -0.572 1 84.44 37 GLU B C 1
ATOM 2680 O O . GLU B 1 37 ? 8.625 40.875 -0.044 1 84.44 37 GLU B O 1
ATOM 2685 N N . ALA B 1 38 ? 8.5 43 -0.848 1 83.25 38 ALA B N 1
ATOM 2686 C CA . ALA B 1 38 ? 9.867 43.344 -0.455 1 83.25 38 ALA B CA 1
ATOM 2687 C C . ALA B 1 38 ? 10.023 43.312 1.063 1 83.25 38 ALA B C 1
ATOM 2689 O O . ALA B 1 38 ? 11.031 42.844 1.587 1 83.25 38 ALA B O 1
ATOM 2690 N N . ALA B 1 39 ? 9.055 43.781 1.781 1 84.12 39 ALA B N 1
ATOM 2691 C CA . ALA B 1 39 ? 9.07 43.812 3.242 1 84.12 39 ALA B CA 1
ATOM 2692 C C . ALA B 1 39 ? 8.992 42.406 3.818 1 84.12 39 ALA B C 1
ATOM 2694 O O . ALA B 1 39 ? 9.656 42.094 4.816 1 84.12 39 ALA B O 1
ATOM 2695 N N . VAL B 1 40 ? 8.172 41.562 3.176 1 79.5 40 VAL B N 1
ATOM 2696 C CA . VAL B 1 40 ? 8.062 40.156 3.596 1 79.5 40 VAL B CA 1
ATOM 2697 C C . VAL B 1 40 ? 9.414 39.469 3.439 1 79.5 40 VAL B C 1
ATOM 2699 O O . VAL B 1 40 ? 9.875 38.781 4.355 1 79.5 40 VAL B O 1
ATOM 2702 N N . ALA B 1 41 ? 10.008 39.719 2.377 1 78.88 41 ALA B N 1
ATOM 2703 C CA . ALA B 1 41 ? 11.312 39.125 2.092 1 78.88 41 ALA B CA 1
ATOM 2704 C C . ALA B 1 41 ? 12.367 39.625 3.078 1 78.88 41 ALA B C 1
ATOM 2706 O O . ALA B 1 41 ? 13.195 38.844 3.561 1 78.88 41 ALA B O 1
ATOM 2707 N N . GLN B 1 42 ? 12.32 40.875 3.355 1 77.38 42 GLN B N 1
ATOM 2708 C CA . GLN B 1 42 ? 13.305 41.531 4.223 1 77.38 42 GLN B CA 1
ATOM 2709 C C . GLN B 1 42 ? 13.102 41.125 5.68 1 77.38 42 GLN B C 1
ATOM 2711 O O . GLN B 1 42 ? 14.07 40.938 6.422 1 77.38 42 GLN B O 1
ATOM 2716 N N . SER B 1 43 ? 11.867 41 6.035 1 74.25 43 SER B N 1
ATOM 2717 C CA . SER B 1 43 ? 11.539 40.719 7.43 1 74.25 43 SER B CA 1
ATOM 2718 C C . SER B 1 43 ? 11.672 39.219 7.727 1 74.25 43 SER B C 1
ATOM 2720 O O . SER B 1 43 ? 11.742 38.812 8.891 1 74.25 43 SER B O 1
ATOM 2722 N N . GLY B 1 44 ? 11.664 38.5 6.66 1 68.25 44 GLY B N 1
ATOM 2723 C CA . GLY B 1 44 ? 11.664 37.031 6.82 1 68.25 44 GLY B CA 1
ATOM 2724 C C . GLY B 1 44 ? 10.32 36.5 7.281 1 68.25 44 GLY B C 1
ATOM 2725 O O . GLY B 1 44 ? 10.25 35.406 7.832 1 68.25 44 GLY B O 1
ATOM 2726 N N . TYR B 1 45 ? 9.367 37.375 7.137 1 63.56 45 TYR B N 1
ATOM 2727 C CA . TYR B 1 45 ? 8.031 37 7.562 1 63.56 45 TYR B CA 1
ATOM 2728 C C . TYR B 1 45 ? 7.492 35.844 6.715 1 63.56 45 TYR B C 1
ATOM 2730 O O . TYR B 1 45 ? 7.551 35.906 5.484 1 63.56 45 TYR B O 1
ATOM 2738 N N . ARG B 1 46 ? 7.191 34.844 7.309 1 59.31 46 ARG B N 1
ATOM 2739 C CA . ARG B 1 46 ? 6.449 33.781 6.664 1 59.31 46 ARG B CA 1
ATOM 2740 C C . ARG B 1 46 ? 5 33.75 7.137 1 59.31 46 ARG B C 1
ATOM 2742 O O . ARG B 1 46 ? 4.734 33.625 8.336 1 59.31 46 ARG B O 1
ATOM 2749 N N . PRO B 1 47 ? 4.125 34.219 6.227 1 51.47 47 PRO B N 1
ATOM 2750 C CA . PRO B 1 47 ? 2.725 34.188 6.648 1 51.47 47 PRO B CA 1
ATOM 2751 C C . PRO B 1 47 ? 2.32 32.875 7.293 1 51.47 47 PRO B C 1
ATOM 2753 O O . PRO B 1 47 ? 2.721 31.797 6.824 1 51.47 47 PRO B O 1
ATOM 2756 N N . ASN B 1 48 ? 2.199 32.938 8.539 1 46.22 48 ASN B N 1
ATOM 2757 C CA . ASN B 1 48 ? 1.671 31.734 9.164 1 46.22 48 ASN B CA 1
ATOM 2758 C C . ASN B 1 48 ? 0.384 31.26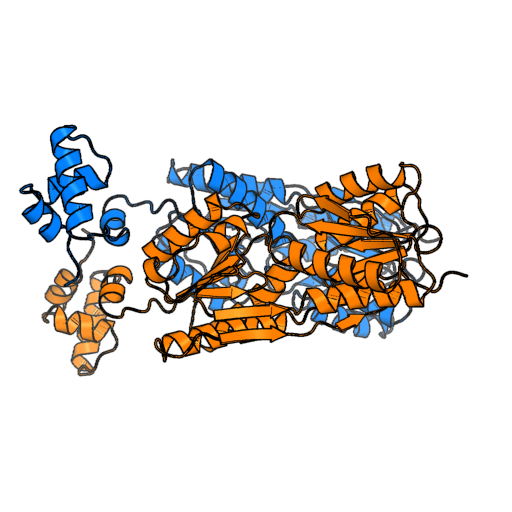6 8.484 1 46.22 48 ASN B C 1
ATOM 2760 O O . ASN B 1 48 ? -0.592 32 8.422 1 46.22 48 ASN B O 1
ATOM 2764 N N . LEU B 1 49 ? 0.499 30.469 7.547 1 43.75 49 LEU B N 1
ATOM 2765 C CA . LEU B 1 49 ? -0.69 29.906 6.906 1 43.75 49 LEU B CA 1
ATOM 2766 C C . LEU B 1 49 ? -1.803 29.688 7.926 1 43.75 49 LEU B C 1
ATOM 2768 O O . LEU B 1 49 ? -2.984 29.719 7.574 1 43.75 49 LEU B O 1
ATOM 2772 N N . SER B 1 50 ? -1.425 29.422 9.141 1 43 50 SER B N 1
ATOM 2773 C CA . SER B 1 50 ? -2.479 29.25 10.133 1 43 50 SER B CA 1
ATOM 2774 C C . SER B 1 50 ? -3.291 30.531 10.297 1 43 50 SER B C 1
ATOM 2776 O O . SER B 1 50 ? -4.516 30.484 10.43 1 43 50 SER B O 1
ATOM 2778 N N . ALA B 1 51 ? -2.693 31.734 10.352 1 44 51 ALA B N 1
ATOM 2779 C CA . ALA B 1 51 ? -3.393 33 10.461 1 44 51 ALA B CA 1
ATOM 2780 C C . ALA B 1 51 ? -4.168 33.312 9.18 1 44 51 ALA B C 1
ATOM 2782 O O . ALA B 1 51 ? -5.273 33.875 9.234 1 44 51 ALA B O 1
ATOM 2783 N N . ARG B 1 52 ? -3.523 33.125 8.109 1 42.38 52 ARG B N 1
ATOM 2784 C CA . ARG B 1 52 ? -4.277 33.312 6.871 1 42.38 52 ARG B CA 1
ATOM 2785 C C . ARG B 1 52 ? -5.43 32.312 6.789 1 42.38 52 ARG B C 1
ATOM 2787 O O . ARG B 1 52 ? -6.469 32.625 6.191 1 42.38 52 ARG B O 1
ATOM 2794 N N . ARG B 1 53 ? -5.168 31.094 7.262 1 43.94 53 ARG B N 1
ATOM 2795 C CA . ARG B 1 53 ? -6.234 30.094 7.375 1 43.94 53 ARG B CA 1
ATOM 2796 C C . ARG B 1 53 ? -7.387 30.625 8.219 1 43.94 53 ARG B C 1
ATOM 2798 O O . ARG B 1 53 ? -8.531 30.188 8.062 1 43.94 53 ARG B O 1
ATOM 2805 N N . LEU B 1 54 ? -7.102 31.484 9.156 1 40.78 54 LEU B N 1
ATOM 2806 C CA . LEU B 1 54 ? -8.203 32.062 9.914 1 40.78 54 LEU B CA 1
ATOM 2807 C C . LEU B 1 54 ? -9.203 32.75 8.977 1 40.78 54 LEU B C 1
ATOM 2809 O O . LEU B 1 54 ? -10.406 32.75 9.242 1 40.78 54 LEU B O 1
ATOM 2813 N N . ARG B 1 55 ? -8.68 33.594 8.148 1 39.94 55 ARG B N 1
ATOM 2814 C CA . ARG B 1 55 ? -9.703 34.219 7.32 1 39.94 55 ARG B CA 1
ATOM 2815 C C . ARG B 1 55 ? -10.219 33.25 6.254 1 39.94 55 ARG B C 1
ATOM 2817 O O . ARG B 1 55 ? -11.406 33.25 5.934 1 39.94 55 ARG B O 1
ATOM 2824 N N . SER B 1 56 ? -9.344 32.75 5.305 1 44.94 56 SER B N 1
ATOM 2825 C CA . SER B 1 56 ? -9.875 31.891 4.262 1 44.94 56 SER B CA 1
ATOM 2826 C C . SER B 1 56 ? -10.102 30.484 4.789 1 44.94 56 SER B C 1
ATOM 2828 O O . SER B 1 56 ? -9.195 29.875 5.363 1 44.94 56 SER B O 1
ATOM 2830 N N . GLN B 1 57 ? -11.117 30.156 5.398 1 48.59 57 GLN B N 1
ATOM 2831 C CA . GLN B 1 57 ? -11.703 28.953 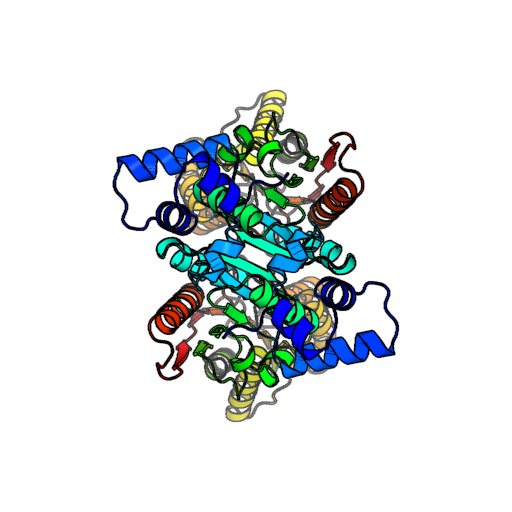6 1 48.59 57 GLN B CA 1
ATOM 2832 C C . GLN B 1 57 ? -11.117 27.688 5.371 1 48.59 57 GLN B C 1
ATOM 2834 O O . GLN B 1 57 ? -11.242 26.609 5.93 1 48.59 57 GLN B O 1
ATOM 2839 N N . HIS B 1 58 ? -10.625 27.672 4.156 1 59 58 HIS B N 1
ATOM 2840 C CA . HIS B 1 58 ? -10.391 26.391 3.502 1 59 58 HIS B CA 1
ATOM 2841 C C . HIS B 1 58 ? -8.914 26.203 3.158 1 59 58 HIS B C 1
ATOM 2843 O O . HIS B 1 58 ? -8.312 27.062 2.504 1 59 58 HIS B O 1
ATOM 2849 N N . THR B 1 59 ? -7.98 25.391 3.965 1 71.94 59 THR B N 1
ATOM 2850 C CA . THR B 1 59 ? -6.562 25.078 3.799 1 71.94 59 THR B CA 1
ATOM 2851 C C . THR B 1 59 ? -6.316 24.328 2.496 1 71.94 59 THR B C 1
ATOM 2853 O O . THR B 1 59 ? -5.168 24.062 2.133 1 71.94 59 THR B O 1
ATOM 2856 N N . HIS B 1 60 ? -7.273 24.156 1.597 1 90 60 HIS B N 1
ATOM 2857 C CA . HIS B 1 60 ? -7.156 23.344 0.39 1 90 60 HIS B CA 1
ATOM 2858 C C . HIS B 1 60 ? -6.469 22.016 0.684 1 90 60 HIS B C 1
ATOM 2860 O O . HIS B 1 60 ? -5.598 21.594 -0.074 1 90 60 HIS B O 1
ATOM 2866 N N . THR B 1 61 ? -6.684 21.547 1.874 1 94.31 61 THR B N 1
ATOM 2867 C CA . THR B 1 61 ? -6.148 20.266 2.326 1 94.31 61 THR B CA 1
ATOM 2868 C C . THR B 1 61 ? -7.273 19.312 2.736 1 94.31 61 THR B C 1
ATOM 2870 O O . THR B 1 61 ? -8.203 19.719 3.438 1 94.31 61 THR B O 1
ATOM 2873 N N . ILE B 1 62 ? -7.176 18.156 2.211 1 96.75 62 ILE B N 1
ATOM 2874 C CA . ILE B 1 62 ? -8.172 17.172 2.596 1 96.75 62 ILE B CA 1
ATOM 2875 C C . ILE B 1 62 ? -7.512 16.062 3.406 1 96.75 62 ILE B C 1
ATOM 2877 O O . ILE B 1 62 ? -6.34 15.734 3.193 1 96.75 62 ILE B O 1
ATOM 2881 N N . GLY B 1 63 ? -8.289 15.523 4.418 1 98 63 GLY B N 1
ATOM 2882 C CA . GLY B 1 63 ? -7.863 14.336 5.133 1 98 63 GLY B CA 1
ATOM 2883 C C . GLY B 1 63 ? -8.359 13.047 4.5 1 98 63 GLY B C 1
ATOM 2884 O O . GLY B 1 63 ? -9.516 12.961 4.078 1 98 63 GLY B O 1
ATOM 2885 N N . LEU B 1 64 ? -7.477 12.164 4.297 1 98.5 64 LEU B N 1
ATOM 2886 C CA . LEU B 1 64 ? -7.801 10.805 3.887 1 98.5 64 LEU B CA 1
ATOM 2887 C C . LEU B 1 64 ? -7.383 9.805 4.957 1 98.5 64 LEU B C 1
ATOM 2889 O O . LEU B 1 64 ? -6.191 9.531 5.125 1 98.5 64 LEU B O 1
ATOM 2893 N N . ILE B 1 65 ? -8.352 9.242 5.684 1 98.12 65 ILE B N 1
ATOM 2894 C CA . ILE B 1 65 ? -8.102 8.32 6.781 1 98.12 65 ILE B CA 1
ATOM 2895 C C . ILE B 1 65 ? -8.516 6.906 6.379 1 98.12 65 ILE B C 1
ATOM 2897 O O . ILE B 1 65 ? -9.695 6.637 6.176 1 98.12 65 ILE B O 1
ATOM 2901 N N . VAL B 1 66 ? -7.504 6.016 6.312 1 97.06 66 VAL B N 1
ATOM 2902 C CA . VAL B 1 66 ? -7.789 4.668 5.836 1 97.06 66 VAL B CA 1
ATOM 2903 C C . VAL B 1 66 ? -7.41 3.648 6.91 1 97.06 66 VAL B C 1
ATOM 2905 O O . VAL B 1 66 ? -6.652 3.961 7.832 1 97.06 66 VAL B O 1
ATOM 2908 N N . SER B 1 67 ? -7.848 2.457 6.746 1 93.56 67 SER B N 1
ATOM 2909 C CA . SER B 1 67 ? -7.773 1.439 7.789 1 93.56 67 SER B CA 1
ATOM 2910 C C . SER B 1 67 ? -6.43 0.721 7.766 1 93.56 67 SER B C 1
ATOM 2912 O O . SER B 1 67 ? -5.902 0.347 8.82 1 93.56 67 SER B O 1
ATOM 2914 N N . ASP B 1 68 ? -5.934 0.406 6.531 1 93.44 68 ASP B N 1
ATOM 2915 C CA . ASP B 1 68 ? -4.691 -0.36 6.441 1 93.44 68 ASP B CA 1
ATOM 2916 C C . ASP B 1 68 ? -4.012 -0.145 5.09 1 93.44 68 ASP B C 1
ATOM 2918 O O . ASP B 1 68 ? -4.398 -0.755 4.09 1 93.44 68 ASP B O 1
ATOM 2922 N N . ILE B 1 69 ? -2.908 0.522 5.145 1 93 69 ILE B N 1
ATOM 2923 C CA . ILE B 1 69 ? -2.232 0.882 3.902 1 93 69 ILE B CA 1
ATOM 2924 C C . ILE B 1 69 ? -1.486 -0.33 3.352 1 93 69 ILE B C 1
ATOM 2926 O O . ILE B 1 69 ? -0.996 -0.303 2.221 1 93 69 ILE B O 1
ATOM 2930 N N . ARG B 1 70 ? -1.423 -1.46 4.086 1 91.88 70 ARG B N 1
ATOM 2931 C CA . ARG B 1 70 ? -0.829 -2.688 3.566 1 91.88 70 ARG B CA 1
ATOM 2932 C C . ARG B 1 70 ? -1.812 -3.436 2.674 1 91.88 70 ARG B C 1
ATOM 2934 O O . ARG B 1 70 ? -1.427 -4.363 1.957 1 91.88 70 ARG B O 1
ATOM 2941 N N . ASN B 1 71 ? -3.049 -3.08 2.834 1 94.44 71 ASN B N 1
ATOM 2942 C CA . ASN B 1 71 ? -4.078 -3.576 1.925 1 94.44 71 ASN B CA 1
ATOM 2943 C C . ASN B 1 71 ? -4.113 -2.775 0.627 1 94.44 71 ASN B C 1
ATOM 2945 O O . ASN B 1 71 ? -4.477 -1.598 0.629 1 94.44 71 ASN B O 1
ATOM 2949 N N . PRO B 1 72 ? -3.807 -3.441 -0.497 1 95.5 72 PRO B N 1
ATOM 2950 C CA . PRO B 1 72 ? -3.725 -2.719 -1.768 1 95.5 72 PRO B CA 1
ATOM 2951 C C . PRO B 1 72 ? -5.035 -2.029 -2.141 1 95.5 72 PRO B C 1
ATOM 2953 O O . PRO B 1 72 ? -5.031 -1.034 -2.869 1 95.5 72 PRO B O 1
ATOM 2956 N N . PHE B 1 73 ? -6.145 -2.5 -1.646 1 95.25 73 PHE B N 1
ATOM 2957 C CA . PHE B 1 73 ? -7.414 -1.827 -1.883 1 95.25 73 PHE B CA 1
ATOM 2958 C C . PHE B 1 73 ? -7.336 -0.361 -1.477 1 95.25 73 PHE B C 1
ATOM 2960 O O . PHE B 1 73 ? -7.684 0.526 -2.26 1 95.25 73 PHE B O 1
ATOM 2967 N N . PHE B 1 74 ? -6.754 -0.101 -0.33 1 96.69 74 PHE B N 1
ATOM 2968 C CA . PHE B 1 74 ? -6.754 1.248 0.224 1 96.69 74 PHE B CA 1
ATOM 2969 C C . PHE B 1 74 ? -5.707 2.113 -0.462 1 96.69 74 PHE B C 1
ATOM 2971 O O . PHE B 1 74 ? -5.898 3.32 -0.627 1 96.69 74 PHE B O 1
ATOM 2978 N N . THR B 1 75 ? -4.613 1.563 -0.864 1 95.62 75 THR B N 1
ATOM 2979 C CA . THR B 1 75 ? -3.604 2.375 -1.538 1 95.62 75 THR B CA 1
ATOM 2980 C C . THR B 1 75 ? -4.055 2.736 -2.949 1 95.62 75 THR B C 1
ATOM 2982 O O . THR B 1 75 ? -3.775 3.836 -3.434 1 95.62 75 THR B O 1
ATOM 2985 N N . SER B 1 76 ? -4.785 1.804 -3.562 1 96 76 SER B N 1
ATOM 2986 C CA . SER B 1 76 ? -5.336 2.094 -4.883 1 96 76 SER B CA 1
ATOM 2987 C C . SER B 1 76 ? -6.395 3.186 -4.812 1 96 76 SER B C 1
ATOM 2989 O O . SER B 1 76 ? -6.391 4.117 -5.621 1 96 76 SER B O 1
ATOM 2991 N N . VAL B 1 77 ? -7.266 3.061 -3.857 1 97.5 77 VAL B N 1
ATOM 2992 C CA . VAL B 1 77 ? -8.289 4.082 -3.67 1 97.5 77 VAL B CA 1
ATOM 2993 C C . VAL B 1 77 ? -7.629 5.422 -3.342 1 97.5 77 VAL B C 1
ATOM 2995 O O . VAL B 1 77 ? -8.039 6.465 -3.85 1 97.5 77 VAL B O 1
ATOM 2998 N N . SER B 1 78 ? -6.613 5.402 -2.518 1 97.38 78 SER B N 1
ATOM 2999 C CA . SER B 1 78 ? -5.906 6.609 -2.098 1 97.38 78 SER B CA 1
ATOM 3000 C C . SER B 1 78 ? -5.27 7.32 -3.289 1 97.38 78 SER B C 1
ATOM 3002 O O . SER B 1 78 ? -5.305 8.547 -3.377 1 97.38 78 SER B O 1
ATOM 3004 N N . ARG B 1 79 ? -4.703 6.543 -4.129 1 95.06 79 ARG B N 1
ATOM 3005 C CA . ARG B 1 79 ? -4.082 7.121 -5.316 1 95.06 79 ARG B CA 1
ATOM 3006 C C . ARG B 1 79 ? -5.117 7.82 -6.191 1 95.06 79 ARG B C 1
ATOM 3008 O O . ARG B 1 79 ? -4.859 8.898 -6.734 1 95.06 79 ARG B O 1
ATOM 3015 N N . ALA B 1 80 ? -6.258 7.199 -6.367 1 96.81 80 ALA B N 1
ATOM 3016 C CA . ALA B 1 80 ? -7.336 7.785 -7.156 1 96.81 80 ALA B CA 1
ATOM 3017 C C . ALA B 1 80 ? -7.824 9.086 -6.531 1 96.81 80 ALA B C 1
ATOM 3019 O O . ALA B 1 80 ? -8.07 10.07 -7.238 1 96.81 80 ALA B O 1
ATOM 3020 N N . VAL B 1 81 ? -7.945 9.109 -5.207 1 98 81 VAL B N 1
ATOM 3021 C CA . VAL B 1 81 ? -8.328 10.32 -4.48 1 98 81 VAL B CA 1
ATOM 3022 C C . VAL B 1 81 ? -7.297 11.422 -4.727 1 98 81 VAL B C 1
ATOM 3024 O O . VAL B 1 81 ? -7.652 12.555 -5.035 1 98 81 VAL B O 1
ATOM 3027 N N . GLU B 1 82 ? -6.055 11.07 -4.566 1 96.56 82 GLU B N 1
ATOM 3028 C CA . GLU B 1 82 ? -4.953 12.016 -4.711 1 96.56 82 GLU B CA 1
ATOM 3029 C C . GLU B 1 82 ? -4.93 12.625 -6.109 1 96.56 82 GLU B C 1
ATOM 3031 O O . GLU B 1 82 ? -4.664 13.82 -6.266 1 96.56 82 GLU B O 1
ATOM 3036 N N . ASP B 1 83 ? -5.172 11.812 -7.086 1 94.88 83 ASP B N 1
ATOM 3037 C CA . ASP B 1 83 ? -5.168 12.289 -8.469 1 94.88 83 ASP B CA 1
ATOM 3038 C C . ASP B 1 83 ? -6.203 13.391 -8.672 1 94.88 83 ASP B C 1
ATOM 3040 O O . ASP B 1 83 ? -5.898 14.438 -9.242 1 94.88 83 ASP B O 1
ATOM 3044 N N . VAL B 1 84 ? -7.379 13.172 -8.227 1 97.12 84 VAL B N 1
ATOM 3045 C CA . VAL B 1 84 ? -8.453 14.148 -8.359 1 97.12 84 VAL B CA 1
ATOM 3046 C C . VAL B 1 84 ? -8.148 15.375 -7.512 1 97.12 84 VAL B C 1
ATOM 3048 O O . VAL B 1 84 ? -8.344 16.516 -7.957 1 97.12 84 VAL B O 1
ATOM 3051 N N . ALA B 1 85 ? -7.652 15.141 -6.309 1 96.81 85 ALA B N 1
ATOM 3052 C CA . ALA B 1 85 ? -7.309 16.25 -5.414 1 96.81 85 ALA B CA 1
ATOM 3053 C C . ALA B 1 85 ? -6.254 17.156 -6.043 1 96.81 85 ALA B C 1
ATOM 3055 O O . ALA B 1 85 ? -6.418 18.375 -6.082 1 96.81 85 ALA B O 1
ATOM 3056 N N . TYR B 1 86 ? -5.238 16.531 -6.559 1 93.62 86 TYR B N 1
ATOM 3057 C CA . TYR B 1 86 ? -4.137 17.297 -7.152 1 93.62 86 TYR B CA 1
ATOM 3058 C C . TYR B 1 86 ? -4.621 18.109 -8.336 1 93.62 86 TYR B C 1
ATOM 3060 O O . TYR B 1 86 ? -4.262 19.281 -8.477 1 93.62 86 TYR B O 1
ATOM 3068 N N . ARG B 1 87 ? -5.434 17.562 -9.141 1 94.44 87 ARG B N 1
ATOM 3069 C CA . ARG B 1 87 ? -5.969 18.266 -10.305 1 94.44 87 ARG B CA 1
ATOM 3070 C C . ARG B 1 87 ? -6.848 19.438 -9.883 1 94.44 87 ARG B C 1
ATOM 3072 O O . ARG B 1 87 ? -7.023 20.391 -10.641 1 94.44 87 ARG B O 1
ATOM 3079 N N . SER B 1 88 ? -7.359 19.391 -8.719 1 94.31 88 SER B N 1
ATOM 3080 C CA . SER B 1 88 ? -8.242 20.422 -8.203 1 94.31 88 SER B CA 1
ATOM 3081 C C . SER B 1 88 ? -7.48 21.406 -7.328 1 94.31 88 SER B C 1
ATOM 3083 O O . SER B 1 88 ? -8.086 22.25 -6.652 1 94.31 88 SER B O 1
ATOM 3085 N N . GLY B 1 89 ? -6.16 21.203 -7.285 1 91.62 89 GLY B N 1
ATOM 3086 C CA . GLY B 1 89 ? -5.324 22.109 -6.508 1 91.62 89 GLY B CA 1
ATOM 3087 C C . GLY B 1 89 ? -5.367 21.828 -5.02 1 91.62 89 GLY B C 1
ATOM 3088 O O . GLY B 1 89 ? -5.086 22.719 -4.207 1 91.62 89 GLY B O 1
ATOM 3089 N N . MET B 1 90 ? -5.824 20.641 -4.645 1 94.06 90 MET B N 1
ATOM 3090 C CA . MET B 1 90 ? -5.918 20.25 -3.24 1 94.06 90 MET B CA 1
ATOM 3091 C C . MET B 1 90 ? -4.758 19.344 -2.844 1 94.06 90 MET B C 1
ATOM 3093 O O . MET B 1 90 ? -4.215 18.625 -3.682 1 94.06 90 MET B O 1
ATOM 3097 N N . ARG B 1 91 ? -4.398 19.422 -1.563 1 95 91 ARG B N 1
ATOM 3098 C CA . ARG B 1 91 ? -3.426 18.516 -0.965 1 95 91 ARG B CA 1
ATOM 3099 C C . ARG B 1 91 ? -4.117 17.438 -0.136 1 95 91 ARG B C 1
ATOM 3101 O O . ARG B 1 91 ? -5.23 17.641 0.351 1 95 91 ARG B O 1
ATOM 3108 N N . VAL B 1 92 ? -3.41 16.312 -0.036 1 97.19 92 VAL B N 1
ATOM 3109 C CA . VAL B 1 92 ? -4.023 15.203 0.697 1 97.19 92 VAL B CA 1
ATOM 3110 C C . VAL B 1 92 ? -3.115 14.781 1.853 1 97.19 92 VAL B C 1
ATOM 3112 O O . VAL B 1 92 ? -1.932 14.508 1.65 1 97.19 92 VAL B O 1
ATOM 3115 N N . ILE B 1 93 ? -3.709 14.773 3.055 1 96.81 93 ILE B N 1
ATOM 3116 C CA . ILE B 1 93 ? -3.09 14.172 4.23 1 96.81 93 ILE B CA 1
ATOM 3117 C C . ILE B 1 93 ? -3.633 12.758 4.43 1 96.81 93 ILE B C 1
ATOM 3119 O O . ILE B 1 93 ? -4.797 12.578 4.801 1 96.81 93 ILE B O 1
ATOM 3123 N N . LEU B 1 94 ? -2.736 11.844 4.172 1 97.56 94 LEU B N 1
ATOM 3124 C CA . LEU B 1 94 ? -3.127 10.445 4.328 1 97.56 94 LEU B CA 1
ATOM 3125 C C . LEU B 1 94 ? -2.74 9.93 5.707 1 97.56 94 LEU B C 1
ATOM 3127 O O . LEU B 1 94 ? -1.616 10.141 6.164 1 97.56 94 LEU B O 1
ATOM 3131 N N . CYS B 1 95 ? -3.705 9.273 6.387 1 97.38 95 CYS B N 1
ATOM 3132 C CA . CYS B 1 95 ? -3.463 8.688 7.699 1 97.38 95 CYS B CA 1
ATOM 3133 C C . CYS B 1 95 ? -3.902 7.23 7.738 1 97.38 95 CYS B C 1
ATOM 3135 O O . CYS B 1 95 ? -4.957 6.883 7.207 1 97.38 95 CYS B O 1
ATOM 3137 N N . ASN B 1 96 ? -3.053 6.422 8.305 1 96.75 96 ASN B N 1
ATOM 3138 C CA . ASN B 1 96 ? -3.334 5 8.477 1 96.75 96 ASN B CA 1
ATOM 3139 C C . ASN B 1 96 ? -3.709 4.672 9.914 1 96.75 96 ASN B C 1
ATOM 3141 O O . ASN B 1 96 ? -2.979 5.016 10.852 1 96.75 96 ASN B O 1
ATOM 3145 N N . THR B 1 97 ? -4.832 3.914 10.102 1 95.62 97 THR B N 1
ATOM 3146 C CA . THR B 1 97 ? -5.336 3.756 11.461 1 95.62 97 THR B CA 1
ATOM 3147 C C . THR B 1 97 ? -5.148 2.322 11.945 1 95.62 97 THR B C 1
ATOM 3149 O O . THR B 1 97 ? -5.355 2.029 13.125 1 95.62 97 THR B O 1
ATOM 3152 N N . ASP B 1 98 ? -4.797 1.359 11.094 1 92.94 98 ASP B N 1
ATOM 3153 C CA . ASP B 1 98 ? -4.57 -0.041 11.438 1 92.94 98 ASP B CA 1
ATOM 3154 C C . ASP B 1 98 ? -5.809 -0.655 12.086 1 92.94 98 ASP B C 1
ATOM 3156 O O . ASP B 1 98 ? -5.703 -1.37 13.086 1 92.94 98 ASP B O 1
ATOM 3160 N N . GLU B 1 99 ? -6.93 -0.32 11.602 1 93.81 99 GLU B N 1
ATOM 3161 C CA . GLU B 1 99 ? -8.195 -0.858 12.086 1 93.81 99 GLU B CA 1
ATOM 3162 C C . GLU B 1 99 ? -8.391 -0.563 13.57 1 93.81 99 GLU B C 1
ATOM 3164 O O . GLU B 1 99 ? -8.969 -1.371 14.305 1 93.81 99 GLU B O 1
ATOM 3169 N N . ASN B 1 100 ? -7.883 0.544 14.047 1 94.25 100 ASN B N 1
ATOM 3170 C CA . ASN B 1 100 ? -7.898 0.909 15.461 1 94.25 100 ASN B CA 1
ATOM 3171 C C . ASN B 1 100 ? -8.75 2.152 15.703 1 94.25 100 ASN B C 1
ATOM 3173 O O . ASN B 1 100 ? -8.367 3.258 15.32 1 94.25 100 ASN B O 1
ATOM 3177 N N . PRO B 1 101 ? -9.852 1.979 16.453 1 94.44 101 PRO B N 1
ATOM 3178 C CA . PRO B 1 101 ? -10.742 3.117 16.688 1 94.44 101 PRO B CA 1
ATOM 3179 C C . PRO B 1 101 ? -10.055 4.25 17.453 1 94.44 101 PRO B C 1
ATOM 3181 O O . PRO B 1 101 ? -10.383 5.422 17.25 1 94.44 101 PRO B O 1
ATOM 3184 N N . ASP B 1 102 ? -9.102 3.912 18.297 1 94.44 102 ASP B N 1
ATOM 3185 C CA . ASP B 1 102 ? -8.375 4.949 19.031 1 94.44 102 ASP B CA 1
ATOM 3186 C C . ASP B 1 102 ? -7.543 5.809 18.078 1 94.44 102 ASP B C 1
ATOM 3188 O O . ASP B 1 102 ? -7.48 7.031 18.234 1 94.44 102 ASP B O 1
ATOM 3192 N N . LYS B 1 103 ? -6.93 5.156 17.156 1 94.69 103 LYS B N 1
ATOM 3193 C CA . LYS B 1 103 ? -6.172 5.895 16.156 1 94.69 103 LYS B CA 1
ATOM 3194 C C . LYS B 1 103 ? -7.09 6.754 15.289 1 94.69 103 LYS B C 1
ATOM 3196 O O . LYS B 1 103 ? -6.73 7.867 14.906 1 94.69 103 LYS B O 1
ATOM 3201 N N . GLU B 1 104 ? -8.242 6.211 15 1 95.94 104 GLU B N 1
ATOM 3202 C CA . GLU B 1 104 ? -9.211 6.969 14.211 1 95.94 104 GLU B CA 1
ATOM 3203 C C . GLU B 1 104 ? -9.594 8.273 14.914 1 95.94 104 GLU B C 1
ATOM 3205 O O . GLU B 1 104 ? -9.609 9.336 14.289 1 95.94 104 GLU B O 1
ATOM 3210 N N . ALA B 1 105 ? -9.898 8.164 16.172 1 94.62 105 ALA B N 1
ATOM 3211 C CA . ALA B 1 105 ? -10.25 9.352 16.953 1 94.62 105 ALA B CA 1
ATOM 3212 C C . ALA B 1 105 ? -9.102 10.352 16.984 1 94.62 105 ALA B C 1
ATOM 3214 O O . ALA B 1 105 ? -9.32 11.555 16.844 1 94.62 105 ALA B O 1
ATOM 3215 N N . MET B 1 106 ? -7.953 9.797 17.141 1 93.56 106 MET B N 1
ATOM 3216 C CA . MET B 1 106 ? -6.754 10.625 17.172 1 93.56 106 MET B CA 1
ATOM 3217 C C . MET B 1 106 ? -6.59 11.391 15.859 1 93.56 106 MET B C 1
ATOM 3219 O O . MET B 1 106 ? -6.332 12.594 15.867 1 93.56 106 MET B O 1
ATOM 3223 N N . TYR B 1 107 ? -6.777 10.789 14.766 1 95.88 107 TYR B N 1
ATOM 3224 C CA . TYR B 1 107 ? -6.555 11.43 13.469 1 95.88 107 TYR B CA 1
ATOM 3225 C C . TYR B 1 107 ? -7.695 12.375 13.133 1 95.88 107 TYR B C 1
ATOM 3227 O O . TYR B 1 107 ? -7.488 13.398 12.469 1 95.88 107 TYR B O 1
ATOM 3235 N N . LEU B 1 108 ? -8.883 12.023 13.562 1 95.44 108 LEU B N 1
ATOM 3236 C CA . LEU B 1 108 ? -9.977 12.977 13.383 1 95.44 108 LEU B CA 1
ATOM 3237 C C . LEU B 1 108 ? -9.695 14.273 14.133 1 95.44 108 LEU B C 1
ATOM 3239 O O . LEU B 1 108 ? -9.953 15.367 13.617 1 95.44 108 LEU B O 1
ATOM 3243 N N . ARG B 1 109 ? -9.172 14.172 15.305 1 93 109 ARG B N 1
ATOM 3244 C CA . ARG B 1 109 ? -8.773 15.352 16.062 1 93 109 ARG B CA 1
ATOM 3245 C C . ARG B 1 109 ? -7.684 16.125 15.336 1 93 109 ARG B C 1
ATOM 3247 O O . ARG B 1 109 ? -7.715 17.359 15.289 1 93 109 ARG B O 1
ATOM 3254 N N . LEU B 1 110 ? -6.773 15.391 14.805 1 91.75 110 LEU B N 1
ATOM 3255 C CA . LEU B 1 110 ? -5.719 16.031 14.023 1 91.75 110 LEU B CA 1
ATOM 3256 C C . LEU B 1 110 ? -6.312 16.828 12.867 1 91.75 110 LEU B C 1
ATOM 3258 O O . LEU B 1 110 ? -5.879 17.953 12.594 1 91.75 110 LEU B O 1
ATOM 3262 N N . MET B 1 111 ? -7.234 16.234 12.172 1 94.06 111 MET B N 1
ATOM 3263 C CA . MET B 1 111 ? -7.875 16.922 11.047 1 94.06 111 MET B CA 1
ATOM 3264 C C . MET B 1 111 ? -8.539 18.219 11.5 1 94.06 111 MET B C 1
ATOM 3266 O O . MET B 1 111 ? -8.531 19.203 10.773 1 94.06 111 MET B O 1
ATOM 3270 N N . GLN B 1 112 ? -9.125 18.188 12.648 1 90.31 112 GLN B N 1
ATOM 3271 C CA . GLN B 1 112 ? -9.742 19.375 13.211 1 90.31 112 GLN B CA 1
ATOM 3272 C C . GLN B 1 112 ? -8.695 20.438 13.539 1 90.31 112 GLN B C 1
ATOM 3274 O O . GLN B 1 112 ? -8.859 21.609 13.203 1 90.31 112 GLN B O 1
ATOM 3279 N N . GLU B 1 113 ? -7.707 19.984 14.156 1 84.56 113 GLU B N 1
ATOM 3280 C CA . GLU B 1 113 ? -6.625 20.891 14.531 1 84.56 113 GLU B CA 1
ATOM 3281 C C . GLU B 1 113 ? -5.996 21.547 13.305 1 84.56 113 GLU B C 1
ATOM 3283 O O . GLU B 1 113 ? -5.645 22.719 13.336 1 84.56 113 GLU B O 1
ATOM 3288 N N . GLU B 1 114 ? -5.918 20.75 12.242 1 84.69 114 GLU B N 1
ATOM 3289 C CA . GLU B 1 114 ? -5.293 21.234 11.016 1 84.69 114 GLU B CA 1
ATOM 3290 C C . GLU B 1 114 ? -6.297 21.984 10.141 1 84.69 114 GLU B C 1
ATOM 3292 O O . GLU B 1 114 ? -5.93 22.531 9.094 1 84.69 114 GLU B O 1
ATOM 3297 N N . ARG B 1 115 ? -7.492 22.016 10.516 1 87.5 115 ARG B N 1
ATOM 3298 C CA . ARG B 1 115 ? -8.562 22.734 9.82 1 87.5 115 ARG B CA 1
ATOM 3299 C C . ARG B 1 115 ? -8.641 22.312 8.352 1 87.5 115 ARG B C 1
ATOM 3301 O O . ARG B 1 115 ? -8.641 23.156 7.457 1 87.5 115 ARG B O 1
ATOM 3308 N N . VAL B 1 116 ? -8.688 21.016 8.203 1 93.12 116 VAL B N 1
ATOM 3309 C CA . VAL B 1 116 ? -8.781 20.5 6.836 1 93.12 116 VAL B CA 1
ATOM 3310 C C . VAL B 1 116 ? -10.141 20.875 6.242 1 93.12 116 VAL B C 1
ATOM 3312 O O . VAL B 1 116 ? -11.102 21.125 6.98 1 93.12 116 VAL B O 1
ATOM 3315 N N . SER B 1 117 ? -10.188 20.906 4.891 1 94.44 117 SER B N 1
ATOM 3316 C CA . SER B 1 117 ? -11.422 21.281 4.203 1 94.44 117 SER B CA 1
ATOM 3317 C C . SER B 1 117 ? -12.453 20.156 4.27 1 94.44 117 SER B C 1
ATOM 3319 O O . SER B 1 117 ? -13.656 20.422 4.211 1 94.44 117 SER B O 1
ATOM 3321 N N . GLY B 1 118 ? -12.078 19 4.344 1 96.56 118 GLY B N 1
ATOM 3322 C CA . GLY B 1 118 ? -12.922 17.812 4.387 1 96.56 118 GLY B CA 1
ATOM 3323 C C . GLY B 1 118 ? -12.148 16.531 4.586 1 96.56 118 GLY B C 1
ATOM 3324 O O . GLY B 1 118 ? -10.914 16.516 4.523 1 96.56 118 GLY B O 1
ATOM 3325 N N . VAL B 1 119 ? -12.938 15.43 4.859 1 97.56 119 VAL B N 1
ATOM 3326 C CA . VAL B 1 119 ? -12.281 14.164 5.148 1 97.56 119 VAL B CA 1
ATOM 3327 C C . VAL B 1 119 ? -12.969 13.039 4.375 1 97.56 119 VAL B C 1
ATOM 3329 O O . VAL B 1 119 ? -14.195 12.992 4.297 1 97.56 119 VAL B O 1
ATOM 3332 N N . ILE B 1 120 ? -12.211 12.297 3.701 1 98.12 120 ILE B N 1
ATOM 3333 C CA . ILE B 1 120 ? -12.633 10.992 3.207 1 98.12 120 ILE B CA 1
ATOM 3334 C C . ILE B 1 120 ? -12.195 9.906 4.184 1 98.12 120 ILE B C 1
ATOM 3336 O O . ILE B 1 120 ? -11.016 9.828 4.551 1 98.12 120 ILE B O 1
ATOM 3340 N N . PHE B 1 121 ? -13.133 9 4.574 1 96.94 121 PHE B N 1
ATOM 3341 C CA . PHE B 1 121 ? -12.898 8.211 5.777 1 96.94 121 PHE B CA 1
ATOM 3342 C C . PHE B 1 121 ? -13.391 6.777 5.59 1 96.94 121 PHE B C 1
ATOM 3344 O O . PHE B 1 121 ? -14.555 6.555 5.246 1 96.94 121 PHE B O 1
ATOM 3351 N N . ALA B 1 122 ? -12.453 5.809 5.711 1 96.25 122 ALA B N 1
ATOM 3352 C CA . ALA B 1 122 ? -12.805 4.395 5.805 1 96.25 122 ALA B CA 1
ATOM 3353 C C . ALA B 1 122 ? -12.789 3.922 7.258 1 96.25 122 ALA B C 1
ATOM 3355 O O . ALA B 1 122 ? -11.828 3.283 7.699 1 96.25 122 ALA B O 1
ATOM 3356 N N . ALA B 1 123 ? -13.844 4.031 7.965 1 92.12 123 ALA B N 1
ATOM 3357 C CA . ALA B 1 123 ? -13.938 3.869 9.414 1 92.12 123 ALA B CA 1
ATOM 3358 C C . ALA B 1 123 ? -14.203 2.414 9.789 1 92.12 123 ALA B C 1
ATOM 3360 O O . ALA B 1 123 ? -14.82 1.674 9.016 1 92.12 123 ALA B O 1
ATOM 3361 N N . THR B 1 124 ? -13.734 2.062 10.922 1 90.69 124 THR B N 1
ATOM 3362 C CA . THR B 1 124 ? -14.203 0.821 11.523 1 90.69 124 THR B CA 1
ATOM 3363 C C . THR B 1 124 ? -15.695 0.904 11.844 1 90.69 124 THR B C 1
ATOM 3365 O O . THR B 1 124 ? -16.25 1.998 11.945 1 90.69 124 THR B O 1
ATOM 3368 N N . ARG B 1 125 ? -16.234 -0.265 12.023 1 88.25 125 ARG B N 1
ATOM 3369 C CA . ARG B 1 125 ? -17.656 -0.313 12.383 1 88.25 125 ARG B CA 1
ATOM 3370 C C . ARG B 1 125 ? -17.906 0.404 13.703 1 88.25 125 ARG B C 1
ATOM 3372 O O . ARG B 1 125 ? -18.891 1.136 13.836 1 88.25 125 ARG B O 1
ATOM 3379 N N . ALA B 1 126 ? -17.062 0.227 14.609 1 88.31 126 ALA B N 1
ATOM 3380 C CA . ALA B 1 126 ? -17.188 0.868 15.914 1 88.31 126 ALA B CA 1
ATOM 3381 C C . ALA B 1 126 ? -17.219 2.389 15.773 1 88.31 126 ALA B C 1
ATOM 3383 O O . ALA B 1 126 ? -18.062 3.057 16.375 1 88.31 126 ALA B O 1
ATOM 3384 N N . THR B 1 127 ? -16.312 2.906 15.016 1 89.56 127 THR B N 1
ATOM 3385 C CA . THR B 1 127 ? -16.234 4.348 14.812 1 89.56 127 THR B CA 1
ATOM 3386 C C . THR B 1 127 ? -17.438 4.844 14 1 89.56 127 THR B C 1
ATOM 3388 O O . THR B 1 127 ? -18.047 5.859 14.344 1 89.56 127 THR B O 1
ATOM 3391 N N . ALA B 1 128 ? -17.766 4.137 12.961 1 88.31 128 ALA B N 1
ATOM 3392 C CA . ALA B 1 128 ? -18.859 4.547 12.086 1 88.31 128 ALA B CA 1
ATOM 3393 C C . ALA B 1 128 ? -20.172 4.613 12.859 1 88.31 128 ALA B C 1
ATOM 3395 O O . ALA B 1 128 ? -21.016 5.477 12.594 1 88.31 128 ALA B O 1
ATOM 3396 N N . ASP B 1 129 ? -20.344 3.777 13.766 1 86.56 129 ASP B N 1
ATOM 3397 C CA . ASP B 1 129 ? -21.594 3.684 14.516 1 86.56 129 ASP B CA 1
ATOM 3398 C C . ASP B 1 129 ? -21.719 4.828 15.516 1 86.56 129 ASP B C 1
ATOM 3400 O O . ASP B 1 129 ? -22.828 5.16 15.953 1 86.56 129 ASP B O 1
ATOM 3404 N N . SER B 1 130 ? -20.656 5.438 15.836 1 86.81 130 SER B N 1
ATOM 3405 C CA . SER B 1 130 ? -20.703 6.41 16.922 1 86.81 130 SER B CA 1
ATOM 3406 C C . SER B 1 130 ? -20.25 7.789 16.453 1 86.81 130 SER B C 1
ATOM 3408 O O . SER B 1 130 ? -20.312 8.758 17.203 1 86.81 130 SER B O 1
ATOM 3410 N N . LEU B 1 131 ? -19.938 7.887 15.258 1 88.62 131 LEU B N 1
ATOM 3411 C CA . LEU B 1 131 ? -19.312 9.117 14.781 1 88.62 131 LEU B CA 1
ATOM 3412 C C . LEU B 1 131 ? -20.328 10.25 14.703 1 88.62 131 LEU B C 1
ATOM 3414 O O . LEU B 1 131 ? -21.375 10.109 14.07 1 88.62 131 LEU B O 1
ATOM 3418 N N . ASP B 1 132 ? -20.031 11.336 15.367 1 87.94 132 ASP B N 1
ATOM 3419 C CA . ASP B 1 132 ? -20.781 12.578 15.234 1 87.94 132 ASP B CA 1
ATOM 3420 C C . ASP B 1 132 ? -20.188 13.469 14.156 1 87.94 132 ASP B C 1
ATOM 3422 O O . ASP B 1 132 ? -19.375 14.352 14.445 1 87.94 132 ASP B O 1
ATOM 3426 N N . VAL B 1 133 ? -20.656 13.273 12.992 1 88.94 133 VAL B N 1
ATOM 3427 C CA . VAL B 1 133 ? -20.109 13.953 11.82 1 88.94 133 VAL B CA 1
ATOM 3428 C C . VAL B 1 133 ? -20.344 15.461 11.953 1 88.94 133 VAL B C 1
ATOM 3430 O O . VAL B 1 133 ? -19.469 16.25 11.602 1 88.94 133 VAL B O 1
ATOM 3433 N N . ALA B 1 134 ? -21.469 15.891 12.422 1 85.44 134 ALA B N 1
ATOM 3434 C CA . ALA B 1 134 ? -21.797 17.297 12.555 1 85.44 134 ALA B CA 1
ATOM 3435 C C . ALA B 1 134 ? -20.828 18.016 13.477 1 85.44 134 ALA B C 1
ATOM 3437 O O . ALA B 1 134 ? -20.5 19.188 13.266 1 85.44 134 ALA B O 1
ATOM 3438 N N . GLY B 1 135 ? -20.359 17.328 14.398 1 88.06 135 GLY B N 1
ATOM 3439 C CA . GLY B 1 135 ? -19.484 17.922 15.391 1 88.06 135 GLY B CA 1
ATOM 3440 C C . GLY B 1 135 ? -18.047 18.078 14.898 1 88.06 135 GLY B C 1
ATOM 3441 O O . GLY B 1 135 ? -17.25 18.797 15.516 1 88.06 135 GLY B O 1
ATOM 3442 N N . LEU B 1 136 ? -17.734 17.562 13.773 1 90 136 LEU B N 1
ATOM 3443 C CA . LEU B 1 136 ? -16.359 17.578 13.281 1 90 136 LEU B CA 1
ATOM 3444 C C . LEU B 1 136 ? -16.016 18.938 12.672 1 90 136 LEU B C 1
ATOM 3446 O O . LEU B 1 136 ? -14.852 19.328 12.648 1 90 136 LEU B O 1
ATOM 3450 N N . GLY B 1 137 ? -17.047 19.609 12.125 1 89.12 137 GLY B N 1
ATOM 3451 C CA . GLY B 1 137 ? -16.828 20.938 11.578 1 89.12 137 GLY B CA 1
ATOM 3452 C C . GLY B 1 137 ? -16.391 20.922 10.125 1 89.12 137 GLY B C 1
ATOM 3453 O O . GLY B 1 137 ? -16.047 21.953 9.555 1 89.12 137 GLY B O 1
ATOM 3454 N N . PHE B 1 138 ? -16.25 19.781 9.531 1 92.88 138 PHE B N 1
ATOM 3455 C CA . PHE B 1 138 ? -15.969 19.609 8.117 1 92.88 138 PHE B CA 1
ATOM 3456 C C . PHE B 1 138 ? -16.766 18.438 7.539 1 92.88 138 PHE B C 1
ATOM 3458 O O . PHE B 1 138 ? -17.156 17.531 8.273 1 92.88 138 PHE B O 1
ATOM 3465 N N . PRO B 1 139 ? -17.047 18.516 6.207 1 95.12 139 PRO B N 1
ATOM 3466 C CA . PRO B 1 139 ? -17.781 17.391 5.602 1 95.12 139 PRO B CA 1
ATOM 3467 C C . PRO B 1 139 ? -16.953 16.109 5.57 1 95.12 139 PRO B C 1
ATOM 3469 O O . PRO B 1 139 ? -15.719 16.156 5.469 1 95.12 139 PRO B O 1
ATOM 3472 N N . VAL B 1 140 ? -17.688 15 5.652 1 95.94 140 VAL B N 1
ATOM 3473 C CA . VAL B 1 140 ? -17.078 13.68 5.602 1 95.94 140 VAL B CA 1
ATOM 3474 C C . VAL B 1 140 ? -17.734 12.852 4.5 1 95.94 140 VAL B C 1
ATOM 3476 O O . VAL B 1 140 ? -18.953 12.875 4.328 1 95.94 140 VAL B O 1
ATOM 3479 N N . VAL B 1 141 ? -16.953 12.242 3.684 1 97.06 141 VAL B N 1
ATOM 3480 C CA . VAL B 1 141 ? -17.406 11.203 2.758 1 97.06 141 VAL B CA 1
ATOM 3481 C C . VAL B 1 141 ? -16.844 9.852 3.178 1 97.06 141 VAL B C 1
ATOM 3483 O O . VAL B 1 141 ? -15.633 9.672 3.25 1 97.06 141 VAL B O 1
ATOM 3486 N N . MET B 1 142 ? -17.703 8.914 3.486 1 96.56 142 MET B N 1
ATOM 3487 C CA . MET B 1 142 ? -17.266 7.57 3.848 1 96.56 142 MET B CA 1
ATOM 3488 C C . MET B 1 142 ? -17.047 6.719 2.604 1 96.56 142 MET B C 1
ATOM 3490 O O . MET B 1 142 ? -17.797 6.816 1.634 1 96.56 142 MET B O 1
ATOM 3494 N N . ILE B 1 143 ? -16.016 5.902 2.654 1 96.94 143 ILE B N 1
ATOM 3495 C CA . ILE B 1 143 ? -15.758 4.965 1.564 1 96.94 143 ILE B CA 1
ATOM 3496 C C . ILE B 1 143 ? -15.641 3.547 2.121 1 96.94 143 ILE B C 1
ATOM 3498 O O . ILE B 1 143 ? -15.289 3.359 3.289 1 96.94 143 ILE B O 1
ATOM 3502 N N . ASP B 1 144 ? -15.898 2.49 1.277 1 93.44 144 ASP B N 1
ATOM 3503 C CA . ASP B 1 144 ? -15.742 1.075 1.603 1 93.44 144 ASP B CA 1
ATOM 3504 C C . ASP B 1 144 ? -16.719 0.656 2.701 1 93.44 144 ASP B C 1
ATOM 3506 O O . ASP B 1 144 ? -17.297 -0.432 2.645 1 93.44 144 ASP B O 1
ATOM 3510 N N . ARG B 1 145 ? -16.797 1.552 3.748 1 90.88 145 ARG B N 1
ATOM 3511 C CA . ARG B 1 145 ? -17.547 1.261 4.965 1 90.88 145 ARG B CA 1
ATOM 3512 C C . ARG B 1 145 ? -18.453 2.432 5.352 1 90.88 145 ARG B C 1
ATOM 3514 O O . ARG B 1 145 ? -18.062 3.592 5.188 1 90.88 145 ARG B O 1
ATOM 3521 N N . ALA B 1 146 ? -19.641 2.072 5.645 1 81.69 146 ALA B N 1
ATOM 3522 C CA . ALA B 1 146 ? -20.562 3.107 6.117 1 81.69 146 ALA B CA 1
ATOM 3523 C C . ALA B 1 146 ? -21.375 2.613 7.305 1 81.69 146 ALA B C 1
ATOM 3525 O O . ALA B 1 146 ? -21.75 1.437 7.371 1 81.69 146 ALA B O 1
ATOM 3526 N N . GLY B 1 147 ? -21.516 3.537 8.25 1 76.44 147 GLY B N 1
ATOM 3527 C CA . GLY B 1 147 ? -22.406 3.211 9.352 1 76.44 147 GLY B CA 1
ATOM 3528 C C . GLY B 1 147 ? -23.875 3.363 8.992 1 76.44 147 GLY B C 1
ATOM 3529 O O . GLY B 1 147 ? -24.234 4.137 8.094 1 76.44 147 GLY B O 1
ATOM 3530 N N . PRO B 1 148 ? -24.641 2.566 9.594 1 68.25 148 PRO B N 1
ATOM 3531 C CA . PRO B 1 148 ? -26.078 2.598 9.289 1 68.25 148 PRO B CA 1
ATOM 3532 C C . PRO B 1 148 ? -26.703 3.973 9.516 1 68.25 148 PRO B C 1
ATOM 3534 O O . PRO B 1 148 ? -27.656 4.34 8.828 1 68.25 148 PRO B O 1
ATOM 3537 N N . SER B 1 149 ? -26.125 4.648 10.375 1 66.69 149 SER B N 1
ATOM 3538 C CA . SER B 1 149 ? -26.734 5.91 10.781 1 66.69 149 SER B CA 1
ATOM 3539 C C . SER B 1 149 ? -25.891 7.102 10.328 1 66.69 149 SER B C 1
ATOM 3541 O O . SER B 1 149 ? -26.156 8.234 10.734 1 66.69 149 SER B O 1
ATOM 3543 N N . ALA B 1 150 ? -25.031 6.754 9.422 1 65.38 150 ALA B N 1
ATOM 3544 C CA . ALA B 1 150 ? -24.094 7.836 9.133 1 65.38 150 ALA B CA 1
ATOM 3545 C C . ALA B 1 150 ? -24.766 8.945 8.336 1 65.38 150 ALA B C 1
ATOM 3547 O O . ALA B 1 150 ? -25.391 8.688 7.305 1 65.38 150 ALA B O 1
ATOM 3548 N N . ARG B 1 151 ? -24.781 10.102 8.844 1 81.25 151 ARG B N 1
ATOM 3549 C CA . ARG B 1 151 ? -25.328 11.297 8.211 1 81.25 151 ARG B CA 1
ATOM 3550 C C . ARG B 1 151 ? -24.281 12 7.363 1 81.25 151 ARG B C 1
ATOM 3552 O O . ARG B 1 151 ? -24.047 13.203 7.523 1 81.25 151 ARG B O 1
ATOM 3559 N N . CYS B 1 152 ? -23.719 11.234 6.488 1 91.62 152 CYS B N 1
ATOM 3560 C CA . CYS B 1 152 ? -22.734 11.797 5.559 1 91.62 152 CYS B CA 1
ATOM 3561 C C . CYS B 1 152 ? -22.766 11.055 4.23 1 91.62 152 CYS B C 1
ATOM 3563 O O . CYS B 1 152 ? -23.453 10.039 4.094 1 91.62 152 CYS B O 1
ATOM 3565 N N . ASP B 1 153 ? -22.172 11.625 3.18 1 95.25 153 ASP B N 1
ATOM 3566 C CA . ASP B 1 153 ? -22.031 10.992 1.875 1 95.25 153 ASP B CA 1
ATOM 3567 C C . ASP B 1 153 ? -21.203 9.711 1.976 1 95.25 153 ASP B C 1
ATOM 3569 O O . ASP B 1 153 ? -20.391 9.555 2.887 1 95.25 153 ASP B O 1
ATOM 3573 N N . ALA B 1 154 ? -21.531 8.781 1.087 1 96.5 154 ALA B N 1
ATOM 3574 C CA . ALA B 1 154 ? -20.781 7.52 1.119 1 96.5 154 ALA B CA 1
ATOM 3575 C C . ALA B 1 154 ? -20.656 6.93 -0.282 1 96.5 154 ALA B C 1
ATOM 3577 O O . ALA B 1 154 ? -21.547 7.09 -1.118 1 96.5 154 ALA B O 1
ATOM 3578 N N . VAL B 1 155 ? -19.516 6.359 -0.57 1 97.31 155 VAL B N 1
ATOM 3579 C CA . VAL B 1 155 ? -19.25 5.559 -1.762 1 97.31 155 VAL B CA 1
ATOM 3580 C C . VAL B 1 155 ? -18.938 4.117 -1.358 1 97.31 155 VAL B C 1
ATOM 3582 O O . VAL B 1 155 ? -17.922 3.857 -0.7 1 97.31 155 VAL B O 1
ATOM 3585 N N . LEU B 1 156 ? -19.766 3.195 -1.755 1 96.19 156 LEU B N 1
ATOM 3586 C CA . LEU B 1 156 ? -19.688 1.816 -1.286 1 96.19 156 LEU B CA 1
ATOM 3587 C C . LEU B 1 156 ? -19.734 0.841 -2.457 1 96.19 156 LEU B C 1
ATOM 3589 O O . LEU B 1 156 ? -20.047 1.232 -3.584 1 96.19 156 LEU B O 1
ATOM 3593 N N . LEU B 1 157 ? -19.312 -0.361 -2.215 1 97.5 157 LEU B N 1
ATOM 3594 C CA . LEU B 1 157 ? -19.594 -1.497 -3.086 1 97.5 157 LEU B CA 1
ATOM 3595 C C . LEU B 1 157 ? -20.891 -2.197 -2.666 1 97.5 157 LEU B C 1
ATOM 3597 O O . LEU B 1 157 ? -21.234 -2.211 -1.483 1 97.5 157 LEU B O 1
ATOM 3601 N N . ASP B 1 158 ? -21.609 -2.729 -3.654 1 97.5 158 ASP B N 1
ATOM 3602 C CA . ASP B 1 158 ? -22.703 -3.635 -3.311 1 97.5 158 ASP B CA 1
ATOM 3603 C C . ASP B 1 158 ? -22.172 -4.965 -2.783 1 97.5 158 ASP B C 1
ATOM 3605 O O . ASP B 1 158 ? -22.219 -5.977 -3.482 1 97.5 158 ASP B O 1
ATOM 3609 N N . ASN B 1 159 ? -21.828 -4.93 -1.564 1 97.81 159 ASN B N 1
ATOM 3610 C CA . ASN B 1 159 ? -21.125 -6.039 -0.922 1 97.81 159 ASN B CA 1
ATOM 3611 C C . ASN B 1 159 ? -21.984 -7.301 -0.893 1 97.81 159 ASN B C 1
ATOM 3613 O O . ASN B 1 159 ? -21.5 -8.398 -1.162 1 97.81 159 ASN B O 1
ATOM 3617 N N . ARG B 1 160 ? -23.203 -7.145 -0.545 1 97.62 160 ARG B N 1
ATOM 3618 C CA . ARG B 1 160 ? -24.109 -8.281 -0.422 1 97.62 160 ARG B CA 1
ATOM 3619 C C . ARG B 1 160 ? -24.25 -9.016 -1.751 1 97.62 160 ARG B C 1
ATOM 3621 O O . ARG B 1 160 ? -24.078 -10.234 -1.814 1 97.62 160 ARG B O 1
ATOM 3628 N N . THR B 1 161 ? -24.484 -8.273 -2.775 1 98.19 161 THR B N 1
ATOM 3629 C CA . THR B 1 161 ? -24.656 -8.867 -4.098 1 98.19 161 THR B CA 1
ATOM 3630 C C . THR B 1 161 ? -23.344 -9.484 -4.582 1 98.19 161 THR B C 1
ATOM 3632 O O . THR B 1 161 ? -23.344 -10.57 -5.164 1 98.19 161 THR B O 1
ATOM 3635 N N . ALA B 1 162 ? -22.312 -8.797 -4.359 1 98.56 162 ALA B N 1
ATOM 3636 C CA . ALA B 1 162 ? -21 -9.289 -4.801 1 98.56 162 ALA B CA 1
ATOM 3637 C C . ALA B 1 162 ? -20.656 -10.609 -4.117 1 98.56 162 ALA B C 1
ATOM 3639 O O . ALA B 1 162 ? -20.188 -11.539 -4.766 1 98.56 162 ALA B O 1
ATOM 3640 N N . ALA B 1 163 ? -20.891 -10.656 -2.836 1 98.69 163 ALA B N 1
ATOM 3641 C CA . ALA B 1 163 ? -20.594 -11.883 -2.098 1 98.69 163 ALA B CA 1
ATOM 3642 C C . ALA B 1 163 ? -21.484 -13.031 -2.562 1 98.69 163 ALA B C 1
ATOM 3644 O O . ALA B 1 163 ? -21.016 -14.156 -2.729 1 98.69 163 ALA B O 1
ATOM 3645 N N . ALA B 1 164 ? -22.719 -12.758 -2.797 1 98.75 164 ALA B N 1
ATOM 3646 C CA . ALA B 1 164 ? -23.656 -13.781 -3.275 1 98.75 164 ALA B CA 1
ATOM 3647 C C . ALA B 1 164 ? -23.234 -14.305 -4.645 1 98.75 164 ALA B C 1
ATOM 3649 O O . ALA B 1 164 ? -23.344 -15.508 -4.914 1 98.75 164 ALA B O 1
ATOM 3650 N N . GLU B 1 165 ? -22.766 -13.406 -5.418 1 98.44 165 GLU B N 1
ATOM 3651 C CA . GLU B 1 165 ? -22.328 -13.789 -6.75 1 98.44 165 GLU B CA 1
ATOM 3652 C C . GLU B 1 165 ? -21.156 -14.781 -6.676 1 98.44 165 GLU B C 1
ATOM 3654 O O . GLU B 1 165 ? -21.094 -15.719 -7.469 1 98.44 165 GLU B O 1
ATOM 3659 N N . LEU B 1 166 ? -20.281 -14.555 -5.762 1 98.06 166 LEU B N 1
ATOM 3660 C CA . LEU B 1 166 ? -19.156 -15.453 -5.562 1 98.06 166 LEU B CA 1
ATOM 3661 C C . LEU B 1 166 ? -19.625 -16.844 -5.16 1 98.06 166 LEU B C 1
ATOM 3663 O O . LEU B 1 166 ? -19.109 -17.844 -5.652 1 98.06 166 LEU B O 1
ATOM 3667 N N . VAL B 1 167 ? -20.562 -16.891 -4.305 1 98.62 167 VAL B N 1
ATOM 3668 C CA . VAL B 1 167 ? -21.125 -18.156 -3.838 1 98.62 167 VAL B CA 1
ATOM 3669 C C . VAL B 1 167 ? -21.844 -18.859 -4.988 1 98.62 167 VAL B C 1
ATOM 3671 O O . VAL B 1 167 ? -21.641 -20.062 -5.215 1 98.62 167 VAL B O 1
ATOM 3674 N N . ASP B 1 168 ? -22.625 -18.109 -5.715 1 98.56 168 ASP B N 1
ATOM 3675 C CA . ASP B 1 168 ? -23.359 -18.672 -6.852 1 98.56 168 ASP B CA 1
ATOM 3676 C C . ASP B 1 168 ? -22.391 -19.266 -7.875 1 98.56 168 ASP B C 1
ATOM 3678 O O . ASP B 1 168 ? -22.656 -20.312 -8.461 1 98.56 168 ASP B O 1
ATOM 3682 N N . HIS B 1 169 ? -21.328 -18.578 -8.078 1 98.56 169 HIS B N 1
ATOM 3683 C CA . HIS B 1 169 ? -20.297 -19.062 -8.984 1 98.56 169 HIS B CA 1
ATOM 3684 C C . HIS B 1 169 ? -19.766 -20.422 -8.531 1 98.56 169 HIS B C 1
ATOM 3686 O O . HIS B 1 169 ? -19.688 -21.359 -9.336 1 98.56 169 HIS B O 1
ATOM 3692 N N . LEU B 1 170 ? -19.438 -20.562 -7.254 1 98.5 170 LEU B N 1
ATOM 3693 C CA . LEU B 1 170 ? -18.906 -21.812 -6.723 1 98.5 170 LEU B CA 1
ATOM 3694 C C . LEU B 1 170 ? -19.953 -22.922 -6.789 1 98.5 170 LEU B C 1
ATOM 3696 O O . LEU B 1 170 ? -19.625 -24.047 -7.16 1 98.5 170 LEU B O 1
ATOM 3700 N N . ILE B 1 171 ? -21.203 -22.625 -6.492 1 98.31 171 ILE B N 1
ATOM 3701 C CA . ILE B 1 171 ? -22.281 -23.609 -6.559 1 98.31 171 ILE B CA 1
ATOM 3702 C C . ILE B 1 171 ? -22.469 -24.078 -8 1 98.31 171 ILE B C 1
ATOM 3704 O O . ILE B 1 171 ? -22.625 -25.281 -8.25 1 98.31 171 ILE B O 1
ATOM 3708 N N . GLY B 1 172 ? -22.391 -23.109 -8.859 1 97.69 172 GLY B N 1
ATOM 3709 C CA . GLY B 1 172 ? -22.516 -23.438 -10.273 1 97.69 172 GLY B CA 1
ATOM 3710 C C . GLY B 1 172 ? -21.406 -24.344 -10.766 1 97.69 172 GLY B C 1
ATOM 3711 O O . GLY B 1 172 ? -21.578 -25.078 -11.742 1 97.69 172 GLY B O 1
ATOM 3712 N N . ARG B 1 173 ? -20.312 -24.344 -10.086 1 97.38 173 ARG B N 1
ATOM 3713 C CA . ARG B 1 173 ? -19.172 -25.156 -10.453 1 97.38 173 ARG B CA 1
ATOM 3714 C C . ARG B 1 173 ? -19.203 -26.5 -9.742 1 97.38 173 ARG B C 1
ATOM 3716 O O . ARG B 1 173 ? -18.281 -27.312 -9.883 1 97.38 173 ARG B O 1
ATOM 3723 N N . GLY B 1 174 ? -20.172 -26.672 -8.867 1 97.06 174 GLY B N 1
ATOM 3724 C CA . GLY B 1 174 ? -20.391 -28 -8.289 1 97.06 174 GLY B CA 1
ATOM 3725 C C . GLY B 1 174 ? -20.016 -28.078 -6.82 1 97.06 174 GLY B C 1
ATOM 3726 O O . GLY B 1 174 ? -20.172 -29.109 -6.184 1 97.06 174 GLY B O 1
ATOM 3727 N N . TYR B 1 175 ? -19.562 -27 -6.238 1 97.75 175 TYR B N 1
ATOM 3728 C CA . TYR B 1 175 ? -19.203 -27 -4.828 1 97.75 175 TYR B CA 1
ATOM 3729 C C . TYR B 1 175 ? -20.438 -26.875 -3.941 1 97.75 175 TYR B C 1
ATOM 3731 O O . TYR B 1 175 ? -21.375 -26.141 -4.266 1 97.75 175 TYR B O 1
ATOM 3739 N N . ARG B 1 176 ? -20.406 -27.609 -2.816 1 96.94 176 ARG B N 1
ATOM 3740 C CA . ARG B 1 176 ? -21.562 -27.609 -1.93 1 96.94 176 ARG B CA 1
ATOM 3741 C C . ARG B 1 176 ? -21.172 -27.25 -0.502 1 96.94 176 ARG B C 1
ATOM 3743 O O . ARG B 1 176 ? -21.922 -26.578 0.209 1 96.94 176 ARG B O 1
ATOM 3750 N N . ARG B 1 177 ? -20 -27.734 -0.029 1 97.75 177 ARG B N 1
ATOM 3751 C CA . ARG B 1 177 ? -19.484 -27.359 1.283 1 97.75 177 ARG B CA 1
ATOM 3752 C C . ARG B 1 177 ? -18.578 -26.141 1.187 1 97.75 177 ARG B C 1
ATOM 3754 O O . ARG B 1 177 ? -17.359 -26.266 1.137 1 97.75 177 ARG B O 1
ATOM 3761 N N . ILE B 1 178 ? -19.266 -25.016 1.201 1 98.38 178 ILE B N 1
ATOM 3762 C CA . ILE B 1 178 ? -18.547 -23.766 1.002 1 98.38 178 ILE B CA 1
ATOM 3763 C C . ILE B 1 178 ? -18.422 -23.031 2.334 1 98.38 178 ILE B C 1
ATOM 3765 O O . ILE B 1 178 ? -19.422 -22.828 3.041 1 98.38 178 ILE B O 1
ATOM 3769 N N . GLY B 1 179 ? -17.188 -22.75 2.73 1 98.69 179 GLY B N 1
ATOM 3770 C CA . GLY B 1 179 ? -16.938 -21.922 3.902 1 98.69 179 GLY B CA 1
ATOM 3771 C C . GLY B 1 179 ? -16.656 -20.469 3.562 1 98.69 179 GLY B C 1
ATOM 3772 O O . GLY B 1 179 ? -16.281 -20.156 2.434 1 98.69 179 GLY B O 1
ATOM 3773 N N . GLY B 1 180 ? -16.875 -19.625 4.535 1 98.75 180 GLY B N 1
ATOM 3774 C CA . GLY B 1 180 ? -16.594 -18.203 4.383 1 98.75 180 GLY B CA 1
ATOM 3775 C C . GLY B 1 180 ? -15.688 -17.656 5.473 1 98.75 180 GLY B C 1
ATOM 3776 O O . GLY B 1 180 ? -15.867 -17.984 6.648 1 98.75 180 GLY B O 1
ATOM 3777 N N . LEU B 1 181 ? -14.695 -16.922 5.055 1 98.81 181 LEU B N 1
ATOM 3778 C CA . LEU B 1 181 ? -13.789 -16.219 5.957 1 98.81 181 LEU B CA 1
ATOM 3779 C C . LEU B 1 181 ? -13.977 -14.703 5.844 1 98.81 181 LEU B C 1
ATOM 3781 O O . LEU B 1 181 ? -13.758 -14.125 4.781 1 98.81 181 LEU B O 1
ATOM 3785 N N . PHE B 1 182 ? -14.344 -14.031 6.984 1 98.69 182 PHE B N 1
ATOM 3786 C CA . PHE B 1 182 ? -14.75 -12.625 6.938 1 98.69 182 PHE B CA 1
ATOM 3787 C C . PHE B 1 182 ? -13.977 -11.805 7.965 1 98.69 182 PHE B C 1
ATOM 3789 O O . PHE B 1 182 ? -13.664 -12.297 9.055 1 98.69 182 PHE B O 1
ATOM 3796 N N . GLY B 1 183 ? -13.633 -10.531 7.547 1 97.25 183 GLY B N 1
ATOM 3797 C CA . GLY B 1 183 ? -13.078 -9.609 8.516 1 97.25 183 GLY B CA 1
ATOM 3798 C C . GLY B 1 183 ? -14.062 -9.227 9.609 1 97.25 183 GLY B C 1
ATOM 3799 O O . GLY B 1 183 ? -15.25 -9.055 9.344 1 97.25 183 GLY B O 1
ATOM 3800 N N . ASN B 1 184 ? -13.555 -8.883 10.789 1 96.38 184 ASN B N 1
ATOM 3801 C CA . ASN B 1 184 ? -14.461 -8.703 11.922 1 96.38 184 ASN B CA 1
ATOM 3802 C C . ASN B 1 184 ? -14.516 -7.25 12.367 1 96.38 184 ASN B C 1
ATOM 3804 O O . ASN B 1 184 ? -15.133 -6.934 13.383 1 96.38 184 ASN B O 1
ATOM 3808 N N . THR B 1 185 ? -13.945 -6.352 11.664 1 92.5 185 THR B N 1
ATOM 3809 C CA . THR B 1 185 ? -13.859 -4.992 12.188 1 92.5 185 THR B CA 1
ATOM 3810 C C . THR B 1 185 ? -14.688 -4.035 11.344 1 92.5 185 THR B C 1
ATOM 3812 O O . THR B 1 185 ? -14.844 -2.861 11.688 1 92.5 185 THR B O 1
ATOM 3815 N N . SER B 1 186 ? -15.25 -4.453 10.266 1 91.19 186 SER B N 1
ATOM 3816 C CA . SER B 1 186 ? -15.852 -3.502 9.336 1 91.19 186 SER B CA 1
ATOM 3817 C C . SER B 1 186 ? -17.266 -3.93 8.938 1 91.19 186 SER B C 1
ATOM 3819 O O . SER B 1 186 ? -17.609 -5.105 9.047 1 91.19 186 SER B O 1
ATOM 3821 N N . SER B 1 187 ? -18.016 -2.945 8.477 1 93.12 187 SER B N 1
ATOM 3822 C CA . SER B 1 187 ? -19.328 -3.234 7.91 1 93.12 187 SER B CA 1
ATOM 3823 C C . SER B 1 187 ? -19.203 -4.043 6.621 1 93.12 187 SER B C 1
ATOM 3825 O O . SER B 1 187 ? -20.078 -4.852 6.309 1 93.12 187 SER B O 1
ATOM 3827 N N . THR B 1 188 ? -18.156 -3.814 5.891 1 94.81 188 THR B N 1
ATOM 3828 C CA . THR B 1 188 ? -17.891 -4.547 4.652 1 94.81 188 THR B CA 1
ATOM 3829 C C . THR B 1 188 ? -17.891 -6.051 4.906 1 94.81 188 THR B C 1
ATOM 3831 O O . THR B 1 188 ? -18.547 -6.809 4.199 1 94.81 188 THR B O 1
ATOM 3834 N N . GLY B 1 189 ? -17.141 -6.469 5.949 1 95.88 189 GLY B N 1
ATOM 3835 C CA . GLY B 1 189 ? -17.125 -7.879 6.305 1 95.88 189 GLY B CA 1
ATOM 3836 C C . GLY B 1 189 ? -18.5 -8.414 6.656 1 95.88 189 GLY B C 1
ATOM 3837 O O . GLY B 1 189 ? -18.875 -9.508 6.227 1 95.88 189 GLY B O 1
ATOM 3838 N N . ALA B 1 190 ? -19.266 -7.672 7.352 1 95.81 190 ALA B N 1
ATOM 3839 C CA . ALA B 1 190 ? -20.609 -8.078 7.773 1 95.81 190 ALA B CA 1
ATOM 3840 C C . ALA B 1 190 ? -21.547 -8.172 6.578 1 95.81 190 ALA B C 1
ATOM 3842 O O . ALA B 1 190 ? -22.344 -9.109 6.48 1 95.81 190 ALA B O 1
ATOM 3843 N N . GLU B 1 191 ? -21.484 -7.227 5.73 1 96.62 191 GLU B N 1
ATOM 3844 C CA . GLU B 1 191 ? -22.344 -7.203 4.559 1 96.62 191 GLU B CA 1
ATOM 3845 C C . GLU B 1 191 ? -22.031 -8.359 3.611 1 96.62 191 GLU B C 1
ATOM 3847 O O . GLU B 1 191 ? -22.938 -8.984 3.062 1 96.62 191 GLU B O 1
ATOM 3852 N N . ARG B 1 192 ? -20.766 -8.562 3.381 1 98.38 192 ARG B N 1
ATOM 3853 C CA . ARG B 1 192 ? -20.375 -9.672 2.523 1 98.38 192 ARG B CA 1
ATOM 3854 C C . ARG B 1 192 ? -20.766 -11.008 3.15 1 98.38 192 ARG B C 1
ATOM 3856 O O . ARG B 1 192 ? -21.172 -11.938 2.449 1 98.38 192 ARG B O 1
ATOM 3863 N N . HIS B 1 193 ? -20.672 -11.117 4.453 1 98.69 193 HIS B N 1
ATOM 3864 C CA . HIS B 1 193 ? -21.141 -12.305 5.145 1 98.69 193 HIS B CA 1
ATOM 3865 C C . HIS B 1 193 ? -22.641 -12.508 4.93 1 98.69 193 HIS B C 1
ATOM 3867 O O . HIS B 1 193 ? -23.109 -13.633 4.715 1 98.69 193 HIS B O 1
ATOM 3873 N N . ALA B 1 194 ? -23.391 -11.414 5.035 1 98.25 194 ALA B N 1
ATOM 3874 C CA . ALA B 1 194 ? -24.828 -11.5 4.812 1 98.25 194 ALA B CA 1
ATOM 3875 C C . ALA B 1 194 ? -25.141 -12.031 3.416 1 98.25 194 ALA B C 1
ATOM 3877 O O . ALA B 1 194 ? -26.016 -12.875 3.246 1 98.25 194 ALA B O 1
ATOM 3878 N N . GLY B 1 195 ? -24.391 -11.516 2.436 1 98.62 195 GLY B N 1
ATOM 3879 C CA . GLY B 1 195 ? -24.547 -12.008 1.078 1 98.62 195 GLY B CA 1
ATOM 3880 C C . GLY B 1 195 ? -24.203 -13.477 0.933 1 98.62 195 GLY B C 1
ATOM 3881 O O . GLY B 1 195 ? -24.906 -14.219 0.244 1 98.62 195 GLY B O 1
ATOM 3882 N N . PHE B 1 196 ? -23.188 -13.875 1.592 1 98.81 196 PHE B N 1
ATOM 3883 C CA . PHE B 1 196 ? -22.781 -15.273 1.637 1 98.81 196 PHE B CA 1
ATOM 3884 C C . PHE B 1 196 ? -23.875 -16.141 2.232 1 98.81 196 PHE B C 1
ATOM 3886 O O . PHE B 1 196 ? -24.266 -17.141 1.637 1 98.81 196 PHE B O 1
ATOM 3893 N N . GLN B 1 197 ? -24.375 -15.742 3.332 1 98.69 197 GLN B N 1
ATOM 3894 C CA . GLN B 1 197 ? -25.406 -16.484 4.047 1 98.69 197 GL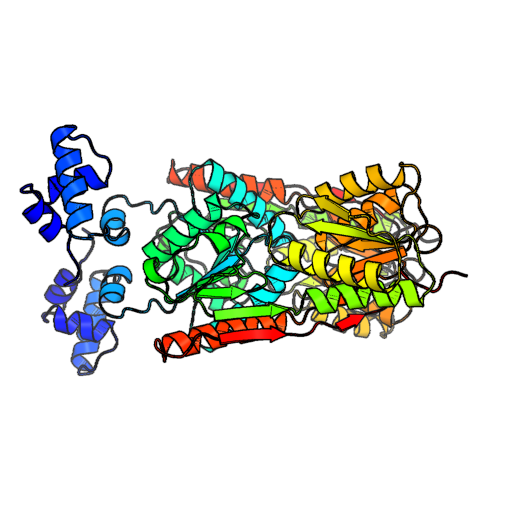N B CA 1
ATOM 3895 C C . GLN B 1 197 ? -26.672 -16.625 3.205 1 98.69 197 GLN B C 1
ATOM 3897 O O . GLN B 1 197 ? -27.25 -17.703 3.125 1 98.69 197 GLN B O 1
ATOM 3902 N N . GLU B 1 198 ? -27.031 -15.625 2.625 1 98.5 198 GLU B N 1
ATOM 3903 C CA . GLU B 1 198 ? -28.25 -15.617 1.818 1 98.5 198 GLU B CA 1
ATOM 3904 C C . GLU B 1 198 ? -28.125 -16.562 0.632 1 98.5 198 GLU B C 1
ATOM 3906 O O . GLU B 1 198 ? -29.062 -17.312 0.333 1 98.5 198 GLU B O 1
ATOM 3911 N N . ALA B 1 199 ? -27.031 -16.5 -0.049 1 98.69 199 ALA B N 1
ATOM 3912 C CA . ALA B 1 199 ? -26.812 -17.359 -1.214 1 98.69 199 ALA B CA 1
ATOM 3913 C C . ALA B 1 199 ? -26.781 -18.828 -0.816 1 98.69 199 ALA B C 1
ATOM 3915 O O . ALA B 1 199 ? -27.359 -19.672 -1.503 1 98.69 199 ALA B O 1
ATOM 3916 N N . MET B 1 200 ? -26.141 -19.125 0.284 1 98.75 200 MET B N 1
ATOM 3917 C CA . MET B 1 200 ? -26.078 -20.5 0.776 1 98.75 200 MET B CA 1
ATOM 3918 C C . MET B 1 200 ? -27.469 -21.016 1.15 1 98.75 200 MET B C 1
ATOM 3920 O O . MET B 1 200 ? -27.844 -22.125 0.788 1 98.75 200 MET B O 1
ATOM 3924 N N . GLU B 1 201 ? -28.188 -20.172 1.818 1 98.38 201 GLU B N 1
ATOM 3925 C CA . GLU B 1 201 ? -29.547 -20.531 2.238 1 98.38 201 GLU B CA 1
ATOM 3926 C C . GLU B 1 201 ? -30.453 -20.781 1.033 1 98.38 201 GLU B C 1
ATOM 3928 O O . GLU B 1 201 ? -31.234 -21.734 1.021 1 98.38 201 GLU B O 1
ATOM 3933 N N . ARG B 1 202 ? -30.328 -19.938 0.099 1 98.12 202 ARG B N 1
ATOM 3934 C CA . ARG B 1 202 ? -31.125 -20.078 -1.116 1 98.12 202 ARG B CA 1
ATOM 3935 C C . ARG B 1 202 ? -30.859 -21.422 -1.784 1 98.12 202 ARG B C 1
ATOM 3937 O O . ARG B 1 202 ? -31.766 -22.016 -2.377 1 98.12 202 ARG B O 1
ATOM 3944 N N . ALA B 1 203 ? -29.703 -21.906 -1.639 1 98.19 203 ALA B N 1
ATOM 3945 C CA . ALA B 1 203 ? -29.312 -23.172 -2.266 1 98.19 203 ALA B CA 1
ATOM 3946 C C . ALA B 1 203 ? -29.562 -24.344 -1.33 1 98.19 203 ALA B C 1
ATOM 3948 O O . ALA B 1 203 ? -29.328 -25.5 -1.691 1 98.19 203 ALA B O 1
ATOM 3949 N N . GLY B 1 204 ? -30.016 -24.094 -0.128 1 98.25 204 GLY B N 1
ATOM 3950 C CA . GLY B 1 204 ? -30.281 -25.141 0.846 1 98.25 204 GLY B CA 1
ATOM 3951 C C . GLY B 1 204 ? -29.031 -25.734 1.452 1 98.25 204 GLY B C 1
ATOM 3952 O O . GLY B 1 204 ? -29 -26.906 1.832 1 98.25 204 GLY B O 1
ATOM 3953 N N . LEU B 1 205 ? -28.016 -24.969 1.469 1 98.25 205 LEU B N 1
ATOM 3954 C CA . LEU B 1 205 ? -26.719 -25.469 1.963 1 98.25 205 LEU B CA 1
ATOM 3955 C C . LEU B 1 205 ? -26.375 -24.812 3.293 1 98.25 205 LEU B C 1
ATOM 3957 O O . LEU B 1 205 ? -26.828 -23.703 3.59 1 98.25 205 LEU B O 1
ATOM 3961 N N . ALA B 1 206 ? -25.547 -25.469 4.109 1 97.12 206 ALA B N 1
ATOM 3962 C CA . ALA B 1 206 ? -25.047 -24.906 5.367 1 97.12 206 ALA B CA 1
ATOM 3963 C C . ALA B 1 206 ? -24.047 -23.797 5.113 1 97.12 206 ALA B C 1
ATOM 3965 O O . ALA B 1 206 ? -23.219 -23.891 4.207 1 97.12 206 ALA B O 1
ATOM 3966 N N . ALA B 1 207 ? -24.141 -22.797 5.945 1 96.75 207 ALA B N 1
ATOM 3967 C CA . ALA B 1 207 ? -23.281 -21.625 5.789 1 96.75 207 ALA B CA 1
ATOM 3968 C C . ALA B 1 207 ? -22.281 -21.531 6.926 1 96.75 207 ALA B C 1
ATOM 3970 O O . ALA B 1 207 ? -22.438 -20.734 7.844 1 96.75 207 ALA B O 1
ATOM 3971 N N . ALA B 1 208 ? -21.219 -22.266 6.828 1 97.69 208 ALA B N 1
ATOM 3972 C CA . ALA B 1 208 ? -20.172 -22.172 7.832 1 97.69 208 ALA B CA 1
ATOM 3973 C C . ALA B 1 208 ? -19.297 -20.953 7.602 1 97.69 208 ALA B C 1
ATOM 3975 O O . ALA B 1 208 ? -18.812 -20.719 6.484 1 97.69 208 ALA B O 1
ATOM 3976 N N . ALA B 1 209 ? -19.156 -20.125 8.648 1 98.31 209 ALA B N 1
ATOM 3977 C CA . ALA B 1 209 ? -18.375 -18.906 8.5 1 98.31 209 ALA B CA 1
ATOM 3978 C C . ALA B 1 209 ? -17.5 -18.656 9.727 1 98.31 209 ALA B C 1
ATOM 3980 O O . ALA B 1 209 ? -17.828 -19.094 10.836 1 98.31 209 ALA B O 1
ATOM 3981 N N . ARG B 1 210 ? -16.375 -17.984 9.5 1 98.44 210 ARG B N 1
ATOM 3982 C CA . ARG B 1 210 ? -15.484 -17.531 10.562 1 98.44 210 ARG B CA 1
ATOM 3983 C C . ARG B 1 210 ? -15.133 -16.062 10.391 1 98.44 210 ARG B C 1
ATOM 3985 O O . ARG B 1 210 ? -14.984 -15.578 9.266 1 98.44 210 ARG B O 1
ATOM 3992 N N . PHE B 1 211 ? -15.062 -15.398 11.5 1 98.5 211 PHE B N 1
ATOM 3993 C CA . PHE B 1 211 ? -14.648 -14 11.539 1 98.5 211 PHE B CA 1
ATOM 3994 C C . PHE B 1 211 ? -13.273 -13.852 12.172 1 98.5 211 PHE B C 1
ATOM 3996 O O . PHE B 1 211 ? -13.008 -14.422 13.234 1 98.5 211 PHE B O 1
ATOM 4003 N N . VAL B 1 212 ? -12.391 -13.18 11.453 1 98.31 212 VAL B N 1
ATOM 4004 C CA . VAL B 1 212 ? -11.023 -13.016 11.945 1 98.31 212 VAL B CA 1
ATOM 4005 C C . VAL B 1 212 ? -10.578 -11.57 11.758 1 98.31 212 VAL B C 1
ATOM 4007 O O . VAL B 1 212 ? -11.234 -10.797 11.047 1 98.31 212 VAL B O 1
ATOM 4010 N N . ALA B 1 213 ? -9.453 -11.188 12.414 1 96.81 213 ALA B N 1
ATOM 4011 C CA . ALA B 1 213 ? -8.828 -9.898 12.133 1 96.81 213 ALA B CA 1
ATOM 4012 C C . ALA B 1 213 ? -8.461 -9.773 10.656 1 96.81 213 ALA B C 1
ATOM 4014 O O . ALA B 1 213 ? -8.031 -10.75 10.031 1 96.81 213 ALA B O 1
ATOM 4015 N N . PRO B 1 214 ? -8.656 -8.594 10.094 1 95.5 214 PRO B N 1
ATOM 4016 C CA . PRO B 1 214 ? -8.43 -8.43 8.656 1 95.5 214 PRO B CA 1
ATOM 4017 C C . PRO B 1 214 ? -6.945 -8.383 8.289 1 95.5 214 PRO B C 1
ATOM 4019 O O . PRO B 1 214 ? -6.465 -7.371 7.781 1 95.5 214 PRO B O 1
ATOM 4022 N N . SER B 1 215 ? -6.258 -9.383 8.484 1 95.94 215 SER B N 1
ATOM 4023 C CA . SER B 1 215 ? -4.84 -9.539 8.172 1 95.94 215 SER B CA 1
ATOM 4024 C C . SER B 1 215 ? -4.551 -10.914 7.582 1 95.94 215 SER B C 1
ATOM 4026 O O . SER B 1 215 ? -5.293 -11.867 7.824 1 95.94 215 SER B O 1
ATOM 4028 N N . ALA B 1 216 ? -3.512 -10.93 6.82 1 96.62 216 ALA B N 1
ATOM 4029 C CA . ALA B 1 216 ? -3.113 -12.195 6.215 1 96.62 216 ALA B CA 1
ATOM 4030 C C . ALA B 1 216 ? -2.721 -13.211 7.285 1 96.62 216 ALA B C 1
ATOM 4032 O O . ALA B 1 216 ? -3.02 -14.406 7.16 1 96.62 216 ALA B O 1
ATOM 4033 N N . GLU B 1 217 ? -2.072 -12.727 8.352 1 96.5 217 GLU B N 1
ATOM 4034 C CA . GLU B 1 217 ? -1.612 -13.602 9.422 1 96.5 217 GLU B CA 1
ATOM 4035 C C . GLU B 1 217 ? -2.787 -14.266 10.141 1 96.5 217 GLU B C 1
ATOM 4037 O O . GLU B 1 217 ? -2.777 -15.477 10.375 1 96.5 217 GLU B O 1
ATOM 4042 N N . ALA B 1 218 ? -3.744 -13.477 10.445 1 98.06 218 ALA B N 1
ATOM 4043 C CA . ALA B 1 218 ? -4.926 -14.008 11.117 1 98.06 218 ALA B CA 1
ATOM 4044 C C . ALA B 1 218 ? -5.668 -14.992 10.227 1 98.06 218 ALA B C 1
ATOM 4046 O O . ALA B 1 218 ? -6.137 -16.031 10.695 1 98.06 218 ALA B O 1
ATOM 4047 N N . ALA B 1 219 ? -5.746 -14.688 8.984 1 98.62 219 ALA B N 1
ATOM 4048 C CA . ALA B 1 219 ? -6.418 -15.562 8.031 1 98.62 219 ALA B CA 1
ATOM 4049 C C . ALA B 1 219 ? -5.672 -16.875 7.879 1 98.62 219 ALA B C 1
ATOM 4051 O O . ALA B 1 219 ? -6.285 -17.953 7.855 1 98.62 219 ALA B O 1
ATOM 4052 N N . GLN B 1 220 ? -4.406 -16.797 7.77 1 98.5 220 GLN B N 1
ATOM 4053 C CA . GLN B 1 220 ? -3.594 -18 7.617 1 98.5 220 GLN B CA 1
ATOM 4054 C C . GLN B 1 220 ? -3.777 -18.938 8.805 1 98.5 220 GLN B C 1
ATOM 4056 O O . GLN B 1 220 ? -3.953 -20.141 8.617 1 98.5 220 GLN B O 1
ATOM 4061 N N . ALA B 1 221 ? -3.744 -18.375 9.961 1 98.5 221 ALA B N 1
ATOM 4062 C CA . ALA B 1 221 ? -3.916 -19.172 11.18 1 98.5 221 ALA B CA 1
ATOM 4063 C C . ALA B 1 221 ? -5.301 -19.812 11.227 1 98.5 221 ALA B C 1
ATOM 4065 O O . ALA B 1 221 ? -5.438 -21 11.516 1 98.5 221 ALA B O 1
ATOM 4066 N N . ALA B 1 222 ? -6.27 -19.047 10.938 1 98.56 222 ALA B N 1
ATOM 4067 C CA . ALA B 1 222 ? -7.652 -19.516 11.008 1 98.56 222 ALA B CA 1
ATOM 4068 C C . ALA B 1 222 ? -7.902 -20.641 9.992 1 98.56 222 ALA B C 1
ATOM 4070 O O . ALA B 1 222 ? -8.539 -21.641 10.312 1 98.56 222 ALA B O 1
ATOM 4071 N N . VAL B 1 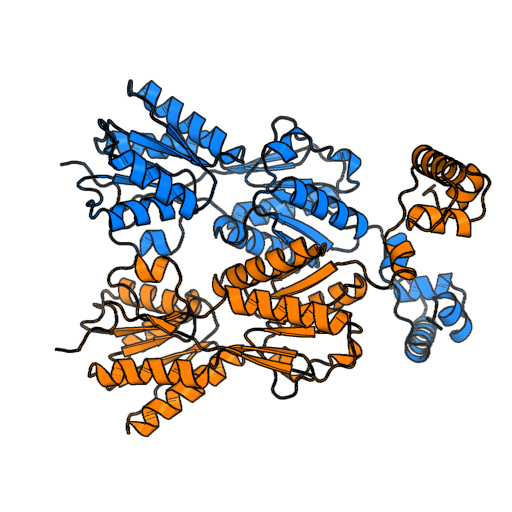223 ? -7.438 -20.469 8.805 1 98.56 223 VAL B N 1
ATOM 4072 C CA . VAL B 1 223 ? -7.664 -21.438 7.738 1 98.56 223 VAL B CA 1
ATOM 4073 C C . VAL B 1 223 ? -6.891 -22.719 8.031 1 98.56 223 VAL B C 1
ATOM 4075 O O . VAL B 1 223 ? -7.402 -23.812 7.812 1 98.56 223 VAL B O 1
ATOM 4078 N N . ALA B 1 224 ? -5.68 -22.562 8.5 1 98.12 224 ALA B N 1
ATOM 4079 C CA . ALA B 1 224 ? -4.891 -23.734 8.859 1 98.12 224 ALA B CA 1
ATOM 4080 C C . ALA B 1 224 ? -5.629 -24.594 9.883 1 98.12 224 ALA B C 1
ATOM 4082 O O . ALA B 1 224 ? -5.66 -25.828 9.758 1 98.12 224 ALA B O 1
ATOM 4083 N N . GLY B 1 225 ? -6.188 -23.938 10.883 1 97.5 225 GLY B N 1
ATOM 4084 C CA . GLY B 1 225 ? -6.969 -24.656 11.875 1 97.5 225 GLY B CA 1
ATOM 4085 C C . GLY B 1 225 ? -8.234 -25.281 11.297 1 97.5 225 GLY B C 1
ATOM 4086 O O . GLY B 1 225 ? -8.562 -26.422 11.617 1 97.5 225 GLY B O 1
ATOM 4087 N N . TRP B 1 226 ? -8.883 -24.547 10.469 1 97.44 226 TRP B N 1
ATOM 4088 C CA . TRP B 1 226 ? -10.148 -24.969 9.883 1 97.44 226 TRP B CA 1
ATOM 4089 C C . TRP B 1 226 ? -9.961 -26.219 9.031 1 97.44 226 TRP B C 1
ATOM 4091 O O . TRP B 1 226 ? -10.773 -27.141 9.086 1 97.44 226 TRP B O 1
ATOM 4101 N N . LEU B 1 227 ? -8.914 -26.312 8.289 1 95.56 227 LEU B N 1
ATOM 4102 C CA . LEU B 1 227 ? -8.664 -27.391 7.344 1 95.56 227 LEU B CA 1
ATOM 4103 C C . LEU B 1 227 ? -8.352 -28.688 8.07 1 95.56 227 LEU B C 1
ATOM 4105 O O . LEU B 1 227 ? -8.414 -29.766 7.48 1 95.56 227 LEU B O 1
ATOM 4109 N N . ARG B 1 228 ? -8.055 -28.594 9.344 1 94.75 228 ARG B N 1
ATOM 4110 C CA . ARG B 1 228 ? -7.738 -29.781 10.141 1 94.75 228 ARG B CA 1
ATOM 4111 C C . ARG B 1 228 ? -8.992 -30.359 10.781 1 94.75 228 ARG B C 1
ATOM 4113 O O . ARG B 1 228 ? -8.969 -31.469 11.32 1 94.75 228 ARG B O 1
ATOM 4120 N N . GLU B 1 229 ? -9.977 -29.625 10.758 1 95.12 229 GLU B N 1
ATOM 4121 C CA . GLU B 1 229 ? -11.227 -30.062 11.367 1 95.12 229 GLU B CA 1
ATOM 4122 C C . GLU B 1 229 ? -11.953 -31.062 10.477 1 95.12 229 GLU B C 1
ATOM 4124 O O . GLU B 1 229 ? -11.766 -31.078 9.258 1 95.12 229 GLU B O 1
ATOM 4129 N N . ALA B 1 230 ? -12.836 -31.828 11.219 1 90.94 230 ALA B N 1
ATOM 4130 C CA . ALA B 1 230 ? -13.742 -32.688 10.484 1 90.94 230 ALA B CA 1
ATOM 4131 C C . ALA B 1 230 ? -14.805 -31.891 9.742 1 90.94 230 ALA B C 1
ATOM 4133 O O . ALA B 1 230 ? -15.336 -30.922 10.273 1 90.94 230 ALA B O 1
ATOM 4134 N N . GLY B 1 231 ? -15.023 -32.156 8.492 1 91.75 231 GLY B N 1
ATOM 4135 C CA . GLY B 1 231 ? -16.031 -31.438 7.715 1 91.75 231 GLY B CA 1
ATOM 4136 C C . GLY B 1 231 ? -15.516 -30.141 7.113 1 91.75 231 GLY B C 1
ATOM 4137 O O . GLY B 1 231 ? -16.297 -29.219 6.867 1 91.75 231 GLY B O 1
ATOM 4138 N N . ALA B 1 232 ? -14.227 -30.047 6.996 1 94.38 232 ALA B N 1
ATOM 4139 C CA . ALA B 1 232 ? -13.625 -28.875 6.375 1 94.38 232 ALA B CA 1
ATOM 4140 C C . ALA B 1 232 ? -14.273 -28.578 5.023 1 94.38 232 ALA B C 1
ATOM 4142 O O . ALA B 1 232 ? -14.742 -29.484 4.34 1 94.38 232 ALA B O 1
ATOM 4143 N N . PRO B 1 233 ? -14.32 -27.297 4.711 1 97 233 PRO B N 1
ATOM 4144 C CA . PRO B 1 233 ? -14.938 -26.953 3.432 1 97 233 PRO B CA 1
ATOM 4145 C C . PRO B 1 233 ? -14.141 -27.453 2.23 1 97 233 PRO B C 1
ATOM 4147 O O . PRO B 1 233 ? -12.945 -27.734 2.35 1 97 233 PRO B O 1
ATOM 4150 N N . GLU B 1 234 ? -14.844 -27.641 1.133 1 97.25 234 GLU B N 1
ATOM 4151 C CA . GLU B 1 234 ? -14.195 -27.969 -0.135 1 97.25 234 GLU B CA 1
ATOM 4152 C C . GLU B 1 234 ? -13.992 -26.719 -0.991 1 97.25 234 GLU B C 1
ATOM 4154 O O . GLU B 1 234 ? -13.336 -26.766 -2.031 1 97.25 234 GLU B O 1
ATOM 4159 N N . ALA B 1 235 ? -14.609 -25.641 -0.561 1 98.38 235 ALA B N 1
ATOM 4160 C CA . ALA B 1 235 ? -14.391 -24.312 -1.13 1 98.38 235 ALA B CA 1
ATOM 4161 C C . ALA B 1 235 ? -14.43 -23.234 -0.049 1 98.38 235 ALA B C 1
ATOM 4163 O O . ALA B 1 235 ? -15.188 -23.344 0.92 1 98.38 235 ALA B O 1
ATOM 4164 N N . LEU B 1 236 ? -13.594 -22.266 -0.214 1 98.62 236 LEU B N 1
ATOM 4165 C CA . LEU B 1 236 ? -13.523 -21.172 0.745 1 98.62 236 LEU B CA 1
ATOM 4166 C C . LEU B 1 236 ? -13.602 -19.812 0.036 1 98.62 236 LEU B C 1
ATOM 4168 O O . LEU B 1 236 ? -12.961 -19.609 -0.996 1 98.62 236 LEU B O 1
ATOM 4172 N N . ILE B 1 237 ? -14.453 -18.953 0.542 1 98.75 237 ILE B N 1
ATOM 4173 C CA . ILE B 1 237 ? -14.469 -17.578 0.067 1 98.75 237 ILE B CA 1
ATOM 4174 C C . ILE B 1 237 ? -13.867 -16.656 1.129 1 98.75 237 ILE B C 1
ATOM 4176 O O . ILE B 1 237 ? -14.086 -16.859 2.326 1 98.75 237 ILE B O 1
ATOM 4180 N N . ALA B 1 238 ? -13.008 -15.734 0.733 1 98.81 238 ALA B N 1
ATOM 4181 C CA . ALA B 1 238 ? -12.406 -14.734 1.616 1 98.81 238 ALA B CA 1
ATOM 4182 C C . ALA B 1 238 ? -12.961 -13.344 1.323 1 98.81 238 ALA B C 1
ATOM 4184 O O . ALA B 1 238 ? -13.102 -12.961 0.161 1 98.81 238 ALA B O 1
ATOM 4185 N N . SER B 1 239 ? -13.203 -12.562 2.32 1 98.38 239 SER B N 1
ATOM 4186 C CA . SER B 1 239 ? -13.969 -11.328 2.184 1 98.38 239 SER B CA 1
ATOM 4187 C C . SER B 1 239 ? -13.094 -10.18 1.685 1 98.38 239 SER B C 1
ATOM 4189 O O . SER B 1 239 ? -13.594 -9.117 1.334 1 98.38 239 SER B O 1
ATOM 4191 N N . ASN B 1 240 ? -11.789 -10.297 1.663 1 97.5 240 ASN B N 1
ATOM 4192 C CA . ASN B 1 240 ? -10.898 -9.297 1.096 1 97.5 240 ASN B CA 1
ATOM 4193 C C . ASN B 1 240 ? -9.547 -9.891 0.702 1 97.5 240 ASN B C 1
ATOM 4195 O O . ASN B 1 240 ? -9.289 -11.07 0.956 1 97.5 240 ASN B O 1
ATOM 4199 N N . GLY B 1 241 ? -8.789 -9.102 0.112 1 97.56 241 GLY B N 1
ATOM 4200 C CA . GLY B 1 241 ? -7.551 -9.578 -0.486 1 97.56 241 GLY B CA 1
ATOM 4201 C C . GLY B 1 241 ? -6.551 -10.086 0.535 1 97.56 241 GLY B C 1
ATOM 4202 O O . GLY B 1 241 ? -5.816 -11.047 0.273 1 97.56 241 GLY B O 1
ATOM 4203 N N . LEU B 1 242 ? -6.477 -9.5 1.702 1 97.31 242 LEU B N 1
ATOM 4204 C CA . LEU B 1 242 ? -5.543 -9.938 2.732 1 97.31 242 LEU B CA 1
ATOM 4205 C C . LEU B 1 242 ? -5.941 -11.305 3.275 1 97.31 242 LEU B C 1
ATOM 4207 O O . LEU B 1 242 ? -5.086 -12.172 3.488 1 97.31 242 LEU B O 1
ATOM 4211 N N . LEU B 1 243 ? -7.188 -11.469 3.5 1 98.44 243 LEU B N 1
ATOM 4212 C CA . LEU B 1 243 ? -7.676 -12.758 3.982 1 98.44 243 LEU B CA 1
ATOM 4213 C C . LEU B 1 243 ? -7.465 -13.844 2.934 1 98.44 243 LEU B C 1
ATOM 4215 O O . LEU B 1 243 ? -7.102 -14.969 3.268 1 98.44 243 LEU B O 1
ATOM 4219 N N . LEU B 1 244 ? -7.723 -13.484 1.665 1 98.56 244 LEU B N 1
ATOM 4220 C CA . LEU B 1 244 ? -7.469 -14.445 0.591 1 98.56 244 LEU B CA 1
ATOM 4221 C C . LEU B 1 244 ? -5.996 -14.836 0.551 1 98.56 244 LEU B C 1
ATOM 4223 O O . LEU B 1 244 ? -5.668 -16.016 0.415 1 98.56 244 LEU B O 1
ATOM 4227 N N . LEU B 1 245 ? -5.18 -13.867 0.701 1 97.75 245 LEU B N 1
ATOM 4228 C CA . LEU B 1 245 ? -3.744 -14.109 0.737 1 97.75 245 LEU B CA 1
ATOM 4229 C C . LEU B 1 245 ? -3.383 -15.055 1.879 1 97.75 245 LEU B C 1
ATOM 4231 O O . LEU B 1 245 ? -2.619 -16 1.688 1 97.75 245 LEU B O 1
ATOM 4235 N N . GLY B 1 246 ? -3.93 -14.773 3.049 1 98.12 246 GLY B N 1
ATOM 4236 C CA . GLY B 1 246 ? -3.701 -15.648 4.188 1 98.12 246 GLY B CA 1
ATOM 4237 C C . GLY B 1 246 ? -4.195 -17.062 3.959 1 98.12 246 GLY B C 1
ATOM 4238 O O . GLY B 1 246 ? -3.535 -18.031 4.348 1 98.12 246 GLY B O 1
ATOM 4239 N N . ALA B 1 247 ? -5.293 -17.203 3.336 1 98.5 247 ALA B N 1
ATOM 4240 C CA . ALA B 1 247 ? -5.844 -18.516 3.012 1 98.5 247 ALA B CA 1
ATOM 4241 C C . ALA B 1 247 ? -4.926 -19.266 2.062 1 98.5 247 ALA B C 1
ATOM 4243 O O . ALA B 1 247 ? -4.66 -20.453 2.268 1 98.5 247 ALA B O 1
ATOM 4244 N N . VAL B 1 248 ? -4.457 -18.625 1.043 1 97.81 248 VAL B N 1
ATOM 4245 C CA . VAL B 1 248 ? -3.574 -19.234 0.06 1 97.81 248 VAL B CA 1
ATOM 4246 C C . VAL B 1 248 ? -2.291 -19.703 0.742 1 97.81 248 VAL B C 1
ATOM 4248 O O . VAL B 1 248 ? -1.805 -20.812 0.471 1 97.81 248 VAL B O 1
ATOM 4251 N N . LYS B 1 249 ? -1.782 -18.875 1.624 1 96.56 249 LYS B N 1
ATOM 4252 C CA . LYS B 1 249 ? -0.564 -19.25 2.338 1 96.56 249 LYS B CA 1
ATOM 4253 C C . LYS B 1 249 ? -0.787 -20.484 3.197 1 96.56 249 LYS B C 1
ATOM 4255 O O . LYS B 1 249 ? 0.073 -21.359 3.258 1 96.56 249 LYS B O 1
ATOM 4260 N N . ALA B 1 250 ? -1.886 -20.547 3.846 1 97.69 250 ALA B N 1
ATOM 4261 C CA . ALA B 1 250 ? -2.215 -21.703 4.68 1 97.69 250 ALA B CA 1
ATOM 4262 C C . ALA B 1 250 ? -2.322 -22.969 3.842 1 97.69 250 ALA B C 1
ATOM 4264 O O . ALA B 1 250 ? -1.793 -24.016 4.219 1 97.69 250 ALA B O 1
ATOM 4265 N N . VAL B 1 251 ? -2.963 -22.875 2.725 1 97.19 251 VAL B N 1
ATOM 4266 C CA . VAL B 1 251 ? -3.193 -24.016 1.843 1 97.19 251 VAL B CA 1
ATOM 4267 C C . VAL B 1 251 ? -1.867 -24.5 1.259 1 97.19 251 VAL B C 1
ATOM 4269 O O . VAL B 1 251 ? -1.609 -25.703 1.192 1 97.19 251 VAL B O 1
ATOM 4272 N N . ARG B 1 252 ? -1.081 -23.609 0.853 1 94.88 252 ARG B N 1
ATOM 4273 C CA . ARG B 1 252 ? 0.233 -23.938 0.319 1 94.88 252 ARG B CA 1
ATOM 4274 C C . ARG B 1 252 ? 1.089 -24.641 1.374 1 94.88 252 ARG B C 1
ATOM 4276 O O . ARG B 1 252 ? 1.747 -25.641 1.085 1 94.88 252 ARG B O 1
ATOM 4283 N N . ALA B 1 253 ? 1.044 -24.109 2.574 1 94.5 253 ALA B N 1
ATOM 4284 C CA . ALA B 1 253 ? 1.822 -24.688 3.67 1 94.5 253 ALA B CA 1
ATOM 4285 C C . ALA B 1 253 ? 1.358 -26.109 3.986 1 94.5 253 ALA B C 1
ATOM 4287 O O . ALA B 1 253 ? 2.166 -26.953 4.363 1 94.5 253 ALA B O 1
ATOM 4288 N N . ALA B 1 254 ? 0.13 -26.344 3.766 1 96.19 254 ALA B N 1
ATOM 4289 C CA . ALA B 1 254 ? -0.456 -27.656 4.086 1 96.19 254 ALA B CA 1
ATOM 4290 C C . ALA B 1 254 ? -0.314 -28.625 2.916 1 96.19 254 ALA B C 1
ATOM 4292 O O . ALA B 1 254 ? -0.63 -29.812 3.041 1 96.19 254 ALA B O 1
ATOM 4293 N N . GLY B 1 255 ? 0.102 -28.094 1.776 1 95.06 255 GLY B N 1
ATOM 4294 C CA . GLY B 1 255 ? 0.251 -28.922 0.593 1 95.06 255 GLY B CA 1
ATOM 4295 C C . GLY B 1 255 ? -1.075 -29.328 -0.02 1 95.06 255 GLY B C 1
ATOM 4296 O O . GLY B 1 255 ? -1.186 -30.406 -0.613 1 95.06 255 GLY B O 1
ATOM 4297 N N . ILE B 1 256 ? -2.068 -28.547 0.173 1 95.69 256 ILE B N 1
ATOM 4298 C CA . ILE B 1 256 ? -3.406 -28.828 -0.334 1 95.69 256 ILE B CA 1
ATOM 4299 C C . ILE B 1 256 ? -3.535 -28.328 -1.768 1 95.69 256 ILE B C 1
ATOM 4301 O O . ILE B 1 256 ? -3.195 -27.172 -2.055 1 95.69 256 ILE B O 1
ATOM 4305 N N . ALA B 1 257 ? -4.047 -29.109 -2.627 1 95.38 257 ALA B N 1
ATOM 4306 C CA . ALA B 1 257 ? -4.164 -28.766 -4.039 1 95.38 257 ALA B CA 1
ATOM 4307 C C . ALA B 1 257 ? -5.355 -27.844 -4.281 1 95.38 257 ALA B C 1
ATOM 4309 O O . ALA B 1 257 ? -6.457 -28.094 -3.795 1 95.38 257 ALA B O 1
ATOM 4310 N N . VAL B 1 258 ? -5.176 -26.812 -5.035 1 96.31 258 VAL B N 1
ATOM 4311 C CA . VAL B 1 258 ? -6.219 -25.891 -5.457 1 96.31 258 VAL B CA 1
ATOM 4312 C C . VAL B 1 258 ? -6.391 -25.953 -6.973 1 96.31 258 VAL B C 1
ATOM 4314 O O . VAL B 1 258 ? -5.426 -25.812 -7.723 1 96.31 258 VAL B O 1
ATOM 4317 N N . PRO B 1 259 ? -7.547 -26.203 -7.383 1 95.94 259 PRO B N 1
ATOM 4318 C CA . PRO B 1 259 ? -8.805 -26.375 -6.645 1 95.94 259 PRO B CA 1
ATOM 4319 C C . PRO B 1 259 ? -9.102 -27.828 -6.301 1 95.94 259 PRO B C 1
ATOM 4321 O O . PRO B 1 259 ? -10.18 -28.125 -5.777 1 95.94 259 PRO B O 1
ATOM 4324 N N . GLY B 1 260 ? -8.305 -28.75 -6.617 1 94.62 260 GLY B N 1
ATOM 4325 C CA . GLY B 1 260 ? -8.586 -30.172 -6.523 1 94.62 260 GLY B CA 1
ATOM 4326 C C . GLY B 1 260 ? -9.102 -30.594 -5.156 1 94.62 260 GLY B C 1
ATOM 4327 O O . GLY B 1 260 ? -10.031 -31.391 -5.055 1 94.62 260 GLY B O 1
ATOM 4328 N N . GLU B 1 261 ? -8.531 -30.109 -4.172 1 95.06 261 GLU B N 1
ATOM 4329 C CA . GLU B 1 261 ? -8.93 -30.453 -2.811 1 95.06 261 GLU B CA 1
ATOM 4330 C C . GLU B 1 261 ? -9.703 -29.297 -2.152 1 95.06 261 GLU B C 1
ATOM 4332 O O . GLU B 1 261 ? -10.594 -29.531 -1.338 1 95.06 261 GLU B O 1
ATOM 4337 N N . LEU B 1 262 ? -9.328 -28.109 -2.537 1 97.69 262 LEU B N 1
ATOM 4338 C CA . LEU B 1 262 ? -9.977 -26.922 -1.986 1 97.69 262 LEU B CA 1
ATOM 4339 C C . LEU B 1 262 ? -10 -25.797 -3.008 1 97.69 262 LEU B C 1
ATOM 4341 O O . LEU B 1 262 ? -8.945 -25.312 -3.428 1 97.69 262 LEU B O 1
ATOM 4345 N N . ALA B 1 263 ? -11.18 -25.422 -3.354 1 98.44 263 ALA B N 1
ATOM 4346 C CA . ALA B 1 263 ? -11.305 -24.234 -4.199 1 98.44 263 ALA B CA 1
ATOM 4347 C C . ALA B 1 263 ? -11.219 -22.953 -3.369 1 98.44 263 ALA B C 1
ATOM 4349 O O . ALA B 1 263 ? -11.641 -22.938 -2.209 1 98.44 263 ALA B O 1
ATOM 4350 N N . LEU B 1 264 ? -10.656 -21.922 -3.965 1 98.62 264 LEU B N 1
ATOM 4351 C CA . LEU B 1 264 ? -10.508 -20.625 -3.305 1 98.62 264 LEU B CA 1
ATOM 4352 C C . LEU B 1 264 ? -11.078 -19.5 -4.172 1 98.62 264 LEU B C 1
ATOM 4354 O O . LEU B 1 264 ? -10.914 -19.516 -5.395 1 98.62 264 LEU B O 1
ATOM 4358 N N . ALA B 1 265 ? -11.781 -18.594 -3.551 1 98.75 265 ALA B N 1
ATOM 4359 C CA . ALA B 1 265 ? -12.297 -17.375 -4.18 1 98.75 265 ALA B CA 1
ATOM 4360 C C . ALA B 1 265 ? -12.367 -16.219 -3.18 1 98.75 265 ALA B C 1
ATOM 4362 O O . ALA B 1 265 ? -12.367 -16.453 -1.967 1 98.75 265 ALA B O 1
ATOM 4363 N N . GLY B 1 266 ? -12.359 -15.047 -3.707 1 98.69 266 GLY B N 1
ATOM 4364 C CA . GLY B 1 266 ? -12.422 -13.938 -2.766 1 98.69 266 GLY B CA 1
ATOM 4365 C C . GLY B 1 266 ? -12.625 -12.594 -3.438 1 98.69 266 GLY B C 1
ATOM 4366 O O . GLY B 1 266 ? -13.391 -12.484 -4.395 1 98.69 266 GLY B O 1
ATOM 4367 N N . PHE B 1 267 ? -12.094 -11.586 -2.832 1 98.62 267 PHE B N 1
ATOM 4368 C CA . PHE B 1 267 ? -12.258 -10.211 -3.287 1 98.62 267 PHE B CA 1
ATOM 4369 C C . PHE B 1 267 ? -10.898 -9.57 -3.58 1 98.62 267 PHE B C 1
ATOM 4371 O O . PHE B 1 267 ? -9.867 -10.047 -3.094 1 98.62 267 PHE B O 1
ATOM 4378 N N . ASP B 1 268 ? -10.914 -8.461 -4.371 1 98.06 268 ASP B N 1
ATOM 4379 C CA . ASP B 1 268 ? -9.773 -7.609 -4.668 1 98.06 268 ASP B CA 1
ATOM 4380 C C . ASP B 1 268 ? -8.844 -8.266 -5.684 1 98.06 268 ASP B C 1
ATOM 4382 O O . ASP B 1 268 ? -8.109 -9.203 -5.352 1 98.06 268 ASP B O 1
ATOM 4386 N N . ASN B 1 269 ? -8.828 -7.758 -6.793 1 97.31 269 ASN B N 1
ATOM 4387 C CA . ASN B 1 269 ? -8.008 -8.266 -7.891 1 97.31 269 ASN B CA 1
ATOM 4388 C C . ASN B 1 269 ? -6.602 -7.684 -7.859 1 97.31 269 ASN B C 1
ATOM 4390 O O . ASN B 1 269 ? -6.199 -6.969 -8.781 1 97.31 269 ASN B O 1
ATOM 4394 N N . ASP B 1 270 ? -5.867 -8.156 -6.836 1 93.94 270 ASP B N 1
ATOM 4395 C CA . ASP B 1 270 ? -4.469 -7.754 -6.707 1 93.94 270 ASP B CA 1
ATOM 4396 C C . ASP B 1 270 ? -3.598 -8.461 -7.742 1 93.94 270 ASP B C 1
ATOM 4398 O O . ASP B 1 270 ? -3.982 -9.5 -8.281 1 93.94 270 ASP B O 1
ATOM 4402 N N . SER B 1 271 ? -2.396 -7.949 -7.969 1 89.25 271 SER B N 1
ATOM 4403 C CA . SER B 1 271 ? -1.501 -8.5 -8.984 1 89.25 271 SER B CA 1
ATOM 4404 C C . SER B 1 271 ? -1.197 -9.969 -8.711 1 89.25 271 SER B C 1
ATOM 4406 O O . SER B 1 271 ? -1.132 -10.773 -9.648 1 89.25 271 SER B O 1
ATOM 4408 N N . TRP B 1 272 ? -1.062 -10.305 -7.441 1 91.88 272 TRP B N 1
ATOM 4409 C CA . TRP B 1 272 ? -0.683 -11.672 -7.09 1 91.88 272 TRP B CA 1
ATOM 4410 C C . TRP B 1 272 ? -1.785 -12.656 -7.465 1 91.88 272 TRP B C 1
ATOM 4412 O O . TRP B 1 272 ? -1.515 -13.828 -7.727 1 91.88 272 TRP B O 1
ATOM 4422 N N . THR B 1 273 ? -3.025 -12.211 -7.539 1 95.94 273 THR B N 1
ATOM 4423 C CA . THR B 1 273 ? -4.141 -13.117 -7.773 1 95.94 273 THR B CA 1
ATOM 4424 C C . THR B 1 273 ? -4.062 -13.711 -9.18 1 95.94 273 THR B C 1
ATOM 4426 O O . THR B 1 273 ? -4.504 -14.844 -9.406 1 95.94 273 THR B O 1
ATOM 4429 N N . GLU B 1 274 ? -3.51 -12.977 -10.078 1 92.88 274 GLU B N 1
ATOM 4430 C CA . GLU B 1 274 ? -3.305 -13.492 -11.43 1 92.88 274 GLU B CA 1
ATOM 4431 C C . GLU B 1 274 ? -2.006 -14.289 -11.523 1 92.88 274 GLU B C 1
ATOM 4433 O O . GLU B 1 274 ? -1.922 -15.258 -12.273 1 92.88 274 GLU B O 1
ATOM 4438 N N . LEU B 1 275 ? -1.053 -13.961 -10.742 1 91.5 275 LEU B N 1
ATOM 4439 C CA . LEU B 1 275 ? 0.284 -14.531 -10.867 1 91.5 275 LEU B CA 1
ATOM 4440 C C . LEU B 1 275 ? 0.381 -15.859 -10.125 1 91.5 275 LEU B C 1
ATOM 4442 O O . LEU B 1 275 ? 1.245 -16.688 -10.43 1 91.5 275 LEU B O 1
ATOM 4446 N N . ALA B 1 276 ? -0.476 -15.992 -9.148 1 91.75 276 ALA B N 1
ATOM 4447 C CA . ALA B 1 276 ? -0.507 -17.266 -8.43 1 91.75 276 ALA B CA 1
ATOM 4448 C C . ALA B 1 276 ? -0.907 -18.406 -9.359 1 91.75 276 ALA B C 1
ATOM 4450 O O . ALA B 1 276 ? -1.479 -18.188 -10.422 1 91.75 276 ALA B O 1
ATOM 4451 N N . ASP B 1 277 ? -0.473 -19.609 -8.953 1 87.69 277 ASP B N 1
ATOM 4452 C CA . ASP B 1 277 ? -0.868 -20.812 -9.695 1 87.69 277 ASP B CA 1
ATOM 4453 C C . ASP B 1 277 ? -1.583 -21.797 -8.789 1 87.69 277 ASP B C 1
ATOM 4455 O O . ASP B 1 277 ? -0.963 -22.406 -7.906 1 87.69 277 ASP B O 1
ATOM 4459 N N . PRO B 1 278 ? -2.814 -22.031 -9.078 1 92.62 278 PRO B N 1
ATOM 4460 C CA . PRO B 1 278 ? -3.646 -21.406 -10.102 1 92.62 278 PRO B CA 1
ATOM 4461 C C . PRO B 1 278 ? -3.994 -19.953 -9.781 1 92.62 278 PRO B C 1
ATOM 4463 O O . PRO B 1 278 ? -3.842 -19.516 -8.633 1 92.62 278 PRO B O 1
ATOM 4466 N N . GLY B 1 279 ? -4.383 -19.219 -10.844 1 95.25 279 GLY B N 1
ATOM 4467 C CA . GLY B 1 279 ? -4.938 -17.891 -10.602 1 95.25 279 GLY B CA 1
ATOM 4468 C C . GLY B 1 279 ? -6.156 -17.922 -9.695 1 95.25 279 GLY B C 1
ATOM 4469 O O . GLY B 1 279 ? -6.945 -18.859 -9.727 1 95.25 279 GLY B O 1
ATOM 4470 N N . MET B 1 280 ? -6.363 -16.844 -8.953 1 97.69 280 MET B N 1
ATOM 4471 C CA . MET B 1 280 ? -7.438 -16.797 -7.961 1 97.69 280 MET B CA 1
ATOM 4472 C C . MET B 1 280 ? -8.695 -16.172 -8.555 1 97.69 280 MET B C 1
ATOM 4474 O O . MET B 1 280 ? -8.633 -15.148 -9.234 1 97.69 280 MET B O 1
ATOM 4478 N N . THR B 1 281 ? -9.82 -16.797 -8.344 1 98.75 281 THR B N 1
ATOM 4479 C CA . THR B 1 281 ? -11.125 -16.219 -8.641 1 98.75 281 THR B CA 1
ATOM 4480 C C . THR B 1 281 ? -11.469 -15.117 -7.641 1 98.75 281 THR B C 1
ATOM 4482 O O . THR B 1 281 ? -11.406 -15.328 -6.43 1 98.75 281 THR B O 1
ATOM 4485 N N . VAL B 1 282 ? -11.758 -13.953 -8.227 1 98.81 282 VAL B N 1
ATOM 4486 C CA . VAL B 1 282 ? -12 -12.844 -7.301 1 98.81 282 VAL B CA 1
ATOM 4487 C C . VAL B 1 282 ? -13.125 -11.961 -7.832 1 98.81 282 VAL B C 1
ATOM 4489 O O . VAL B 1 282 ? -13.461 -12.016 -9.016 1 98.81 282 VAL B O 1
ATOM 4492 N N . ILE B 1 283 ? -13.773 -11.211 -6.906 1 98.81 283 ILE B N 1
ATOM 4493 C CA . ILE B 1 283 ? -14.539 -10.023 -7.262 1 98.81 283 ILE B CA 1
ATOM 4494 C C . ILE B 1 283 ? -13.609 -8.812 -7.336 1 98.81 283 ILE B C 1
ATOM 4496 O O . ILE B 1 283 ? -12.961 -8.461 -6.348 1 98.81 283 ILE B O 1
ATOM 4500 N N . GLU B 1 284 ? -13.508 -8.266 -8.5 1 98.62 284 GLU B N 1
ATOM 4501 C CA . GLU B 1 284 ? -12.75 -7.027 -8.68 1 98.62 284 GLU B CA 1
ATOM 4502 C C . GLU B 1 284 ? -13.586 -5.805 -8.312 1 98.62 284 GLU B C 1
ATOM 4504 O O . GLU B 1 284 ? -14.711 -5.645 -8.805 1 98.62 284 GLU B O 1
ATOM 4509 N N . GLN B 1 285 ? -13.078 -4.992 -7.426 1 98.25 285 GLN B N 1
ATOM 4510 C CA . GLN B 1 285 ? -13.742 -3.742 -7.07 1 98.25 285 GLN B CA 1
ATOM 4511 C C . GLN B 1 285 ? -13.266 -2.596 -7.957 1 98.25 285 GLN B C 1
ATOM 4513 O O . GLN B 1 285 ? -12.102 -2.551 -8.352 1 98.25 285 GLN B O 1
ATOM 4518 N N . PRO B 1 286 ? -14.133 -1.72 -8.281 1 98 286 PRO B N 1
ATOM 4519 C CA . PRO B 1 286 ? -13.734 -0.554 -9.07 1 98 286 PRO B CA 1
ATOM 4520 C C . PRO B 1 286 ? -13.055 0.523 -8.234 1 98 286 PRO B C 1
ATOM 4522 O O . PRO B 1 286 ? -13.609 1.609 -8.047 1 98 286 PRO B O 1
ATOM 4525 N N . VAL B 1 287 ? -11.844 0.358 -7.82 1 97.5 287 VAL B N 1
ATOM 4526 C CA . VAL B 1 287 ? -11.141 1.172 -6.832 1 97.5 287 VAL B CA 1
ATOM 4527 C C . VAL B 1 287 ? -10.906 2.572 -7.391 1 97.5 287 VAL B C 1
ATOM 4529 O O . VAL B 1 287 ? -10.977 3.561 -6.656 1 97.5 287 VAL B O 1
ATOM 4532 N N . ASP B 1 288 ? -10.578 2.658 -8.703 1 97.19 288 ASP B N 1
ATOM 4533 C CA . ASP B 1 288 ? -10.391 3.969 -9.32 1 97.19 288 ASP B CA 1
ATOM 4534 C C . ASP B 1 288 ? -11.664 4.805 -9.227 1 97.19 288 ASP B C 1
ATOM 4536 O O . ASP B 1 288 ? -11.609 5.988 -8.883 1 97.19 288 ASP B O 1
ATOM 4540 N N . GLU B 1 289 ? -12.742 4.164 -9.516 1 98.25 289 GLU B N 1
ATOM 4541 C CA . GLU B 1 289 ? -14.031 4.852 -9.477 1 98.25 289 GLU B CA 1
ATOM 4542 C C . GLU B 1 289 ? -14.414 5.223 -8.047 1 98.25 289 GLU B C 1
ATOM 4544 O O . GLU B 1 289 ? -14.984 6.293 -7.812 1 98.25 289 GLU B O 1
ATOM 4549 N N . ILE B 1 290 ? -14.172 4.367 -7.129 1 98.25 290 ILE B N 1
ATOM 4550 C CA . ILE B 1 290 ? -14.477 4.641 -5.73 1 98.25 290 ILE B CA 1
ATOM 4551 C C . ILE B 1 290 ? -13.742 5.902 -5.281 1 98.25 290 ILE B C 1
ATOM 4553 O O . ILE B 1 290 ? -14.359 6.816 -4.719 1 98.25 290 ILE B O 1
ATOM 4557 N N . GLY B 1 291 ? -12.406 5.977 -5.543 1 98.44 291 GLY B N 1
ATOM 4558 C CA . GLY B 1 291 ? -11.617 7.129 -5.145 1 98.44 291 GLY B CA 1
ATOM 4559 C C . GLY B 1 291 ? -12.047 8.414 -5.832 1 98.44 291 GLY B C 1
ATOM 4560 O O . GLY B 1 291 ? -12.188 9.453 -5.188 1 98.44 291 GLY B O 1
ATOM 4561 N N . ARG B 1 292 ? -12.25 8.312 -7.117 1 98.25 292 ARG B N 1
ATOM 4562 C CA . ARG B 1 292 ? -12.664 9.477 -7.898 1 98.25 292 ARG B CA 1
ATOM 4563 C C . ARG B 1 292 ? -14.008 10.008 -7.422 1 98.25 292 ARG B C 1
ATOM 4565 O O . ARG B 1 292 ? -14.148 11.211 -7.176 1 98.25 292 ARG B O 1
ATOM 4572 N N . ALA B 1 293 ? -14.992 9.102 -7.258 1 98.38 293 ALA B N 1
ATOM 4573 C CA . ALA B 1 293 ? -16.328 9.508 -6.82 1 98.38 293 ALA B CA 1
ATOM 4574 C C . ALA B 1 293 ? -16.281 10.133 -5.434 1 98.38 293 ALA B C 1
ATOM 4576 O O . ALA B 1 293 ? -16.953 11.141 -5.18 1 98.38 293 ALA B O 1
ATOM 4577 N N . ALA B 1 294 ? -15.508 9.555 -4.555 1 98.31 294 ALA B N 1
ATOM 4578 C CA . ALA B 1 294 ? -15.406 10.07 -3.189 1 98.31 294 ALA B CA 1
ATOM 4579 C C . ALA B 1 294 ? -14.883 11.5 -3.178 1 98.31 294 ALA B C 1
ATOM 4581 O O . ALA B 1 294 ? -15.453 12.375 -2.523 1 98.31 294 ALA B O 1
ATOM 4582 N N . MET B 1 295 ? -13.789 11.742 -3.932 1 98.31 295 MET B N 1
ATOM 4583 C CA . MET B 1 295 ? -13.172 13.062 -3.953 1 98.31 295 MET B CA 1
ATOM 4584 C C . MET B 1 295 ? -14.086 14.078 -4.641 1 98.31 295 MET B C 1
ATOM 4586 O O . MET B 1 295 ? -14.211 15.219 -4.184 1 98.31 295 MET B O 1
ATOM 4590 N N . GLU B 1 296 ? -14.711 13.664 -5.695 1 98.06 296 GLU B N 1
ATOM 4591 C CA . GLU B 1 296 ? -15.633 14.547 -6.402 1 98.06 296 GLU B CA 1
ATOM 4592 C C . GLU B 1 296 ? -16.828 14.914 -5.523 1 98.06 296 GLU B C 1
ATOM 4594 O O . GLU B 1 296 ? -17.25 16.078 -5.492 1 98.06 296 GLU B O 1
ATOM 4599 N N . MET B 1 297 ? -17.375 13.945 -4.844 1 97.75 297 MET B N 1
ATOM 4600 C CA . MET B 1 297 ? -18.484 14.195 -3.938 1 97.75 297 MET B CA 1
ATOM 4601 C C . MET B 1 297 ? -18.078 15.164 -2.832 1 97.75 297 MET B C 1
ATOM 4603 O O . MET B 1 297 ? -18.859 16.031 -2.443 1 97.75 297 MET B O 1
ATOM 4607 N N . LEU B 1 298 ? -16.875 14.984 -2.336 1 97.56 298 LEU B N 1
ATOM 4608 C CA . LEU B 1 298 ? -16.375 15.891 -1.302 1 97.56 298 LEU B CA 1
ATOM 4609 C C . LEU B 1 298 ? -16.266 17.312 -1.836 1 97.56 298 LEU B C 1
ATOM 4611 O O . LEU B 1 298 ? -16.688 18.266 -1.177 1 97.56 298 LEU B O 1
ATOM 4615 N N . LEU B 1 299 ? -15.727 17.5 -3.041 1 96.38 299 LEU B N 1
ATOM 4616 C CA . LEU B 1 299 ? -15.594 18.797 -3.666 1 96.38 299 LEU B CA 1
ATOM 4617 C C . LEU B 1 299 ? -16.953 19.453 -3.867 1 96.38 299 LEU B C 1
ATOM 4619 O O . LEU B 1 299 ? -17.125 20.656 -3.617 1 96.38 299 LEU B O 1
ATOM 4623 N N . GLU B 1 300 ? -17.906 18.625 -4.305 1 96.31 300 GLU B N 1
ATOM 4624 C CA . GLU B 1 300 ? -19.266 19.141 -4.5 1 96.31 300 GLU B CA 1
ATOM 4625 C C . GLU B 1 300 ? -19.875 19.594 -3.182 1 96.31 300 GLU B C 1
ATOM 4627 O O . GLU B 1 300 ? -20.562 20.625 -3.137 1 96.31 300 GLU B O 1
ATOM 4632 N N . ARG B 1 301 ? -19.625 18.812 -2.184 1 95 301 ARG B N 1
ATOM 4633 C CA . ARG B 1 301 ? -20.125 19.156 -0.865 1 95 301 ARG B CA 1
ATOM 4634 C C . ARG B 1 301 ? -19.531 20.469 -0.374 1 95 301 ARG B C 1
ATOM 4636 O O . ARG B 1 301 ? -20.203 21.266 0.276 1 95 301 ARG B O 1
ATOM 4643 N N . LEU B 1 302 ? -18.266 20.703 -0.65 1 92.81 302 LEU B N 1
ATOM 4644 C CA . LEU B 1 302 ? -17.594 21.938 -0.28 1 92.81 302 LEU B CA 1
ATOM 4645 C C . LEU B 1 302 ? -18.188 23.125 -1.022 1 92.81 302 LEU B C 1
ATOM 4647 O O . LEU B 1 302 ? -18.297 24.234 -0.466 1 92.81 302 LEU B O 1
ATOM 4651 N N . GLN B 1 303 ? -18.609 22.891 -2.195 1 92.75 303 GLN B N 1
ATOM 4652 C CA . GLN B 1 303 ? -19.203 23.938 -3.018 1 92.75 303 GLN B CA 1
ATOM 4653 C C . GLN B 1 303 ? -20.656 24.156 -2.648 1 92.75 303 GLN B C 1
ATOM 4655 O O . GLN B 1 303 ? -21.156 25.297 -2.691 1 92.75 303 GLN B O 1
ATOM 4660 N N . GLN B 1 304 ? -21.328 23.062 -2.324 1 94.69 304 GLN B N 1
ATOM 4661 C CA . GLN B 1 304 ? -22.75 23.094 -1.956 1 94.69 304 GLN B CA 1
ATOM 4662 C C . GLN B 1 304 ? -22.984 22.344 -0.651 1 94.69 304 GLN B C 1
ATOM 4664 O O . GLN B 1 304 ? -23.547 21.234 -0.658 1 94.69 304 GLN B O 1
ATOM 4669 N N . PRO B 1 305 ? -22.781 22.938 0.445 1 90.69 305 PRO B N 1
ATOM 4670 C CA . PRO B 1 305 ? -22.844 22.25 1.744 1 90.69 305 PRO B CA 1
ATOM 4671 C C . PRO B 1 305 ? -24.25 21.734 2.074 1 90.69 305 PRO B C 1
ATOM 4673 O O . PRO B 1 305 ? -24.391 20.781 2.842 1 90.69 305 PRO B O 1
ATOM 4676 N N . GLU B 1 306 ? -25.281 22.312 1.461 1 91.25 306 GLU B N 1
ATOM 4677 C CA . GLU B 1 306 ? -26.641 21.969 1.842 1 91.25 306 GLU B CA 1
ATOM 4678 C C . GLU B 1 306 ? -27.234 20.906 0.917 1 91.25 306 GLU B C 1
ATOM 4680 O O . GLU B 1 306 ? -28.391 20.531 1.054 1 91.25 306 GLU B O 1
ATOM 4685 N N . ARG B 1 307 ? -26.453 20.453 0.036 1 91.69 307 ARG B N 1
ATOM 4686 C CA . ARG B 1 307 ? -26.938 19.422 -0.857 1 91.69 307 ARG B CA 1
ATOM 4687 C C . ARG B 1 307 ? -27.391 18.188 -0.071 1 91.69 307 ARG B C 1
ATOM 4689 O O . ARG B 1 307 ? -26.828 17.875 0.977 1 91.69 307 ARG B O 1
ATOM 4696 N N . PRO B 1 308 ? -28.375 17.547 -0.565 1 93.31 308 PRO B N 1
ATOM 4697 C CA . PRO B 1 308 ? -28.797 16.312 0.109 1 93.31 308 PRO B CA 1
ATOM 4698 C C . PRO B 1 308 ? -27.672 15.273 0.178 1 93.31 308 PRO B C 1
ATOM 4700 O O . PRO B 1 308 ? -26.828 15.219 -0.71 1 93.31 308 PRO B O 1
ATOM 4703 N N . LEU B 1 309 ? -27.719 14.516 1.201 1 93.31 309 LEU B N 1
ATOM 4704 C CA . LEU B 1 309 ? -26.75 13.438 1.367 1 93.31 309 LEU B CA 1
ATOM 4705 C C . LEU B 1 309 ? -26.922 12.383 0.278 1 93.31 309 LEU B C 1
ATOM 4707 O O . LEU B 1 309 ? -28.047 12.094 -0.136 1 93.31 309 LEU B O 1
ATOM 4711 N N . ARG B 1 310 ? -25.844 11.891 -0.18 1 94 310 ARG B N 1
ATOM 4712 C CA . ARG B 1 310 ? -25.859 10.898 -1.257 1 94 310 ARG B CA 1
ATOM 4713 C C . ARG B 1 310 ? -25.078 9.648 -0.865 1 94 310 ARG B C 1
ATOM 4715 O O . ARG B 1 310 ? -24.047 9.742 -0.208 1 94 310 ARG B O 1
ATOM 4722 N N . LYS B 1 311 ? -25.609 8.578 -1.244 1 94.5 311 LYS B N 1
ATOM 4723 C CA . LYS B 1 311 ? -24.938 7.289 -1.163 1 94.5 311 LYS B CA 1
ATOM 4724 C C . LYS B 1 311 ? -24.766 6.672 -2.547 1 94.5 311 LYS B C 1
ATOM 4726 O O . LYS B 1 311 ? -25.75 6.406 -3.244 1 94.5 311 LYS B O 1
ATOM 4731 N N . VAL B 1 312 ? -23.562 6.516 -3.02 1 96.06 312 VAL B N 1
ATOM 4732 C CA . VAL B 1 312 ? -23.234 5.863 -4.281 1 96.06 312 VAL B CA 1
ATOM 4733 C C . VAL B 1 312 ? -22.828 4.41 -4.027 1 96.06 312 VAL B C 1
ATOM 4735 O O . VAL B 1 312 ? -21.938 4.145 -3.23 1 96.06 312 VAL B O 1
ATOM 4738 N N . VAL B 1 313 ? -23.5 3.479 -4.586 1 96.81 313 VAL B N 1
ATOM 4739 C CA . VAL B 1 313 ? -23.203 2.055 -4.469 1 96.81 313 VAL B CA 1
ATOM 4740 C C . VAL B 1 313 ? -22.75 1.51 -5.824 1 96.81 313 VAL B C 1
ATOM 4742 O O . VAL B 1 313 ? -23.5 1.551 -6.797 1 96.81 313 VAL B O 1
ATOM 4745 N N . LEU B 1 314 ? -21.531 1.025 -5.902 1 97.88 314 LEU B N 1
ATOM 4746 C CA . LEU B 1 314 ? -20.953 0.543 -7.148 1 97.88 314 LEU B CA 1
ATOM 4747 C C . LEU B 1 314 ? -20.969 -0.981 -7.203 1 97.88 314 LEU B C 1
ATOM 4749 O O . LEU B 1 314 ? -21.094 -1.643 -6.168 1 97.88 314 LEU B O 1
ATOM 4753 N N . ALA B 1 315 ? -20.875 -1.501 -8.414 1 97.56 315 ALA B N 1
ATOM 4754 C CA . ALA B 1 315 ? -20.859 -2.947 -8.617 1 97.56 315 ALA B CA 1
ATOM 4755 C C . ALA B 1 315 ? -19.438 -3.467 -8.812 1 97.56 315 ALA B C 1
ATOM 4757 O O . ALA B 1 315 ? -18.609 -2.787 -9.414 1 97.56 315 ALA B O 1
ATOM 4758 N N . GLY B 1 316 ? -19.188 -4.621 -8.234 1 97.31 316 GLY B N 1
ATOM 4759 C CA . GLY B 1 316 ? -17.953 -5.332 -8.547 1 97.31 316 GLY B CA 1
ATOM 4760 C C . GLY B 1 316 ? -18.078 -6.211 -9.781 1 97.31 316 GLY B C 1
ATOM 4761 O O . GLY B 1 316 ? -19.156 -6.312 -10.375 1 97.31 316 GLY B O 1
ATOM 4762 N N . ARG B 1 317 ? -16.938 -6.762 -10.156 1 98.31 317 ARG B N 1
ATOM 4763 C CA . ARG B 1 317 ? -16.891 -7.656 -11.312 1 98.31 317 ARG B CA 1
ATOM 4764 C C . ARG B 1 317 ? -16.234 -8.984 -10.945 1 98.31 317 ARG B C 1
ATOM 4766 O O . ARG B 1 317 ? -15.133 -9.016 -10.406 1 98.31 317 ARG B O 1
ATOM 4773 N N . LEU B 1 318 ? -16.906 -10.078 -11.312 1 98.69 318 LEU B N 1
ATOM 4774 C CA . LEU B 1 318 ? -16.359 -11.406 -11.07 1 98.69 318 LEU B CA 1
ATOM 4775 C C . LEU B 1 318 ? -15.281 -11.742 -12.094 1 98.69 318 LEU B C 1
ATOM 4777 O O . LEU B 1 318 ? -15.531 -11.68 -13.305 1 98.69 318 LEU B O 1
ATOM 4781 N N . VAL B 1 319 ? -14.117 -12.016 -11.688 1 98.62 319 VAL B N 1
ATOM 4782 C CA . VAL B 1 319 ? -13.016 -12.523 -12.5 1 98.62 319 VAL B CA 1
ATOM 4783 C C . VAL B 1 319 ? -12.734 -13.984 -12.141 1 98.62 319 VAL B C 1
ATOM 4785 O O . VAL B 1 319 ? -12.039 -14.266 -11.164 1 98.62 319 VAL B O 1
ATOM 4788 N N . ALA B 1 320 ? -13.219 -14.844 -12.883 1 98.25 320 ALA B N 1
ATOM 4789 C CA . ALA B 1 320 ? -13.055 -16.281 -12.641 1 98.25 320 ALA B CA 1
ATOM 4790 C C . ALA B 1 320 ? -11.703 -16.766 -13.164 1 98.25 320 ALA B C 1
ATOM 4792 O O . ALA B 1 320 ? -11.312 -16.453 -14.289 1 98.25 320 ALA B O 1
ATOM 4793 N N . ARG B 1 321 ? -10.977 -17.484 -12.328 1 97.44 321 ARG B N 1
ATOM 4794 C CA . ARG B 1 321 ? -9.695 -18.062 -12.727 1 97.44 321 ARG B CA 1
ATOM 4795 C C . ARG B 1 321 ? -9.594 -19.531 -12.297 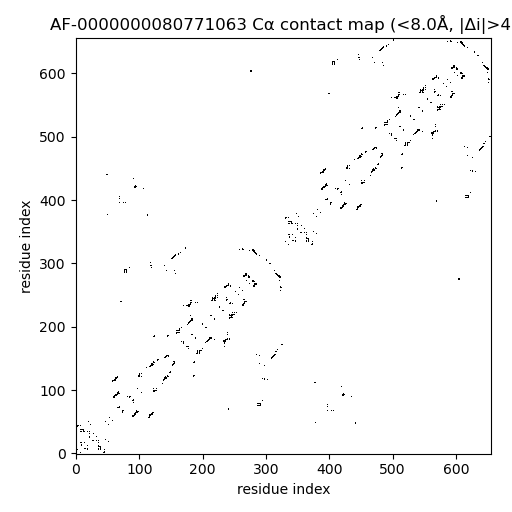1 97.44 321 ARG B C 1
ATOM 4797 O O . ARG B 1 321 ? -10.617 -20.188 -12.062 1 97.44 321 ARG B O 1
ATOM 4804 N N . GLY B 1 322 ? -8.398 -20.047 -12.195 1 97 322 GLY B N 1
ATOM 4805 C CA . GLY B 1 322 ? -8.18 -21.469 -12.062 1 97 322 GLY B CA 1
ATOM 4806 C C . GLY B 1 322 ? -8.445 -21.984 -10.656 1 97 322 GLY B C 1
ATOM 4807 O O . GLY B 1 322 ? -8.617 -23.188 -10.453 1 97 322 GLY B O 1
ATOM 4808 N N . SER B 1 323 ? -8.617 -21.141 -9.672 1 98.06 323 SER B N 1
ATOM 4809 C CA . SER B 1 323 ? -8.719 -21.547 -8.273 1 98.06 323 SER B CA 1
ATOM 4810 C C . SER B 1 323 ? -10.117 -22.078 -7.953 1 98.06 323 SER B C 1
ATOM 4812 O O . SER B 1 323 ? -10.352 -22.594 -6.859 1 98.06 323 SER B O 1
ATOM 4814 N N . SER B 1 324 ? -11.031 -21.938 -8.93 1 97.44 324 SER B N 1
ATOM 4815 C CA . SER B 1 324 ? -12.406 -22.375 -8.711 1 97.44 324 SER B CA 1
ATOM 4816 C C . SER B 1 324 ? -12.938 -23.125 -9.922 1 97.44 324 SER B C 1
ATOM 4818 O O . SER B 1 324 ? -14.117 -23.016 -10.258 1 97.44 324 SER B O 1
ATOM 4820 N N . ARG B 1 325 ? -12.164 -23.828 -10.547 1 90.88 325 ARG B N 1
ATOM 4821 C CA . ARG B 1 325 ? -12.594 -24.609 -11.703 1 90.88 325 ARG B CA 1
ATOM 4822 C C . ARG B 1 325 ? -13.594 -25.688 -11.281 1 90.88 325 ARG B C 1
ATOM 4824 O O . ARG B 1 325 ? -13.703 -26.016 -10.102 1 90.88 325 ARG B O 1
ATOM 4831 N N . THR B 1 326 ? -14.258 -26.141 -12.352 1 89.56 326 THR B N 1
ATOM 4832 C CA . THR B 1 326 ? -15.336 -27.094 -12.133 1 89.56 326 THR B CA 1
ATOM 4833 C C . THR B 1 326 ? -14.805 -28.359 -11.461 1 89.56 326 THR B C 1
ATOM 4835 O O . THR B 1 326 ? -13.742 -28.859 -11.828 1 89.56 326 THR B O 1
ATOM 4838 N N . ARG B 1 327 ? -15.555 -28.703 -10.453 1 79.69 327 ARG B N 1
ATOM 4839 C CA . ARG B 1 327 ? -15.234 -29.938 -9.75 1 79.69 327 ARG B CA 1
ATOM 4840 C C . ARG B 1 327 ? -15.57 -31.156 -10.609 1 79.69 327 ARG B C 1
ATOM 4842 O O . ARG B 1 327 ? -16.656 -31.219 -11.203 1 79.69 327 ARG B O 1
ATOM 4849 N N . ASN B 1 328 ? -14.508 -31.859 -11.125 1 63.78 328 ASN B N 1
ATOM 4850 C CA . ASN B 1 328 ? -14.797 -33.094 -11.852 1 63.78 328 ASN B CA 1
ATOM 4851 C C . ASN B 1 328 ? -15.438 -34.125 -10.938 1 63.78 328 ASN B C 1
ATOM 4853 O O . ASN B 1 328 ? -15.141 -34.188 -9.742 1 63.78 328 ASN B O 1
#

Solvent-accessible surface area (backbone atoms only — not comparable to full-atom values): 32912 Å² total; per-residue (Å²): 128,86,52,42,67,63,51,34,9,61,68,44,71,45,52,52,67,54,44,50,32,47,76,65,70,41,96,65,57,70,70,56,41,50,41,41,52,50,22,28,64,71,59,63,39,63,80,52,48,60,63,55,36,64,70,50,70,59,62,49,26,32,36,35,39,37,34,43,55,82,41,63,68,50,29,46,21,46,49,28,26,45,52,53,32,47,76,70,69,32,43,63,41,32,33,73,30,68,74,33,63,68,45,45,55,52,50,52,50,47,40,50,57,66,40,38,48,27,33,39,35,35,47,40,39,73,44,31,67,64,60,59,56,82,75,58,78,40,56,50,28,25,32,69,24,69,31,94,75,50,88,48,29,32,34,34,60,45,37,33,61,50,30,21,50,54,47,49,53,43,43,73,28,66,53,67,49,45,30,38,42,27,36,65,55,36,42,47,25,51,36,24,48,51,14,37,42,50,42,26,51,75,69,74,36,69,68,51,71,47,70,37,62,80,31,32,67,47,23,18,54,51,42,48,56,44,65,70,42,90,82,43,52,45,27,39,37,18,64,30,46,44,32,34,51,8,36,51,51,27,35,58,74,69,68,55,48,57,31,85,60,33,20,40,33,28,23,50,71,48,74,44,35,65,48,21,76,48,19,44,18,22,33,29,61,57,38,56,56,48,15,38,52,42,46,50,51,47,54,47,38,71,74,39,74,82,57,78,77,46,75,47,71,41,72,59,43,82,44,84,38,48,10,52,51,66,63,127,128,84,51,42,67,62,51,32,10,60,68,42,71,46,52,52,68,54,44,50,32,48,78,65,69,41,94,65,56,71,69,56,41,51,42,41,52,51,22,27,64,72,58,62,41,61,80,50,49,59,63,55,35,65,70,50,70,60,64,48,25,31,35,36,40,36,34,43,56,81,40,64,67,51,28,47,21,47,52,28,26,46,53,53,32,48,76,69,70,30,45,63,42,33,34,73,29,68,74,32,62,69,45,44,54,52,51,53,50,47,40,48,57,65,40,37,48,27,34,40,36,35,48,38,38,74,44,30,68,64,60,61,58,80,76,57,77,39,58,50,27,27,31,69,23,69,30,94,75,48,89,48,30,32,33,34,60,44,38,33,61,49,31,20,50,54,47,50,52,43,44,75,28,65,53,66,49,46,30,39,41,27,36,66,55,38,44,46,25,51,37,25,48,50,13,37,44,50,42,28,50,75,69,72,37,69,67,50,70,47,72,36,60,80,31,32,68,46,24,18,53,51,45,48,56,46,66,70,39,87,84,42,53,45,26,39,37,17,65,32,45,43,31,34,51,8,37,53,52,26,35,58,74,69,68,53,48,55,31,84,60,34,21,40,34,30,22,50,72,48,74,43,36,64,49,21,76,48,19,43,18,20,33,31,61,55,37,56,56,48,15,38,50,42,46,49,52,48,53,49,36,73,75,38,74,79,56,78,78,48,74,47,71,41,73,60,42,80,42,84,38,48,11,51,52,66,64,127

Radius of gyration: 27.51 Å; Cα contacts (8 Å, |Δi|>4): 1360; chains: 2; bounding box: 65×84×73 Å

Organism: Chromobacterium violaceum (strain ATCC 12472 / DSM 30191 / JCM 1249 / CCUG 213 / NBRC 12614 / NCIMB 9131 / NCTC 9757 / MK) (NCBI:txid243365)

pLDDT: mean 90.78, std 12.28, range [37.75, 98.81]

InterPro domains:
  IPR000843 LacI-type HTH domain [PF00356] (4-48)
  IPR000843 LacI-type HTH domain [PS50932] (3-56)
  IPR000843 LacI-type HTH domain [SM00354] (2-71)
  IPR000843 LacI-type HTH domain [cd01392] (6-56)
  IPR010982 Lambda repressor-like, DNA-binding domain superfamily [G3DSA:1.10.260.40] (4-60)
  IPR010982 Lambda repressor-like, DNA-binding domain superfamily [SSF47413] (3-59)
  IPR028082 Periplasmic binding protein-like I [SSF53822] (59-317)
  IPR046335 Transcriptional regulator LacI/GalR-like, sensor domain [PF13377] (167-324)

Sequence (656 aa):
MTTSIKDVALLAGVSVATVSRVLGNGPVSAALRAKVEAAVAQSGYRPNLSARRLRSQHTHTIGLIVSDIRNPFFTSVSRAVEDVAYRSGMRVILCNTDENPDKEAMYLRLMQEERVSGVIFAATRATADSLDVAGLGFPVVMIDRAGPSARCDAVLLDNRTAAAELVDHLIGRGYRRIGGLFGNTSSTGAERHAGFQEAMERAGLAAAARFVAPSAEAAQAAVAGWLREAGAPEALIASNGLLLLGAVKAVRAAGIAVPGELALAGFDNDSWTELADPGMTVIEQPVDEIGRAAMEMLLERLQQPERPLRKVVLAGRLVARGSSRTRNMTTSIKDVALLAGVSVATVSRVLGNGPVSAALRAKVEAAVAQSGYRPNLSARRLRSQHTHTIGLIVSDIRNPFFTSVSRAVEDVAYRSGMRVILCNTDENPDKEAMYLRLMQEERVSGVIFAATRATADSLDVAGLGFPVVMIDRAGPSARCDAVLLDNRTAAAELVDHLIGRGYRRIGGLFGNTSSTGAERHAGFQEAMERAGLAAAARFVAPSAEAAQAAVAGWLREAGAPEALIASNGLLLLGAVKAVRAAGIAVPGELALAGFDNDSWTELADPGMTVIEQPVDEIGRAAMEMLLERLQQPERPLRKVVLAGRLVARGSSRTRN

Foldseek 3Di:
DQQDLCNLCVQLVHDSVLLLCLVVVHDDDPVSNVSSVVSCVVSVHDPPVVVNCVVVLAPLEEEEEDAAVVAVLSVLLVVLLQVLSVVVVHHYDYHYQNLPVVSVVVVLVVCLVVSHQEYEDAHWQVCQQDPDQVVSVHAYEYECAHYPPHQHAYEHAQLLQQLLVQLVLLVVLPFAQEEEEFEDTGVSRVNSLNSQVVNNVVVVGDYHYDYFHQALQGLLVVLLVQCPDDSRGLEYEYAGDRSLNSNVVNCVVVVHDFNQRYFYEYEDDDPVQVVDVFRHKYWHDPSSCRSNVRNVVSVVCSVPVPDHHYYHYDYTDIDDTRRRHRHD/DQQDLCNLCVQLVHDSVLLLCLVVVHDDDPVSNVSSVVSCVVSVHDPPVVVNCVVVLASLEEEEEDAAVVAVLRVLLVVLLQVLSVVVVHHYDYHYQNLPVVSVVVVLVVCLVVSHQEYEYAHWQVCQQDPDQVVSVHAYEYECAHYPPHQHAYEHAQLLQQLLVQLVLLVVLPFAQEEEEFEDTGVSRVNSLNSQVVNNVVVVGDYHYDYFHQALQGLLVVLLVQCPDDSRGLEYEYAGDRSLNSNVVNCVVVVHDFNQRYFYEYEDDDPVQVVDVFRHKYWHDPSSCRSNVRNVVSVVCSVPVPDHHYYHYDYTDIDDTRRRHRHD